Protein 2OZV (pdb70)

Radius of gyration: 24.75 Å; Cα contacts (8 Å, |Δi|>4): 929; c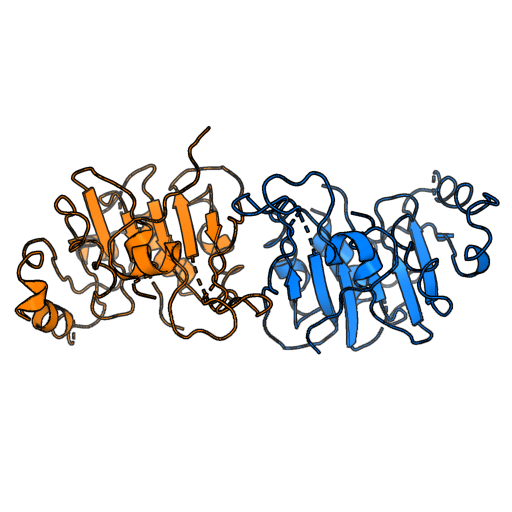hains: 2; bounding box: 51×50×77 Å

B-factor: mean 49.02, std 7.39, range [20.41, 82.84]

Organism: Agrobacterium fabrum (strain C58 / ATCC 33970) (NCBI:txid176299)

Foldseek 3Di:
DLLLLLAPADQDLFEEEEADDDLCSNLLNQVQHVNYQYEYEAADPVLVSSVVVLPPPVNVVRSVSYHYFHADQLDDDPNCVVSPQAAQGGLEYEEDPPPCLLSNLVSVQGRHAFHKYKYKYAPVCVVVNVVSCPPFWAQKEAAFEEAEPPGDGGMIIMTTTPDPYHYYYPYHHYPYPPDPDHDPVVVCSVVSNHHDYDPD/DLLQLLAPPDQALFEEEEADDDLCSVV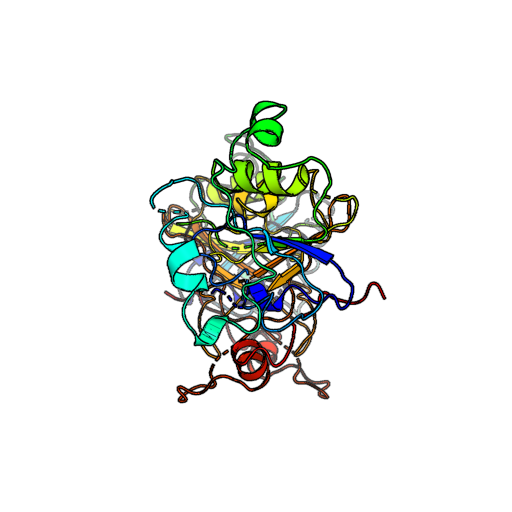LNQVLHVNYQYEYEDQDPVLVSSVVVCPPPVNVVRSVRYHYFHADQLDDDPNRVVSPQDFQAGLEYEEDPPVVLLSNLVSRLRRHAFHKYKYKYFPVCVVVNVVSCPQQWAQKEAAFEEAEPPGDGGMMIMTTGRDPYHYHYDYHAYPYPPDPDGDPVVVCSVVSNHHDYDDDPD

Structure (mmCIF, N/CA/C/O backbone):
data_2OZV
#
_entry.id   2OZV
#
_cell.length_a   48.544
_cell.length_b   78.054
_cell.length_c   62.261
_cell.angle_alpha   90.00
_cell.angle_beta   94.55
_cell.angle_gamma   90.00
#
_symmetry.space_group_name_H-M   'P 1 21 1'
#
loop_
_entity.id
_entity.type
_entity.pdbx_description
1 polymer 'Hypothetical protein Atu0636'
2 water water
#
loop_
_atom_site.group_PDB
_atom_site.id
_atom_site.type_symbol
_atom_site.label_atom_id
_atom_site.label_alt_id
_atom_site.label_comp_id
_atom_site.label_asym_id
_atom_site.label_entity_id
_atom_site.label_seq_id
_atom_site.pdbx_PDB_ins_code
_atom_site.Cartn_x
_atom_site.Cartn_y
_atom_site.Cartn_z
_atom_site.occupancy
_atom_site.B_iso_or_equiv
_atom_site.auth_seq_id
_atom_site.auth_comp_id
_atom_site.auth_asym_id
_atom_site.auth_atom_id
_atom_site.pdbx_PDB_model_num
ATOM 9 N N . ASP A 1 24 ? 16.561 4.901 27.035 1.00 50.68 32 ASP A N 1
ATOM 10 C CA . ASP A 1 24 ? 16.024 6.116 26.336 1.00 49.58 32 ASP A CA 1
ATOM 11 C C . ASP A 1 24 ? 16.683 7.376 26.915 1.00 48.23 32 ASP A C 1
ATOM 12 O O . ASP A 1 24 ? 17.100 8.287 26.188 1.00 46.44 32 ASP A O 1
ATOM 17 N N . ALA A 1 25 ? 16.725 7.449 28.233 1.00 47.93 33 ALA A N 1
ATOM 18 C CA . ALA A 1 25 ? 17.177 8.712 28.881 1.00 46.91 33 ALA A CA 1
ATOM 19 C C . ALA A 1 25 ? 18.647 8.963 28.581 1.00 46.80 33 ALA A C 1
ATOM 20 O O . ALA A 1 25 ? 19.044 10.098 28.309 1.00 45.99 33 ALA A O 1
ATOM 30 N N . LEU A 1 27 ? 20.379 7.845 25.889 1.00 44.82 35 LEU A N 1
ATOM 31 C CA . LEU A 1 27 ? 20.539 8.150 24.480 1.00 44.67 35 LEU A CA 1
ATOM 32 C C . LEU A 1 27 ? 20.080 9.570 24.185 1.00 44.25 35 LEU A C 1
ATOM 33 O O . LEU A 1 27 ? 20.763 10.321 23.517 1.00 45.21 35 LEU A O 1
ATOM 38 N N . LEU A 1 28 ? 18.937 9.946 24.751 1.00 44.24 36 LEU A N 1
ATOM 39 C CA . LEU A 1 28 ? 18.469 11.332 24.633 1.00 43.94 36 LEU A CA 1
ATOM 40 C C . LEU A 1 28 ? 19.523 12.332 25.153 1.00 43.19 36 LEU A C 1
ATOM 41 O O . LEU A 1 28 ? 19.847 13.306 24.465 1.00 43.25 36 LEU A O 1
ATOM 46 N N . ALA A 1 29 ? 20.053 12.073 26.349 1.00 43.49 37 ALA A N 1
ATOM 47 C CA . ALA A 1 29 ? 21.020 12.983 26.957 1.00 44.36 37 ALA A CA 1
ATOM 48 C C . ALA A 1 29 ? 22.267 13.123 26.082 1.00 43.86 37 ALA A C 1
ATOM 49 O O . ALA A 1 29 ? 22.903 14.172 26.046 1.00 44.68 37 ALA A O 1
ATOM 51 N N . SER A 1 30 ? 22.619 12.046 25.382 1.00 44.36 38 SER A N 1
ATOM 52 C CA . SER A 1 30 ? 23.860 12.048 24.602 1.00 43.91 38 SER A CA 1
ATOM 53 C C . SER A 1 30 ? 23.784 13.000 23.393 1.00 44.38 38 SER A C 1
ATOM 54 O O . SER A 1 30 ? 24.833 13.349 22.817 1.00 44.77 38 SER A O 1
ATOM 57 N N . LEU A 1 31 ? 22.567 13.405 23.015 1.00 44.14 39 LEU A N 1
ATOM 58 C CA . LEU A 1 31 ? 22.356 14.369 21.932 1.00 44.13 39 LEU A CA 1
ATOM 59 C C . LEU A 1 31 ? 22.807 15.787 22.243 1.00 44.64 39 LEU A C 1
ATOM 60 O O . LEU A 1 31 ? 22.933 16.594 21.318 1.00 44.46 39 LEU A O 1
ATOM 65 N N . VAL A 1 32 ? 23.022 16.092 23.529 1.00 44.53 40 VAL A N 1
ATOM 66 C CA . VAL A 1 32 ? 23.533 17.419 23.909 1.00 45.52 40 VAL A CA 1
ATOM 67 C C . VAL A 1 32 ? 25.072 17.402 23.816 1.00 47.05 40 VAL A C 1
ATOM 68 O O . VAL A 1 32 ? 25.771 16.997 24.760 1.00 47.88 40 VAL A O 1
ATOM 72 N N . ALA A 1 33 ? 25.573 17.772 22.640 1.00 48.01 41 ALA A N 1
ATOM 73 C CA . ALA A 1 33 ? 27.000 17.683 22.321 1.00 50.02 41 ALA A CA 1
ATOM 74 C C . ALA A 1 33 ? 27.522 19.098 22.374 1.00 51.22 41 ALA A C 1
ATOM 75 O O . ALA A 1 33 ? 27.726 19.744 21.350 1.00 52.57 41 ALA A O 1
ATOM 77 N N . ASP A 1 34 ? 27.682 19.613 23.583 1.00 51.79 42 ASP A N 1
ATOM 78 C CA . ASP A 1 34 ? 27.920 21.036 23.762 1.00 53.22 42 ASP A CA 1
ATOM 79 C C . ASP A 1 34 ? 28.790 21.190 24.985 1.00 53.33 42 ASP A C 1
ATOM 80 O O . ASP A 1 34 ? 28.392 20.813 26.090 1.00 53.91 42 ASP A O 1
ATOM 85 N N A ASP A 1 35 ? 30.017 21.656 24.794 0.50 53.65 43 ASP A N 1
ATOM 86 N N B ASP A 1 35 ? 29.927 21.830 24.755 0.50 53.68 43 ASP A N 1
ATOM 87 C CA A ASP A 1 35 ? 30.948 21.831 25.920 0.50 54.07 43 ASP A CA 1
ATOM 88 C CA B ASP A 1 35 ? 30.953 22.165 25.742 0.50 54.17 43 ASP A CA 1
ATOM 89 C C A ASP A 1 35 ? 31.059 23.306 26.330 0.50 54.24 43 ASP A C 1
ATOM 90 C C B ASP A 1 35 ? 30.691 23.498 26.440 0.50 54.31 43 ASP A C 1
ATOM 91 O O A ASP A 1 35 ? 32.075 23.741 26.877 0.50 54.04 43 ASP A O 1
ATOM 92 O O B ASP A 1 35 ? 31.169 23.723 27.553 0.50 54.35 43 ASP A O 1
ATOM 101 N N A ARG A 1 36 ? 30.006 24.073 26.060 0.50 54.20 44 ARG A N 1
ATOM 102 N N B ARG A 1 36 ? 29.970 24.392 25.768 0.50 54.24 44 ARG A N 1
ATOM 103 C CA A ARG A 1 36 ? 29.931 25.463 26.510 0.50 54.11 44 ARG A CA 1
ATOM 104 C CA B ARG A 1 36 ? 29.666 25.711 26.316 0.50 53.95 44 ARG A CA 1
ATOM 105 C C A ARG A 1 36 ? 29.003 25.536 27.718 0.50 53.85 44 ARG A C 1
ATOM 106 C C B ARG A 1 36 ? 28.964 25.585 27.661 0.50 53.81 44 ARG A C 1
ATOM 107 O O A ARG A 1 36 ? 28.213 24.615 27.951 0.50 53.73 44 ARG A O 1
ATOM 108 O O B ARG A 1 36 ? 28.318 24.571 27.942 0.50 53.70 44 ARG A O 1
ATOM 123 N N . ALA A 1 37 ? 29.089 26.620 28.486 1.00 53.21 45 ALA A N 1
ATOM 124 C CA . ALA A 1 37 ? 28.128 26.850 29.562 1.00 53.16 45 ALA A CA 1
ATOM 125 C C . ALA A 1 37 ? 26.804 27.038 28.814 1.00 53.06 45 ALA A C 1
ATOM 126 O O . ALA A 1 37 ? 26.734 27.848 27.880 1.00 53.47 45 ALA A O 1
ATOM 128 N N . CYS A 1 38 ? 25.786 26.245 29.146 1.00 51.57 46 CYS A N 1
ATOM 129 C CA . CYS A 1 38 ? 24.527 26.368 28.438 1.00 51.06 46 CYS A CA 1
ATOM 130 C C . CYS A 1 38 ? 23.372 26.085 29.385 1.00 49.21 46 CYS A C 1
ATOM 131 O O . CYS A 1 38 ? 23.571 25.517 30.474 1.00 49.87 46 CYS A O 1
ATOM 134 N N . ARG A 1 39 ? 22.182 26.509 28.974 1.00 47.27 47 ARG A N 1
ATOM 135 C CA . ARG A 1 39 ? 20.978 26.285 29.732 1.00 44.95 47 ARG A CA 1
ATOM 136 C C . ARG A 1 39 ? 20.157 25.258 28.972 1.00 44.56 47 ARG A C 1
ATOM 137 O O . ARG A 1 39 ? 19.918 25.408 27.770 1.00 43.56 47 ARG A O 1
ATOM 145 N N . ILE A 1 40 ? 19.747 24.217 29.685 1.00 44.16 48 ILE A N 1
ATOM 146 C CA . ILE A 1 40 ? 19.057 23.087 29.073 1.00 43.91 48 ILE A CA 1
ATOM 147 C C . ILE A 1 40 ? 17.740 22.917 29.794 1.00 44.04 48 ILE A C 1
ATOM 148 O O . ILE A 1 40 ? 17.703 22.916 31.034 1.00 45.06 48 ILE A O 1
ATOM 153 N N . ALA A 1 41 ? 16.665 22.740 29.023 1.00 42.49 49 ALA A N 1
ATOM 154 C CA . ALA A 1 41 ? 15.373 22.390 29.589 1.00 43.22 49 ALA A CA 1
ATOM 155 C C . ALA A 1 41 ? 15.057 20.948 29.236 1.00 43.62 49 ALA A C 1
ATOM 156 O O . ALA A 1 41 ? 15.190 20.553 28.083 1.00 44.14 49 ALA A O 1
ATOM 158 N N . ASP A 1 42 ? 14.593 20.210 30.229 1.00 43.02 50 ASP A N 1
ATOM 159 C CA . ASP A 1 42 ? 14.090 18.852 29.995 1.00 44.57 50 ASP A CA 1
ATOM 160 C C . ASP A 1 42 ? 12.596 18.908 30.186 1.00 45.30 50 ASP A C 1
ATOM 161 O O . ASP A 1 42 ? 12.107 19.147 31.328 1.00 44.66 50 ASP A O 1
ATOM 166 N N . LEU A 1 43 ? 11.846 18.741 29.094 1.00 46.18 51 LEU A N 1
ATOM 167 C CA . LEU A 1 43 ? 10.398 18.902 29.179 1.00 48.59 51 LEU A CA 1
ATOM 168 C C . LEU A 1 43 ? 9.659 17.656 29.714 1.00 50.29 51 LEU A C 1
ATOM 169 O O . LEU A 1 43 ? 8.461 17.721 29.897 1.00 52.04 51 LEU A O 1
ATOM 174 N N . GLY A 1 44 ? 10.365 16.555 29.981 1.00 51.71 52 GLY A N 1
ATOM 175 C CA . GLY A 1 44 ? 9.739 15.271 30.472 1.00 51.95 52 GLY A CA 1
ATOM 176 C C . GLY A 1 44 ? 9.766 14.294 29.288 1.00 52.46 52 GLY A C 1
ATOM 177 O O . GLY A 1 44 ? 10.463 14.556 28.286 1.00 49.78 52 GLY A O 1
ATOM 178 N N . ALA A 1 45 ? 9.078 13.152 29.396 1.00 52.96 53 ALA A N 1
ATOM 179 C CA . ALA A 1 45 ? 8.468 12.676 30.648 1.00 55.76 53 ALA A CA 1
ATOM 180 C C . ALA A 1 45 ? 9.547 11.870 31.382 1.00 56.79 53 ALA A C 1
ATOM 181 O O . ALA A 1 45 ? 10.538 11.479 30.767 1.00 59.31 53 ALA A O 1
ATOM 183 N N A GLY A 1 46 ? 9.300 11.693 32.675 0.50 57.30 54 GLY A N 1
ATOM 184 N N B GLY A 1 46 ? 9.427 11.578 32.673 0.50 57.46 54 GLY A N 1
ATOM 185 C CA A GLY A 1 46 ? 10.231 11.070 33.604 0.50 56.38 54 GLY A CA 1
ATOM 186 C CA B GLY A 1 46 ? 10.388 10.587 33.253 0.50 56.23 54 GLY A CA 1
ATOM 187 C C A GLY A 1 46 ? 10.323 11.916 34.851 0.50 55.54 54 GLY A C 1
ATOM 188 C C B GLY A 1 46 ? 11.326 10.937 34.410 0.50 55.50 54 GLY A C 1
ATOM 189 O O A GLY A 1 46 ? 9.598 12.899 35.017 0.50 55.11 54 GLY A O 1
ATOM 190 O O B GLY A 1 46 ? 12.444 10.368 34.530 0.50 53.59 54 GLY A O 1
ATOM 191 N N A ALA A 1 47 ? 11.213 11.519 35.744 0.50 55.39 55 ALA A N 1
ATOM 192 N N B ALA A 1 47 ? 10.862 11.844 35.272 0.50 55.20 55 ALA A N 1
ATOM 193 C CA A ALA A 1 47 ? 11.509 12.312 36.897 0.50 55.51 55 ALA A CA 1
ATOM 194 C CA B ALA A 1 47 ? 11.482 12.091 36.579 0.50 55.16 55 ALA A CA 1
ATOM 195 C C A ALA A 1 47 ? 12.845 13.027 36.681 0.50 55.53 55 ALA A C 1
ATOM 196 C C B ALA A 1 47 ? 12.914 12.626 36.507 0.50 55.37 55 ALA A C 1
ATOM 197 O O A ALA A 1 47 ? 13.582 13.252 37.648 0.50 55.93 55 ALA A O 1
ATOM 198 O O B ALA A 1 47 ? 13.736 12.395 37.412 0.50 55.15 55 ALA A O 1
ATOM 201 N N . GLY A 1 48 ? 13.172 13.347 35.429 1.00 55.40 56 GLY A N 1
ATOM 202 C CA . GLY A 1 48 ? 14.437 14.028 35.153 1.00 55.08 56 GLY A CA 1
ATOM 203 C C . GLY A 1 48 ? 15.649 13.183 34.814 1.00 54.61 56 GLY A C 1
ATOM 204 O O . GLY A 1 48 ? 16.756 13.704 34.812 1.00 55.05 56 GLY A O 1
ATOM 205 N N . ALA A 1 49 ? 15.467 11.900 34.490 1.00 52.57 57 ALA A N 1
ATOM 206 C CA . ALA A 1 49 ? 16.640 11.050 34.249 1.00 50.72 57 ALA A CA 1
ATOM 207 C C . ALA A 1 49 ? 17.508 11.584 33.093 1.00 48.38 57 ALA A C 1
ATOM 208 O O . ALA A 1 49 ? 18.725 11.529 33.196 1.00 48.12 57 ALA A O 1
ATOM 210 N N . ALA A 1 50 ? 16.902 12.099 32.031 1.00 47.21 58 ALA A N 1
ATOM 211 C CA . ALA A 1 50 ? 17.694 12.576 30.876 1.00 46.29 58 ALA A CA 1
ATOM 212 C C . ALA A 1 50 ? 18.469 13.851 31.237 1.00 46.95 58 ALA A C 1
ATOM 213 O O . ALA A 1 50 ? 19.665 13.927 31.032 1.00 45.61 58 ALA A O 1
ATOM 215 N N . GLY A 1 51 ? 17.765 14.850 31.776 1.00 47.73 59 GLY A N 1
ATOM 216 C CA . GLY A 1 51 ? 18.420 16.091 32.214 1.00 48.04 59 GLY A CA 1
ATOM 217 C C . GLY A 1 51 ? 19.517 15.796 33.247 1.00 49.11 59 GLY A C 1
ATOM 218 O O . GLY A 1 51 ? 20.582 16.419 33.239 1.00 48.54 59 GLY A O 1
ATOM 227 N N . ALA A 1 53 ? 21.285 12.993 33.447 1.00 49.63 61 ALA A N 1
ATOM 228 C CA . ALA A 1 53 ? 22.399 12.401 32.700 1.00 48.25 61 ALA A CA 1
ATOM 229 C C . ALA A 1 53 ? 23.203 13.497 31.984 1.00 46.80 61 ALA A C 1
ATOM 230 O O . ALA A 1 53 ? 24.439 13.426 31.912 1.00 46.22 61 ALA A O 1
ATOM 232 N N . VAL A 1 54 ? 22.510 14.506 31.452 1.00 45.76 62 VAL A N 1
ATOM 233 C CA . VAL A 1 54 ? 23.201 15.618 30.799 1.00 44.24 62 VAL A CA 1
ATOM 234 C C . VAL A 1 54 ? 24.095 16.356 31.809 1.00 45.15 62 VAL A C 1
ATOM 235 O O . VAL A 1 54 ? 25.284 16.575 31.544 1.00 46.15 62 VAL A O 1
ATOM 239 N N . ALA A 1 55 ? 23.520 16.739 32.950 1.00 45.11 63 ALA A N 1
ATOM 240 C CA . ALA A 1 55 ? 24.285 17.444 33.997 1.00 45.78 63 ALA A CA 1
ATOM 241 C C . ALA A 1 55 ? 25.466 16.624 34.521 1.00 45.66 63 ALA A C 1
ATOM 242 O O . ALA A 1 55 ? 26.534 17.176 34.804 1.00 46.83 63 ALA A O 1
ATOM 244 N N . ALA A 1 56 ? 25.278 15.311 34.658 1.00 46.09 64 ALA A N 1
ATOM 245 C CA . ALA A 1 56 ? 26.337 14.437 35.164 1.00 46.28 64 ALA A CA 1
ATOM 246 C C . ALA A 1 56 ? 27.533 14.487 34.215 1.00 45.96 64 ALA A C 1
ATOM 247 O O . ALA A 1 56 ? 28.681 14.453 34.651 1.00 47.24 64 ALA A O 1
ATOM 249 N N . ARG A 1 57 ? 27.258 14.570 32.919 1.00 45.22 65 ARG A N 1
ATOM 250 C CA . ARG A 1 57 ? 28.300 14.568 31.894 1.00 44.52 65 ARG A CA 1
ATOM 251 C C . ARG A 1 57 ? 28.920 15.934 31.610 1.00 44.86 65 ARG A C 1
ATOM 252 O O . ARG A 1 57 ? 30.146 16.025 31.401 1.00 44.67 65 ARG A O 1
ATOM 260 N N . LEU A 1 58 ? 28.091 16.975 31.576 1.00 45.21 66 LEU A N 1
ATOM 261 C CA . LEU A 1 58 ? 28.514 18.312 31.163 1.00 45.52 66 LEU A CA 1
ATOM 262 C C . LEU A 1 58 ? 28.550 19.212 32.386 1.00 46.06 66 LEU A C 1
ATOM 263 O O . LEU A 1 58 ? 27.517 19.730 32.806 1.00 46.33 66 LEU A O 1
ATOM 268 N N A GLU A 1 59 ? 29.741 19.384 32.961 0.50 45.87 67 GLU A N 1
ATOM 269 N N B GLU A 1 59 ? 29.753 19.400 32.929 0.50 46.25 67 GLU A N 1
ATOM 270 C CA A GLU A 1 59 ? 29.915 20.128 34.221 0.50 46.13 67 GLU A CA 1
ATOM 271 C CA B GLU A 1 59 ? 29.983 20.138 34.178 0.50 46.84 67 GLU A CA 1
ATOM 272 C C A GLU A 1 59 ? 29.503 21.610 34.164 0.50 46.20 67 GLU A C 1
ATOM 273 C C B GLU A 1 59 ? 29.499 21.594 34.154 0.50 46.63 67 GLU A C 1
ATOM 274 O O A GLU A 1 59 ? 29.265 22.226 35.203 0.50 45.78 67 GLU A O 1
ATOM 275 O O B GLU A 1 59 ? 29.219 22.176 35.202 0.50 46.19 67 GLU A O 1
ATOM 286 N N . LYS A 1 60 ? 29.405 22.170 32.958 1.00 46.27 68 LYS A N 1
ATOM 287 C CA . LYS A 1 60 ? 28.987 23.566 32.786 1.00 47.55 68 LYS A CA 1
ATOM 288 C C . LYS A 1 60 ? 27.507 23.732 32.389 1.00 47.70 68 LYS A C 1
ATOM 289 O O . LYS A 1 60 ? 27.035 24.858 32.163 1.00 48.92 68 LYS A O 1
ATOM 295 N N . ALA A 1 61 ? 26.778 22.624 32.308 1.00 46.90 69 ALA A N 1
ATOM 296 C CA . ALA A 1 61 ? 25.360 22.680 31.968 1.00 47.04 69 ALA A CA 1
ATOM 297 C C . ALA A 1 61 ? 24.545 23.165 33.160 1.00 46.96 69 ALA A C 1
ATOM 298 O O . ALA A 1 61 ? 24.805 22.780 34.312 1.00 47.27 69 ALA A O 1
ATOM 300 N N . GLU A 1 62 ? 23.591 24.043 32.875 1.00 46.43 70 GLU A N 1
ATOM 301 C CA . GLU A 1 62 ? 22.579 24.433 33.839 1.00 47.08 70 GLU A CA 1
ATOM 302 C C . GLU A 1 62 ? 21.283 23.768 33.363 1.00 45.74 70 GLU A C 1
ATOM 303 O O . GLU A 1 62 ? 20.821 24.052 32.264 1.00 47.49 70 GLU A O 1
ATOM 309 N N . VAL A 1 63 ? 20.704 22.886 34.168 1.00 45.27 71 VAL A N 1
ATOM 310 C CA . VAL A 1 63 ? 19.548 22.093 33.736 1.00 43.66 71 VAL A CA 1
ATOM 311 C C . VAL A 1 63 ? 18.270 22.433 34.503 1.00 44.44 71 VAL A C 1
ATOM 312 O O . VAL A 1 63 ? 18.300 22.514 35.749 1.00 42.89 71 VAL A O 1
ATOM 316 N N . THR A 1 64 ? 17.163 22.594 33.762 1.00 41.95 72 THR A N 1
ATOM 317 C CA . THR A 1 64 ? 15.859 22.814 34.359 1.00 43.27 72 THR A CA 1
ATOM 318 C C . THR A 1 64 ? 14.981 21.626 33.991 1.00 43.65 72 THR A C 1
ATOM 319 O O . THR A 1 64 ? 14.771 21.359 32.797 1.00 46.30 72 THR A O 1
ATOM 323 N N . LEU A 1 65 ? 14.465 20.926 34.999 1.00 43.55 73 LEU A N 1
ATOM 324 C CA . LEU A 1 65 ? 13.537 19.790 34.796 1.00 43.19 73 LEU A CA 1
ATOM 325 C C . LEU A 1 65 ? 12.113 20.295 34.971 1.00 43.45 73 LEU A C 1
ATOM 326 O O . LEU A 1 65 ? 11.759 20.773 36.070 1.00 44.37 73 LEU A O 1
ATOM 331 N N . TYR A 1 66 ? 11.294 20.213 33.918 1.00 42.74 74 TYR A N 1
ATOM 332 C CA . TYR A 1 66 ? 9.901 20.629 34.057 1.00 43.32 74 TYR A CA 1
ATOM 333 C C . TYR A 1 66 ? 8.981 19.419 34.299 1.00 44.90 74 TYR A C 1
ATOM 334 O O . TYR A 1 66 ? 9.051 18.445 33.540 1.00 46.52 74 TYR A O 1
ATOM 343 N N . GLU A 1 67 ? 8.099 19.516 35.291 1.00 44.73 75 GLU A N 1
ATOM 344 C CA . GLU A 1 67 ? 7.106 18.463 35.597 1.00 47.05 75 GLU A CA 1
ATOM 345 C C . GLU A 1 67 ? 5.714 19.093 35.674 1.00 48.10 75 GLU A C 1
ATOM 346 O O . GLU A 1 67 ? 5.579 20.160 36.237 1.00 47.45 75 GLU A O 1
ATOM 352 N N . ARG A 1 68 ? 4.658 18.450 35.158 1.00 49.71 76 ARG A N 1
ATOM 353 C CA . ARG A 1 68 ? 3.349 19.132 35.253 1.00 52.72 76 ARG A CA 1
ATOM 354 C C . ARG A 1 68 ? 2.784 19.150 36.662 1.00 53.34 76 ARG A C 1
ATOM 355 O O . ARG A 1 68 ? 2.272 20.199 37.158 1.00 54.35 76 ARG A O 1
ATOM 363 N N . SER A 1 69 ? 2.898 17.998 37.317 1.00 52.15 77 SER A N 1
ATOM 364 C CA . SER A 1 69 ? 2.203 17.817 38.575 1.00 51.34 77 SER A CA 1
ATOM 365 C C . SER A 1 69 ? 3.115 18.024 39.771 1.00 51.05 77 SER A C 1
ATOM 366 O O . SER A 1 69 ? 4.329 17.776 39.690 1.00 49.97 77 SER A O 1
ATOM 369 N N . GLN A 1 70 ? 2.518 18.451 40.882 1.00 50.42 78 GLN A N 1
ATOM 370 C CA . GLN A 1 70 ? 3.270 18.624 42.118 1.00 50.73 78 GLN A CA 1
ATOM 371 C C . GLN A 1 70 ? 3.895 17.291 42.544 1.00 49.54 78 GLN A C 1
ATOM 372 O O . GLN A 1 70 ? 5.047 17.245 42.988 1.00 49.28 78 GLN A O 1
ATOM 378 N N A GLU A 1 71 ? 3.117 16.221 42.389 0.50 49.08 79 GLU A N 1
ATOM 379 N N B GLU A 1 71 ? 3.142 16.199 42.405 0.50 49.10 79 GLU A N 1
ATOM 380 C CA A GLU A 1 71 ? 3.508 14.876 42.784 0.50 48.69 79 GLU A CA 1
ATOM 381 C CA B GLU A 1 71 ? 3.618 14.889 42.861 0.50 48.88 79 GLU A CA 1
ATOM 382 C C A GLU A 1 71 ? 4.816 14.464 42.097 0.50 48.56 79 GLU A C 1
ATOM 383 C C B GLU A 1 71 ? 4.872 14.463 42.099 0.50 48.59 79 GLU A C 1
ATOM 384 O O A GLU A 1 71 ? 5.752 13.993 42.751 0.50 47.95 79 GLU A O 1
ATOM 385 O O B GLU A 1 71 ? 5.829 13.970 42.703 0.50 48.05 79 GLU A O 1
ATOM 404 N N . ALA A 1 73 ? 6.902 16.516 40.481 1.00 47.21 81 ALA A N 1
ATOM 405 C CA . ALA A 1 73 ? 7.949 17.484 40.828 1.00 47.41 81 ALA A CA 1
ATOM 406 C C . ALA A 1 73 ? 8.604 17.101 42.151 1.00 48.13 81 ALA A C 1
ATOM 407 O O . ALA A 1 73 ? 9.824 17.089 42.267 1.00 47.99 81 ALA A O 1
ATOM 409 N N . GLU A 1 74 ? 7.783 16.760 43.146 1.00 47.91 82 GLU A N 1
ATOM 410 C CA . GLU A 1 74 ? 8.313 16.383 44.458 1.00 48.63 82 GLU A CA 1
ATOM 411 C C . GLU A 1 74 ? 9.127 15.092 44.365 1.00 48.41 82 GLU A C 1
ATOM 412 O O . GLU A 1 74 ? 10.208 14.989 44.944 1.00 48.78 82 GLU A O 1
ATOM 418 N N . PHE A 1 75 ? 8.644 14.135 43.582 1.00 47.75 83 PHE A N 1
ATOM 419 C CA . PHE A 1 75 ? 9.386 12.902 43.340 1.00 48.91 83 PHE A CA 1
ATOM 420 C C . PHE A 1 75 ? 10.767 13.148 42.707 1.00 48.77 83 PHE A C 1
ATOM 421 O O . PHE A 1 75 ? 11.757 12.557 43.148 1.00 49.14 83 PHE A O 1
ATOM 429 N N . ALA A 1 76 ? 10.812 13.991 41.674 1.00 49.24 84 ALA A N 1
ATOM 430 C CA . ALA A 1 76 ? 12.080 14.367 41.029 1.00 49.98 84 ALA A CA 1
ATOM 431 C C . ALA A 1 76 ? 12.993 15.071 42.036 1.00 50.71 84 ALA A C 1
ATOM 432 O O . ALA A 1 76 ? 14.183 14.772 42.122 1.00 51.67 84 ALA A O 1
ATOM 434 N N . ARG A 1 77 ? 12.426 15.977 42.819 1.00 50.98 85 ARG A N 1
ATOM 435 C CA . ARG A 1 77 ? 13.205 16.657 43.865 1.00 52.54 85 ARG A CA 1
ATOM 436 C C . ARG A 1 77 ? 13.831 15.687 44.882 1.00 53.53 85 ARG A C 1
ATOM 437 O O . ARG A 1 77 ? 15.015 15.814 45.197 1.00 53.72 85 ARG A O 1
ATOM 445 N N A ARG A 1 78 ? 13.053 14.731 45.394 0.50 54.31 86 ARG A N 1
ATOM 446 N N B ARG A 1 78 ? 13.036 14.731 45.371 0.50 54.02 86 ARG A N 1
ATOM 447 C CA A ARG A 1 78 ? 13.600 13.753 46.353 0.50 55.54 86 ARG A CA 1
ATOM 448 C CA B ARG A 1 78 ? 13.512 13.721 46.330 0.50 54.99 86 ARG A CA 1
ATOM 449 C C A ARG A 1 78 ? 14.670 12.869 45.722 0.50 56.34 86 ARG A C 1
ATOM 450 C C B ARG A 1 78 ? 14.644 12.892 45.722 0.50 56.03 86 ARG A C 1
ATOM 451 O O A ARG A 1 78 ? 15.642 12.494 46.384 0.50 56.55 86 ARG A O 1
ATOM 452 O O B ARG A 1 78 ? 15.632 12.585 46.395 0.50 56.26 86 ARG A O 1
ATOM 467 N N . SER A 1 79 ? 14.483 12.554 44.445 1.00 57.08 87 SER A N 1
ATOM 468 C CA . SER A 1 79 ? 15.478 11.833 43.659 1.00 59.27 87 SER A CA 1
ATOM 469 C C . SER A 1 79 ? 16.808 12.608 43.637 1.00 60.43 87 SER A C 1
ATOM 470 O O . SER A 1 79 ? 17.880 12.034 43.848 1.00 61.05 87 SER A O 1
ATOM 473 N N A LEU A 1 80 ? 16.727 13.928 43.499 0.50 60.83 88 LEU A N 1
ATOM 474 N N B LEU A 1 80 ? 16.705 13.902 43.347 0.50 60.90 88 LEU A N 1
ATOM 475 C CA A LEU A 1 80 ? 17.916 14.792 43.468 0.50 61.28 88 LEU A CA 1
ATOM 476 C CA B LEU A 1 80 ? 17.856 14.770 43.141 0.50 61.49 88 LEU A CA 1
ATOM 477 C C A LEU A 1 80 ? 18.545 15.082 44.842 0.50 61.76 88 LEU A C 1
ATOM 478 C C B LEU A 1 80 ? 18.730 14.846 44.387 0.50 61.95 88 LEU A C 1
ATOM 479 O O A LEU A 1 80 ? 19.615 15.694 44.933 0.50 61.76 88 LEU A O 1
ATOM 480 O O B LEU A 1 80 ? 19.951 14.937 44.281 0.50 62.27 88 LEU A O 1
ATOM 489 N N A GLU A 1 81 ? 17.894 14.646 45.916 0.50 62.03 89 GLU A N 1
ATOM 490 N N B GLU A 1 81 ? 18.095 14.767 45.558 0.50 62.60 89 GLU A N 1
ATOM 491 C CA A GLU A 1 81 ? 18.454 14.844 47.246 0.50 62.57 89 GLU A CA 1
ATOM 492 C CA B GLU A 1 81 ? 18.744 14.983 46.854 0.50 62.97 89 GLU A CA 1
ATOM 493 C C A GLU A 1 81 ? 19.262 13.622 47.689 0.50 62.86 89 GLU A C 1
ATOM 494 C C B GLU A 1 81 ? 19.566 13.803 47.382 0.50 63.19 89 GLU A C 1
ATOM 495 O O A GLU A 1 81 ? 19.803 13.591 48.804 0.50 63.21 89 GLU A O 1
ATOM 496 O O B GLU A 1 81 ? 20.366 13.968 48.305 0.50 63.65 89 GLU A O 1
ATOM 507 N N . LEU A 1 82 ? 19.343 12.622 46.812 1.00 63.37 90 LEU A N 1
ATOM 508 C CA . LEU A 1 82 ? 20.125 11.412 47.108 1.00 64.10 90 LEU A CA 1
ATOM 509 C C . LEU A 1 82 ? 21.629 11.723 47.029 1.00 64.28 90 LEU A C 1
ATOM 510 O O . LEU A 1 82 ? 22.065 12.365 46.064 1.00 64.35 90 LEU A O 1
ATOM 515 N N . PRO A 1 83 ? 22.420 11.301 48.052 1.00 64.55 91 PRO A N 1
ATOM 516 C CA . PRO A 1 83 ? 23.884 11.485 48.002 1.00 64.15 91 PRO A CA 1
ATOM 517 C C . PRO A 1 83 ? 24.471 11.001 46.667 1.00 63.65 91 PRO A C 1
ATOM 518 O O . PRO A 1 83 ? 25.426 11.588 46.152 1.00 63.41 91 PRO A O 1
ATOM 522 N N . ASP A 1 84 ? 23.862 9.951 46.124 1.00 62.58 92 ASP A N 1
ATOM 523 C CA . ASP A 1 84 ? 24.179 9.391 44.826 1.00 62.54 92 ASP A CA 1
ATOM 524 C C . ASP A 1 84 ? 24.257 10.432 43.692 1.00 61.88 92 ASP A C 1
ATOM 525 O O . ASP A 1 84 ? 25.002 10.247 42.723 1.00 61.64 92 ASP A O 1
ATOM 530 N N . ASN A 1 85 ? 23.476 11.510 43.810 1.00 60.45 93 ASN A N 1
ATOM 531 C CA . ASN A 1 85 ? 23.410 12.559 42.787 1.00 59.17 93 ASN A CA 1
ATOM 532 C C . ASN A 1 85 ? 24.100 13.870 43.175 1.00 57.61 93 ASN A C 1
ATOM 533 O O . ASN A 1 85 ? 23.978 14.873 42.466 1.00 56.50 93 ASN A O 1
ATOM 538 N N . ALA A 1 86 ? 24.854 13.847 44.274 1.00 56.05 94 ALA A N 1
ATOM 539 C CA . ALA A 1 86 ? 25.431 15.063 44.853 1.00 54.83 94 ALA A CA 1
ATOM 540 C C . ALA A 1 86 ? 26.440 15.800 43.961 1.00 53.74 94 ALA A C 1
ATOM 541 O O . ALA A 1 86 ? 26.592 17.014 44.082 1.00 53.57 94 ALA A O 1
ATOM 543 N N . ALA A 1 87 ? 27.109 15.074 43.072 1.00 52.77 95 ALA A N 1
ATOM 544 C CA . ALA A 1 87 ? 28.139 15.656 42.198 1.00 52.64 95 ALA A CA 1
ATOM 545 C C . ALA A 1 87 ? 27.599 16.763 41.285 1.00 52.81 95 ALA A C 1
ATOM 546 O O . ALA A 1 87 ? 28.288 17.759 41.022 1.00 52.76 95 ALA A O 1
ATOM 548 N N . PHE A 1 88 ? 26.358 16.590 40.836 1.00 51.70 96 PHE A N 1
ATOM 549 C CA . PHE A 1 88 ? 25.778 17.483 39.831 1.00 51.38 96 PHE A CA 1
ATOM 550 C C . PHE A 1 88 ? 24.453 18.147 40.264 1.00 50.74 96 PHE A C 1
ATOM 551 O O . PHE A 1 88 ? 23.955 19.027 39.574 1.00 50.71 96 PHE A O 1
ATOM 559 N N . SER A 1 89 ? 23.884 17.731 41.395 1.00 50.49 97 SER A N 1
ATOM 560 C CA . SER A 1 89 ? 22.530 18.166 41.749 1.00 50.78 97 SER A CA 1
ATOM 561 C C . SER A 1 89 ? 22.353 19.675 41.882 1.00 50.48 97 SER A C 1
ATOM 562 O O . SER A 1 89 ? 21.273 20.187 41.581 1.00 50.79 97 SER A O 1
ATOM 565 N N . ALA A 1 90 ? 23.397 20.398 42.298 1.00 49.72 98 ALA A N 1
ATOM 566 C CA . ALA A 1 90 ? 23.301 21.853 42.437 1.00 49.29 98 ALA A CA 1
ATOM 567 C C . ALA A 1 90 ? 23.024 22.561 41.116 1.00 48.70 98 ALA A C 1
ATOM 568 O O . ALA A 1 90 ? 22.534 23.700 41.093 1.00 48.46 98 ALA A O 1
ATOM 570 N N . ARG A 1 91 ? 23.340 21.890 40.015 1.00 47.72 99 ARG A N 1
ATOM 571 C CA . ARG A 1 91 ? 23.154 22.489 38.694 1.00 48.24 99 ARG A CA 1
ATOM 572 C C . ARG A 1 91 ? 21.799 22.151 38.092 1.00 47.52 99 ARG A C 1
ATOM 573 O O . ARG A 1 91 ? 21.501 22.498 36.947 1.00 48.01 99 ARG A O 1
ATOM 581 N N . ILE A 1 92 ? 20.957 21.494 38.888 1.00 47.09 100 ILE A N 1
ATOM 582 C CA . ILE A 1 92 ? 19.637 21.120 38.415 1.00 46.85 100 ILE A CA 1
ATOM 583 C C . ILE A 1 92 ? 18.529 21.754 39.248 1.00 46.64 100 ILE A C 1
ATOM 584 O O . ILE A 1 92 ? 18.612 21.779 40.477 1.00 46.74 100 ILE A O 1
ATOM 589 N N A GLU A 1 93 ? 17.513 22.304 38.584 0.50 45.42 101 GLU A N 1
ATOM 590 N N B GLU A 1 93 ? 17.517 22.287 38.569 0.50 45.45 101 GLU A N 1
ATOM 591 C CA A GLU A 1 93 ? 16.338 22.797 39.297 0.50 45.26 101 GLU A CA 1
ATOM 592 C CA B GLU A 1 93 ? 16.345 22.822 39.241 0.50 45.40 101 GLU A CA 1
ATOM 593 C C A GLU A 1 93 ? 15.080 22.171 38.726 0.50 45.03 101 GLU A C 1
ATOM 594 C C B GLU A 1 93 ? 15.131 22.043 38.738 0.50 45.07 101 GLU A C 1
ATOM 595 O O A GLU A 1 93 ? 14.950 22.031 37.515 0.50 44.14 101 GLU A O 1
ATOM 596 O O B GLU A 1 93 ? 15.106 21.620 37.585 0.50 44.31 101 GLU A O 1
ATOM 607 N N . VAL A 1 94 ? 14.153 21.828 39.616 1.00 44.76 102 VAL A N 1
ATOM 608 C CA . VAL A 1 94 ? 12.886 21.224 39.214 1.00 45.12 102 VAL A CA 1
ATOM 609 C C . VAL A 1 94 ? 11.814 22.300 39.317 1.00 45.36 102 VAL A C 1
ATOM 610 O O . VAL A 1 94 ? 11.662 22.924 40.377 1.00 45.29 102 VAL A O 1
ATOM 614 N N . LEU A 1 95 ? 11.096 22.533 38.216 1.00 44.90 103 LEU A N 1
ATOM 615 C CA . LEU A 1 95 ? 9.973 23.475 38.176 1.00 46.25 103 LEU A CA 1
ATOM 616 C C . LEU A 1 95 ? 8.682 22.766 37.821 1.00 46.50 103 LEU A C 1
ATOM 617 O O . LEU A 1 95 ? 8.672 21.924 36.930 1.00 47.02 103 LEU A O 1
ATOM 622 N N A GLU A 1 96 ? 7.599 23.147 38.494 0.50 47.19 104 GLU A N 1
ATOM 623 N N B GLU A 1 96 ? 7.596 23.100 38.512 0.50 47.37 104 GLU A N 1
ATOM 624 C CA A GLU A 1 96 ? 6.261 22.656 38.179 0.50 47.33 104 GLU A CA 1
ATOM 625 C CA B GLU A 1 96 ? 6.287 22.579 38.134 0.50 47.65 104 GLU A CA 1
ATOM 626 C C A GLU A 1 96 ? 5.671 23.572 37.099 0.50 47.35 104 GLU A C 1
ATOM 627 C C B GLU A 1 96 ? 5.674 23.539 37.109 0.50 47.51 104 GLU A C 1
ATOM 628 O O A GLU A 1 96 ? 5.511 24.777 37.322 0.50 47.59 104 GLU A O 1
ATOM 629 O O B GLU A 1 96 ? 5.493 24.731 37.385 0.50 47.78 104 GLU A O 1
ATOM 640 N N . ALA A 1 97 ? 5.387 23.015 35.923 1.00 47.31 105 ALA A N 1
ATOM 641 C CA . ALA A 1 97 ? 4.842 23.802 34.792 1.00 47.36 105 ALA A CA 1
ATOM 642 C C . ALA A 1 97 ? 4.192 22.870 33.820 1.00 46.77 105 ALA A C 1
ATOM 643 O O . ALA A 1 97 ? 4.719 21.778 33.517 1.00 47.08 105 ALA A O 1
ATOM 645 N N . ASP A 1 98 ? 3.047 23.297 33.312 1.00 46.02 106 ASP A N 1
ATOM 646 C CA . ASP A 1 98 ? 2.416 22.576 32.236 1.00 45.61 106 ASP A CA 1
ATOM 647 C C . ASP A 1 98 ? 3.072 23.022 30.910 1.00 45.77 106 ASP A C 1
ATOM 648 O O . ASP A 1 98 ? 2.834 24.149 30.446 1.00 45.52 106 ASP A O 1
ATOM 653 N N . VAL A 1 99 ? 3.837 22.124 30.292 1.00 44.66 107 VAL A N 1
ATOM 654 C CA . VAL A 1 99 ? 4.636 22.473 29.097 1.00 46.45 107 VAL A CA 1
ATOM 655 C C . VAL A 1 99 ? 3.794 22.631 27.830 1.00 46.55 107 VAL A C 1
ATOM 656 O O . VAL A 1 99 ? 4.340 22.912 26.750 1.00 48.12 107 VAL A O 1
ATOM 660 N N . THR A 1 100 ? 2.480 22.435 27.947 1.00 46.69 108 THR A N 1
ATOM 661 C CA . THR A 1 100 ? 1.572 22.664 26.815 1.00 46.93 108 THR A CA 1
ATOM 662 C C . THR A 1 100 ? 0.955 24.074 26.843 1.00 46.89 108 THR A C 1
ATOM 663 O O . THR A 1 100 ? 0.214 24.427 25.920 1.00 47.48 108 THR A O 1
ATOM 667 N N . LEU A 1 101 ? 1.224 24.849 27.900 1.00 45.94 109 LEU A N 1
ATOM 668 C CA . LEU A 1 101 ? 0.695 26.214 28.000 1.00 46.89 109 LEU A CA 1
ATOM 669 C C . LEU A 1 101 ? 1.201 27.122 26.877 1.00 48.08 109 LEU A C 1
ATOM 670 O O . LEU A 1 101 ? 2.251 26.874 26.285 1.00 48.04 109 LEU A O 1
ATOM 675 N N . ARG A 1 102 ? 0.462 28.207 26.643 1.00 49.77 110 ARG A N 1
ATOM 676 C CA . ARG A 1 102 ? 0.815 29.164 25.596 1.00 50.96 110 ARG A CA 1
ATOM 677 C C . ARG A 1 102 ? 1.166 30.536 26.124 1.00 51.04 110 ARG A C 1
ATOM 678 O O . ARG A 1 102 ? 0.699 30.930 27.182 1.00 51.36 110 ARG A O 1
ATOM 686 N N . ALA A 1 103 ? 1.936 31.310 25.351 1.00 52.29 111 ALA A N 1
ATOM 687 C CA . ALA A 1 103 ? 2.054 32.772 25.585 1.00 51.36 111 ALA A CA 1
ATOM 688 C C . ALA A 1 103 ? 2.288 33.264 27.022 1.00 52.30 111 ALA A C 1
ATOM 689 O O . ALA A 1 103 ? 3.217 32.824 27.716 1.00 52.24 111 ALA A O 1
ATOM 691 N N . LYS A 1 104 ? 1.435 34.189 27.485 1.00 52.17 112 LYS A N 1
ATOM 692 C CA . LYS A 1 104 ? 1.576 34.755 28.833 1.00 52.45 112 LYS A CA 1
ATOM 693 C C . LYS A 1 104 ? 1.499 33.695 29.922 1.00 51.74 112 LYS A C 1
ATOM 694 O O . LYS A 1 104 ? 2.232 33.782 30.913 1.00 50.98 112 LYS A O 1
ATOM 700 N N . ALA A 1 105 ? 0.608 32.714 29.724 1.00 50.48 113 ALA A N 1
ATOM 701 C CA . ALA A 1 105 ? 0.389 31.642 30.679 1.00 49.63 113 ALA A CA 1
ATOM 702 C C . ALA A 1 105 ? 1.706 30.877 30.802 1.00 47.93 113 ALA A C 1
ATOM 703 O O . ALA A 1 105 ? 2.113 30.529 31.912 1.00 48.11 113 ALA A O 1
ATOM 705 N N A ARG A 1 106 ? 2.368 30.657 29.662 0.50 47.97 114 ARG A N 1
ATOM 706 N N B ARG A 1 106 ? 2.366 30.641 29.666 0.50 47.66 114 ARG A N 1
ATOM 707 C CA A ARG A 1 106 ? 3.643 29.927 29.594 0.50 46.96 114 ARG A CA 1
ATOM 708 C CA B ARG A 1 106 ? 3.640 29.916 29.644 0.50 46.17 114 ARG A CA 1
ATOM 709 C C A ARG A 1 106 ? 4.743 30.647 30.387 0.50 47.34 114 ARG A C 1
ATOM 710 C C B ARG A 1 106 ? 4.723 30.661 30.434 0.50 46.95 114 ARG A C 1
ATOM 711 O O A ARG A 1 106 ? 5.412 30.037 31.232 0.50 46.79 114 ARG A O 1
ATOM 712 O O B ARG A 1 106 ? 5.368 30.082 31.318 0.50 46.34 114 ARG A O 1
ATOM 727 N N . VAL A 1 107 ? 4.915 31.939 30.123 1.00 46.46 115 VAL A N 1
ATOM 728 C CA . VAL A 1 107 ? 5.935 32.742 30.815 1.00 47.56 115 VAL A CA 1
ATOM 729 C C . VAL A 1 107 ? 5.655 32.782 32.345 1.00 47.75 115 VAL A C 1
ATOM 730 O O . VAL A 1 107 ? 6.562 32.569 33.163 1.00 48.35 115 VAL A O 1
ATOM 734 N N A GLU A 1 108 ? 4.392 33.021 32.693 0.50 48.17 116 GLU A N 1
ATOM 735 N N B GLU A 1 108 ? 4.398 33.021 32.699 0.50 48.15 116 GLU A N 1
ATOM 736 C CA A GLU A 1 108 ? 3.928 33.075 34.089 0.50 48.78 116 GLU A CA 1
ATOM 737 C CA B GLU A 1 108 ? 3.976 33.060 34.098 0.50 48.56 116 GLU A CA 1
ATOM 738 C C A GLU A 1 108 ? 4.169 31.735 34.819 0.50 48.43 116 GLU A C 1
ATOM 739 C C B GLU A 1 108 ? 4.302 31.733 34.797 0.50 48.39 116 GLU A C 1
ATOM 740 O O A GLU A 1 108 ? 4.418 31.717 36.033 0.50 47.87 116 GLU A O 1
ATOM 741 O O B GLU A 1 108 ? 4.728 31.719 35.962 0.50 47.82 116 GLU A O 1
ATOM 752 N N . ALA A 1 109 ? 4.119 30.630 34.065 1.00 47.79 117 ALA A N 1
ATOM 753 C CA . ALA A 1 109 ? 4.362 29.280 34.598 1.00 47.94 117 ALA A CA 1
ATOM 754 C C . ALA A 1 109 ? 5.846 28.952 34.746 1.00 48.32 117 ALA A C 1
ATOM 755 O O . ALA A 1 109 ? 6.193 27.867 35.250 1.00 49.88 117 ALA A O 1
ATOM 757 N N . GLY A 1 110 ? 6.728 29.840 34.273 1.00 46.86 118 GLY A N 1
ATOM 758 C CA . GLY A 1 110 ? 8.170 29.655 34.446 1.00 46.32 118 GLY A CA 1
ATOM 759 C C . GLY A 1 110 ? 8.882 29.051 33.247 1.00 45.82 118 GLY A C 1
ATOM 760 O O . GLY A 1 110 ? 9.968 28.479 33.380 1.00 45.45 118 GLY A O 1
ATOM 761 N N . LEU A 1 111 ? 8.245 29.190 32.086 1.00 44.21 119 LEU A N 1
ATOM 762 C CA . LEU A 1 111 ? 8.786 28.750 30.812 1.00 44.26 119 LEU A CA 1
ATOM 763 C C . LEU A 1 111 ? 9.106 30.017 30.003 1.00 44.86 119 LEU A C 1
ATOM 764 O O . LEU A 1 111 ? 8.257 30.512 29.243 1.00 43.86 119 LEU A O 1
ATOM 769 N N . PRO A 1 112 ? 10.311 30.571 30.200 1.00 45.23 120 PRO A N 1
ATOM 770 C CA . PRO A 1 112 ? 10.585 31.892 29.604 1.00 45.31 120 PRO A CA 1
ATOM 771 C C . PRO A 1 112 ? 10.853 31.885 28.098 1.00 44.94 120 PRO A C 1
ATOM 772 O O . PRO A 1 112 ? 11.319 30.880 27.548 1.00 44.72 120 PRO A O 1
ATOM 776 N N . ASP A 1 113 ? 10.555 33.011 27.436 1.00 44.91 121 ASP A N 1
ATOM 777 C CA . ASP A 1 113 ? 10.846 33.139 26.002 1.00 45.46 121 ASP A CA 1
ATOM 778 C C . ASP A 1 113 ? 12.338 33.144 25.728 1.00 45.78 121 ASP A C 1
ATOM 779 O O . ASP A 1 113 ? 13.105 33.794 26.464 1.00 45.12 121 ASP A O 1
ATOM 784 N N . GLU A 1 114 ? 12.735 32.461 24.640 1.00 45.59 122 GLU A N 1
ATOM 785 C CA . GLU A 1 114 ? 14.065 32.625 24.030 1.00 46.17 122 GLU A CA 1
ATOM 786 C C . GLU A 1 114 ? 15.204 32.587 25.061 1.00 45.11 122 GLU A C 1
ATOM 787 O O . GLU A 1 114 ? 16.015 33.534 25.164 1.00 44.81 122 GLU A O 1
ATOM 793 N N . HIS A 1 115 ? 15.239 31.499 25.812 1.00 44.03 123 HIS A N 1
ATOM 794 C CA . HIS A 1 115 ? 16.041 31.377 27.015 1.00 43.56 123 HIS A CA 1
ATOM 795 C C . HIS A 1 115 ? 16.999 30.193 26.989 1.00 43.55 123 HIS A C 1
ATOM 796 O O . HIS A 1 115 ? 18.138 30.301 27.464 1.00 44.00 123 HIS A O 1
ATOM 803 N N . PHE A 1 116 ? 16.537 29.073 26.442 1.00 42.79 124 PHE A N 1
ATOM 804 C CA . PHE A 1 116 ? 17.321 27.848 26.500 1.00 43.25 124 PHE A CA 1
ATOM 805 C C . PHE A 1 116 ? 18.153 27.588 25.261 1.00 43.34 124 PHE A C 1
ATOM 806 O O . PHE A 1 116 ? 17.721 27.843 24.133 1.00 43.74 124 PHE A O 1
ATOM 814 N N . HIS A 1 117 ? 19.353 27.060 25.472 1.00 42.77 125 HIS A N 1
ATOM 815 C CA . HIS A 1 117 ? 20.204 26.694 24.352 1.00 43.48 125 HIS A CA 1
ATOM 816 C C . HIS A 1 117 ? 19.860 25.302 23.813 1.00 43.78 125 HIS A C 1
ATOM 817 O O . HIS A 1 117 ? 20.211 24.970 22.674 1.00 44.23 125 HIS A O 1
ATOM 824 N N . HIS A 1 118 ? 19.283 24.475 24.685 1.00 42.30 126 HIS A N 1
ATOM 825 C CA . HIS A 1 118 ? 18.857 23.114 24.349 1.00 42.96 126 HIS A CA 1
ATOM 826 C C . HIS A 1 118 ? 17.531 22.833 25.002 1.00 42.75 126 HIS A C 1
ATOM 827 O O . HIS A 1 118 ? 17.324 23.198 26.165 1.00 42.44 126 HIS A O 1
ATOM 834 N N . VAL A 1 119 ? 16.636 22.149 24.278 1.00 42.86 127 VAL A N 1
ATOM 835 C CA . VAL A 1 119 ? 15.441 21.585 24.909 1.00 41.35 127 VAL A CA 1
ATOM 836 C C . VAL A 1 119 ? 15.404 20.109 24.530 1.00 42.96 127 VAL A C 1
ATOM 837 O O . VAL A 1 119 ? 15.496 19.773 23.340 1.00 42.35 127 VAL A O 1
ATOM 841 N N . ILE A 1 120 ? 15.310 19.258 25.537 1.00 41.65 128 ILE A N 1
ATOM 842 C CA . ILE A 1 120 ? 15.278 17.814 25.307 1.00 42.53 128 ILE A CA 1
ATOM 843 C C . ILE A 1 120 ? 13.930 17.247 25.760 1.00 42.96 128 ILE A C 1
ATOM 844 O O . ILE A 1 120 ? 13.321 17.760 26.712 1.00 44.20 128 ILE A O 1
ATOM 857 N N . ASN A 1 122 ? 11.231 13.472 25.808 1.00 44.51 130 ASN A N 1
ATOM 858 C CA . ASN A 1 122 ? 10.814 12.098 25.475 1.00 45.65 130 ASN A CA 1
ATOM 859 C C . ASN A 1 122 ? 9.338 11.951 25.861 1.00 46.79 130 ASN A C 1
ATOM 860 O O . ASN A 1 122 ? 9.037 11.458 26.951 1.00 47.11 130 ASN A O 1
ATOM 865 N N . PRO A 1 123 ? 8.419 12.463 25.030 1.00 48.44 131 PRO A N 1
ATOM 866 C CA . PRO A 1 123 ? 7.056 12.444 25.543 1.00 50.12 131 PRO A CA 1
ATOM 867 C C . PRO A 1 123 ? 6.476 11.051 25.646 1.00 51.75 131 PRO A C 1
ATOM 868 O O . PRO A 1 123 ? 6.953 10.145 24.956 1.00 51.73 131 PRO A O 1
ATOM 872 N N . PRO A 1 124 ? 5.448 10.881 26.497 1.00 53.14 132 PRO A N 1
ATOM 873 C CA . PRO A 1 124 ? 4.832 9.554 26.641 1.00 55.50 132 PRO A CA 1
ATOM 874 C C . PRO A 1 124 ? 4.048 9.178 25.413 1.00 57.94 132 PRO A C 1
ATOM 875 O O . PRO A 1 124 ? 3.601 10.066 24.667 1.00 57.11 132 PRO A O 1
ATOM 879 N N . TYR A 1 125 ? 3.865 7.867 25.219 1.00 61.44 133 TYR A N 1
ATOM 880 C CA . TYR A 1 125 ? 3.164 7.338 24.032 1.00 65.08 133 TYR A CA 1
ATOM 881 C C . TYR A 1 125 ? 1.644 7.328 24.178 1.00 65.67 133 TYR A C 1
ATOM 882 O O . TYR A 1 125 ? 1.107 7.151 25.280 1.00 66.91 133 TYR A O 1
ATOM 891 N N . GLY A 1 147 ? -1.497 13.169 19.845 1.00 59.81 155 GLY A N 1
ATOM 892 C CA . GLY A 1 147 ? -0.179 13.152 20.481 1.00 57.42 155 GLY A CA 1
ATOM 893 C C . GLY A 1 147 ? 0.287 14.496 21.041 1.00 56.03 155 GLY A C 1
ATOM 894 O O . GLY A 1 147 ? -0.335 15.545 20.834 1.00 56.34 155 GLY A O 1
ATOM 895 N N . LEU A 1 148 ? 1.399 14.462 21.763 1.00 53.66 156 LEU A N 1
ATOM 896 C CA . LEU A 1 148 ? 1.850 15.659 22.450 1.00 50.43 156 LEU A CA 1
ATOM 897 C C . LEU A 1 148 ? 2.877 16.463 21.651 1.00 48.16 156 LEU A C 1
ATOM 898 O O . LEU A 1 148 ? 3.298 17.542 22.093 1.00 45.75 156 LEU A O 1
ATOM 903 N N . PHE A 1 149 ? 3.343 15.926 20.523 1.00 46.64 157 PHE A N 1
ATOM 904 C CA . PHE A 1 149 ? 4.483 16.590 19.846 1.00 45.14 157 PHE A CA 1
ATOM 905 C C . PHE A 1 149 ? 4.192 18.014 19.409 1.00 44.47 157 PHE A C 1
ATOM 906 O O . PHE A 1 149 ? 5.055 18.896 19.531 1.00 44.33 157 PHE A O 1
ATOM 914 N N . GLU A 1 150 ? 3.005 18.235 18.852 1.00 43.99 158 GLU A N 1
ATOM 915 C CA . GLU A 1 150 ? 2.638 19.602 18.462 1.00 44.10 158 GLU A CA 1
ATOM 916 C C . GLU A 1 150 ? 2.774 20.564 19.658 1.00 42.88 158 GLU A C 1
ATOM 917 O O . GLU A 1 150 ? 3.448 21.603 19.549 1.00 43.25 158 GLU A O 1
ATOM 923 N N . ASP A 1 151 ? 2.139 20.236 20.783 1.00 40.99 159 ASP A N 1
ATOM 924 C CA . ASP A 1 151 ? 2.172 21.122 21.966 1.00 42.04 159 ASP A CA 1
ATOM 925 C C . ASP A 1 151 ? 3.585 21.305 22.485 1.00 41.95 159 ASP A C 1
ATOM 926 O O . ASP A 1 151 ? 4.025 22.421 22.765 1.00 41.87 159 ASP A O 1
ATOM 931 N N . TRP A 1 152 ? 4.323 20.191 22.602 1.00 41.75 160 TRP A N 1
ATOM 932 C CA . TRP A 1 152 ? 5.619 20.247 23.276 1.00 42.00 160 TRP A CA 1
ATOM 933 C C . TRP A 1 152 ? 6.663 20.936 22.376 1.00 42.09 160 TRP A C 1
ATOM 934 O O . TRP A 1 152 ? 7.502 21.702 22.859 1.00 42.24 160 TRP A O 1
ATOM 945 N N . ILE A 1 153 ? 6.600 20.682 21.069 1.00 41.49 161 ILE A N 1
ATOM 946 C CA . ILE A 1 153 ? 7.598 21.313 20.159 1.00 41.71 161 ILE A CA 1
ATOM 947 C C . ILE A 1 153 ? 7.269 22.800 19.983 1.00 42.16 161 ILE A C 1
ATOM 948 O O . ILE A 1 153 ? 8.182 23.634 19.831 1.00 42.09 161 ILE A O 1
ATOM 953 N N . ARG A 1 154 ? 5.971 23.136 20.012 1.00 41.75 162 ARG A N 1
ATOM 954 C CA . ARG A 1 154 ? 5.581 24.553 20.004 1.00 42.61 162 ARG A CA 1
ATOM 955 C C . ARG A 1 154 ? 6.204 25.290 21.199 1.00 42.22 1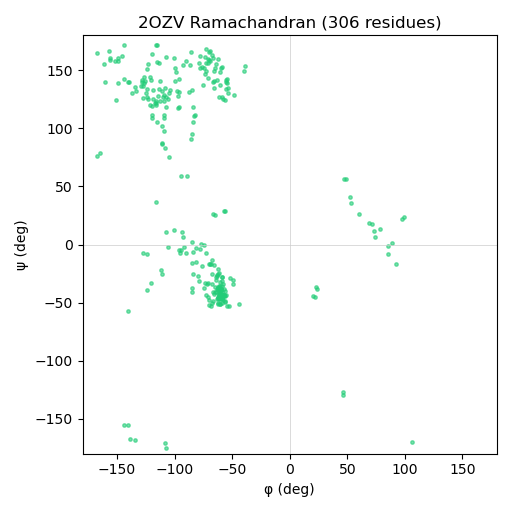62 ARG A C 1
ATOM 956 O O . ARG A 1 154 ? 6.816 26.358 21.048 1.00 42.31 162 ARG A O 1
ATOM 964 N N . THR A 1 155 ? 6.069 24.693 22.379 1.00 42.60 163 THR A N 1
ATOM 965 C CA . THR A 1 155 ? 6.727 25.233 23.585 1.00 42.44 163 THR A CA 1
ATOM 966 C C . THR A 1 155 ? 8.241 25.261 23.454 1.00 42.75 163 THR A C 1
ATOM 967 O O . THR A 1 155 ? 8.866 26.279 23.776 1.00 43.03 163 THR A O 1
ATOM 971 N N . ALA A 1 156 ? 8.833 24.166 22.959 1.00 42.29 164 ALA A N 1
ATOM 972 C CA . ALA A 1 156 ? 10.289 24.109 22.822 1.00 42.63 164 ALA A CA 1
ATOM 973 C C . ALA A 1 156 ? 10.792 25.259 21.956 1.00 42.91 164 ALA A C 1
ATOM 974 O O . ALA A 1 156 ? 11.807 25.883 22.289 1.00 43.52 164 ALA A O 1
ATOM 976 N N . SER A 1 157 ? 10.102 25.537 20.842 1.00 42.33 165 SER A N 1
ATOM 977 C CA . SER A 1 157 ? 10.474 26.655 19.962 1.00 43.17 165 SER A CA 1
ATOM 978 C C . SER A 1 157 ? 10.395 27.981 20.716 1.00 43.61 165 SER A C 1
ATOM 979 O O . SER A 1 157 ? 11.308 28.794 20.641 1.00 44.53 165 SER A O 1
ATOM 982 N N . ALA A 1 158 ? 9.304 28.203 21.448 1.00 42.13 166 ALA A N 1
ATOM 983 C CA . ALA A 1 158 ? 9.098 29.465 22.122 1.00 43.68 166 ALA A CA 1
ATOM 984 C C . ALA A 1 158 ? 10.157 29.752 23.190 1.00 43.14 166 ALA A C 1
ATOM 985 O O . ALA A 1 158 ? 10.582 30.915 23.331 1.00 44.09 166 ALA A O 1
ATOM 987 N N . ILE A 1 159 ? 10.585 28.707 23.919 1.00 42.91 167 ILE A N 1
ATOM 988 C CA . ILE A 1 159 ? 11.514 28.905 25.041 1.00 42.81 167 ILE A CA 1
ATOM 989 C C . ILE A 1 159 ? 12.989 28.834 24.618 1.00 43.66 167 ILE A C 1
ATOM 990 O O . ILE A 1 159 ? 13.883 28.998 25.448 1.00 44.26 167 ILE A O 1
ATOM 1008 N N . VAL A 1 161 ? 16.466 29.884 22.529 1.00 44.15 169 VAL A N 1
ATOM 1009 C CA . VAL A 1 161 ? 17.217 30.960 21.874 1.00 45.14 169 VAL A CA 1
ATOM 1010 C C . VAL A 1 161 ? 17.285 30.679 20.363 1.00 44.71 169 VAL A C 1
ATOM 1011 O O . VAL A 1 161 ? 17.143 29.516 19.900 1.00 44.79 169 VAL A O 1
ATOM 1015 N N . SER A 1 162 ? 17.470 31.759 19.601 1.00 45.15 170 SER A N 1
ATOM 1016 C CA A SER A 1 162 ? 17.669 31.645 18.163 0.50 44.92 170 SER A CA 1
ATOM 1017 C CA B SER A 1 162 ? 17.672 31.650 18.163 0.50 44.79 170 SER A CA 1
ATOM 1018 C C . SER A 1 162 ? 18.785 30.652 17.886 1.00 44.62 170 SER A C 1
ATOM 1019 O O . SER A 1 162 ? 19.855 30.731 18.485 1.00 43.92 170 SER A O 1
ATOM 1024 N N . GLY A 1 163 ? 18.514 29.694 16.994 1.00 43.87 171 GLY A N 1
ATOM 1025 C CA . GLY A 1 163 ? 19.500 28.665 16.619 1.00 44.02 171 GLY A CA 1
ATOM 1026 C C . GLY A 1 163 ? 19.756 27.576 17.642 1.00 43.18 171 GLY A C 1
ATOM 1027 O O . GLY A 1 163 ? 20.641 26.745 17.433 1.00 45.53 171 GLY A O 1
ATOM 1028 N N . GLY A 1 164 ? 18.974 27.553 18.731 1.00 42.30 172 GLY A N 1
ATOM 1029 C CA . GLY A 1 164 ? 19.133 26.522 19.770 1.00 42.09 172 GLY A CA 1
ATOM 1030 C C . GLY A 1 164 ? 18.704 25.155 19.258 1.00 43.35 172 GLY A C 1
ATOM 1031 O O . GLY A 1 164 ? 18.050 25.036 18.209 1.00 43.29 172 GLY A O 1
ATOM 1032 N N . GLN A 1 165 ? 19.063 24.108 19.996 1.00 42.53 173 GLN A N 1
ATOM 1033 C CA . GLN A 1 165 ? 18.848 22.756 19.504 1.00 42.74 173 GLN A CA 1
ATOM 1034 C C . GLN A 1 165 ? 17.723 22.030 20.218 1.00 41.96 173 GLN A C 1
ATOM 1035 O O . GLN A 1 165 ? 17.702 21.944 21.458 1.00 43.28 173 GLN A O 1
ATOM 1041 N N . LEU A 1 166 ? 16.770 21.505 19.431 1.00 42.02 174 LEU A N 1
ATOM 1042 C CA . LEU A 1 166 ? 15.776 20.551 19.917 1.00 42.56 174 LEU A CA 1
ATOM 1043 C C . LEU A 1 166 ? 16.390 19.125 19.847 1.00 42.89 174 LEU A C 1
ATOM 1044 O O . LEU A 1 166 ? 16.984 18.751 18.819 1.00 42.84 174 LEU A O 1
ATOM 1049 N N . SER A 1 167 ? 16.246 18.366 20.924 1.00 41.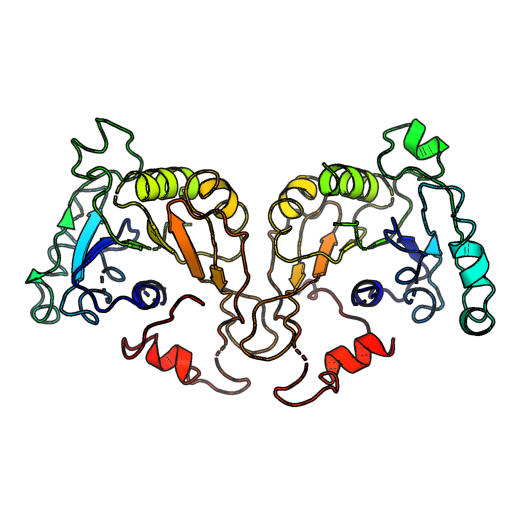93 175 SER A N 1
ATOM 1050 C CA . SER A 1 167 ? 16.633 16.934 20.939 1.00 42.70 175 SER A CA 1
ATOM 1051 C C . SER A 1 167 ? 15.479 16.084 21.475 1.00 44.04 175 SER A C 1
ATOM 1052 O O . SER A 1 167 ? 14.827 16.433 22.459 1.00 42.89 175 SER A O 1
ATOM 1055 N N . LEU A 1 168 ? 15.209 14.964 20.830 1.00 43.00 176 LEU A N 1
ATOM 1056 C CA . LEU A 1 168 ? 14.139 14.112 21.311 1.00 44.03 176 LEU A CA 1
ATOM 1057 C C . LEU A 1 168 ? 14.416 12.661 20.933 1.00 44.10 176 LEU A C 1
ATOM 1058 O O . LEU A 1 168 ? 15.215 12.374 20.016 1.00 43.88 176 LEU A O 1
ATOM 1063 N N . ILE A 1 169 ? 13.789 11.774 21.693 1.00 42.28 177 ILE A N 1
ATOM 1064 C CA . ILE A 1 169 ? 13.771 10.344 21.342 1.00 42.98 177 ILE A CA 1
ATOM 1065 C C . ILE A 1 169 ? 12.315 9.899 21.308 1.00 43.57 177 ILE A C 1
ATOM 1066 O O . ILE A 1 169 ? 11.504 10.370 22.117 1.00 43.96 177 ILE A O 1
ATOM 1071 N N A SER A 1 170 ? 11.969 9.006 20.378 0.50 43.38 178 SER A N 1
ATOM 1072 N N B SER A 1 170 ? 11.970 9.006 20.381 0.50 43.32 178 SER A N 1
ATOM 1073 C CA A SER A 1 170 ? 10.590 8.533 20.244 0.50 44.45 178 SER A CA 1
ATOM 1074 C CA B SER A 1 170 ? 10.605 8.500 20.300 0.50 44.23 178 SER A CA 1
ATOM 1075 C C A SER A 1 170 ? 10.588 7.134 19.638 0.50 44.59 178 SER A C 1
ATOM 1076 C C B SER A 1 170 ? 10.578 7.207 19.510 0.50 44.49 178 SER A C 1
ATOM 1077 O O A SER A 1 170 ? 11.652 6.537 19.405 0.50 44.29 178 SER A O 1
ATOM 1078 O O B SER A 1 170 ? 11.623 6.752 19.012 0.50 44.18 178 SER A O 1
ATOM 1083 N N . ARG A 1 171 ? 9.390 6.613 19.408 1.00 44.25 179 ARG A N 1
ATOM 1084 C CA . ARG A 1 171 ? 9.213 5.454 18.541 1.00 44.75 179 ARG A CA 1
ATOM 1085 C C . ARG A 1 171 ? 9.282 5.933 17.087 1.00 43.88 179 ARG A C 1
ATOM 1086 O O . ARG A 1 171 ? 8.939 7.089 16.800 1.00 44.86 179 ARG A O 1
ATOM 1094 N N . PRO A 1 172 ? 9.745 5.058 16.162 1.00 43.85 180 PRO A N 1
ATOM 1095 C CA . PRO A 1 172 ? 9.819 5.449 14.738 1.00 43.65 180 PRO A CA 1
ATOM 1096 C C . PRO A 1 172 ? 8.467 5.845 14.157 1.00 43.85 180 PRO A C 1
ATOM 1097 O O . PRO A 1 172 ? 8.420 6.684 13.269 1.00 44.03 180 PRO A O 1
ATOM 1101 N N A GLN A 1 173 ? 7.371 5.261 14.650 0.50 42.86 181 GLN A N 1
ATOM 1102 N N B GLN A 1 173 ? 7.386 5.240 14.651 0.50 43.21 181 GLN A N 1
ATOM 1103 C CA A GLN A 1 173 ? 6.046 5.575 14.099 0.50 44.36 181 GLN A CA 1
ATOM 1104 C CA B GLN A 1 173 ? 6.069 5.550 14.116 0.50 45.14 181 GLN A CA 1
ATOM 1105 C C A GLN A 1 173 ? 5.579 7.004 14.377 0.50 44.58 181 GLN A C 1
ATOM 1106 C C B GLN A 1 173 ? 5.659 7.020 14.285 0.50 44.87 181 GLN A C 1
ATOM 1107 O O A GLN A 1 173 ? 4.518 7.402 13.883 0.50 46.14 181 GLN A O 1
ATOM 1108 O O B GLN A 1 173 ? 4.743 7.468 13.587 0.50 46.29 181 GLN A O 1
ATOM 1119 N N . SER A 1 174 ? 6.334 7.759 15.173 1.00 44.97 182 SER A N 1
ATOM 1120 C CA . SER A 1 174 ? 5.981 9.163 15.460 1.00 45.87 182 SER A CA 1
ATOM 1121 C C . SER A 1 174 ? 6.548 10.113 14.415 1.00 44.84 182 SER A C 1
ATOM 1122 O O . SER A 1 174 ? 6.402 11.322 14.556 1.00 45.47 182 SER A O 1
ATOM 1125 N N . VAL A 1 175 ? 7.229 9.582 13.395 1.00 44.34 183 VAL A N 1
ATOM 1126 C CA . VAL A 1 175 ? 8.050 10.476 12.542 1.00 43.70 183 VAL A CA 1
ATOM 1127 C C . VAL A 1 175 ? 7.204 11.561 11.855 1.00 44.18 183 VAL A C 1
ATOM 1128 O O . VAL A 1 175 ? 7.613 12.728 11.800 1.00 44.33 183 VAL A O 1
ATOM 1132 N N . ALA A 1 176 ? 6.018 11.200 11.364 1.00 43.60 184 ALA A N 1
ATOM 1133 C CA . ALA A 1 176 ? 5.170 12.215 10.684 1.00 44.33 184 ALA A CA 1
ATOM 1134 C C . ALA A 1 176 ? 4.720 13.314 11.647 1.00 43.95 184 ALA A C 1
ATOM 1135 O O . ALA A 1 176 ? 4.710 14.500 11.284 1.00 43.88 184 ALA A O 1
ATOM 1137 N N A GLU A 1 177 ? 4.327 12.906 12.849 0.50 43.86 185 GLU A N 1
ATOM 1138 N N B GLU A 1 177 ? 4.319 12.935 12.859 0.50 44.29 185 GLU A N 1
ATOM 1139 C CA A GLU A 1 177 ? 3.860 13.831 13.872 0.50 44.29 185 GLU A CA 1
ATOM 1140 C CA B GLU A 1 177 ? 3.830 13.923 13.831 0.50 45.19 185 GLU A CA 1
ATOM 1141 C C A GLU A 1 177 ? 4.981 14.809 14.202 0.50 43.57 185 GLU A C 1
ATOM 1142 C C B GLU A 1 177 ? 4.982 14.831 14.258 0.50 44.07 185 GLU A C 1
ATOM 1143 O O A GLU A 1 177 ? 4.764 16.021 14.313 0.50 44.47 185 GLU A O 1
ATOM 1144 O O B GLU A 1 177 ? 4.781 16.024 14.510 0.50 44.88 185 GLU A O 1
ATOM 1155 N N . ILE A 1 178 ? 6.186 14.271 14.342 1.00 43.72 186 ILE A N 1
ATOM 1156 C CA . ILE A 1 178 ? 7.369 15.080 14.693 1.00 43.13 186 ILE A CA 1
ATOM 1157 C C . ILE A 1 178 ? 7.719 16.095 13.606 1.00 43.26 186 ILE A C 1
ATOM 1158 O O . ILE A 1 178 ? 7.934 17.282 13.875 1.00 42.94 186 ILE A O 1
ATOM 1163 N N . ILE A 1 179 ? 7.774 15.632 12.354 1.00 42.28 187 ILE A N 1
ATOM 1164 C CA . ILE A 1 179 ? 8.077 16.541 11.257 1.00 42.38 187 ILE A CA 1
ATOM 1165 C C . ILE A 1 179 ? 7.009 17.645 11.183 1.00 41.83 187 ILE A C 1
ATOM 1166 O O . ILE A 1 179 ? 7.349 18.828 11.047 1.00 43.02 187 ILE A O 1
ATOM 1171 N N . ALA A 1 180 ? 5.713 17.283 11.300 1.00 41.96 188 ALA A N 1
ATOM 1172 C CA . ALA A 1 180 ? 4.652 18.322 11.252 1.00 43.02 188 ALA A CA 1
ATOM 1173 C C . ALA A 1 180 ? 4.799 19.342 12.382 1.00 42.89 188 ALA A C 1
ATOM 1174 O O . ALA A 1 180 ? 4.607 20.577 12.156 1.00 42.70 188 ALA A O 1
ATOM 1176 N N . ALA A 1 181 ? 5.109 18.835 13.583 1.00 42.60 189 ALA A N 1
ATOM 1177 C CA . ALA A 1 181 ? 5.296 19.698 14.763 1.00 42.50 189 ALA A CA 1
ATOM 1178 C C . ALA A 1 181 ? 6.492 20.663 14.608 1.00 43.14 189 ALA A C 1
ATOM 1179 O O . ALA A 1 181 ? 6.475 21.765 15.177 1.00 43.12 189 ALA A O 1
ATOM 1181 N N . CYS A 1 182 ? 7.522 20.258 13.869 1.00 42.83 190 CYS A N 1
ATOM 1182 C CA . CYS A 1 182 ? 8.673 21.145 13.620 1.00 43.72 190 CYS A CA 1
ATOM 1183 C C . CYS A 1 182 ? 8.421 22.252 12.592 1.00 43.87 190 CYS A C 1
ATOM 1184 O O . CYS A 1 182 ? 9.184 23.236 12.536 1.00 44.25 190 CYS A O 1
ATOM 1187 N N . GLY A 1 183 ? 7.378 22.102 11.756 1.00 44.64 191 GLY A N 1
ATOM 1188 C CA . GLY A 1 183 ? 7.072 23.078 10.687 1.00 44.55 191 GLY A CA 1
ATOM 1189 C C . GLY A 1 183 ? 7.072 24.524 11.166 1.00 45.13 191 GLY A C 1
ATOM 1190 O O . GLY A 1 183 ? 6.389 24.874 12.156 1.00 45.50 191 GLY A O 1
ATOM 1191 N N . SER A 1 184 ? 7.816 25.371 10.450 1.00 44.25 192 SER A N 1
ATOM 1192 C CA . SER A 1 184 ? 7.895 26.805 10.777 1.00 45.29 192 SER A CA 1
ATOM 1193 C C . SER A 1 184 ? 8.439 27.089 12.175 1.00 44.60 192 SER A C 1
ATOM 1194 O O . SER A 1 184 ? 8.152 28.163 12.758 1.00 45.71 192 SER A O 1
ATOM 1197 N N . ARG A 1 185 ? 9.253 26.150 12.682 1.00 43.34 193 ARG A N 1
ATOM 1198 C CA . ARG A 1 185 ? 9.824 26.295 14.005 1.00 43.31 193 ARG A CA 1
ATOM 1199 C C . ARG A 1 185 ? 11.289 25.808 14.045 1.00 43.41 193 ARG A C 1
ATOM 1200 O O . ARG A 1 185 ? 12.193 26.595 14.422 1.00 43.32 193 ARG A O 1
ATOM 1208 N N . PHE A 1 186 ? 11.487 24.546 13.659 1.00 43.18 194 PHE A N 1
ATOM 1209 C CA . PHE A 1 186 ? 12.790 23.887 13.642 1.00 43.21 194 PHE A CA 1
ATOM 1210 C C . PHE A 1 186 ? 13.061 23.318 12.272 1.00 44.00 194 PHE A C 1
ATOM 1211 O O . PHE A 1 186 ? 12.151 22.764 11.637 1.00 45.93 194 PHE A O 1
ATOM 1219 N N . GLY A 1 187 ? 14.311 23.438 11.829 1.00 42.83 195 GLY A N 1
ATOM 1220 C CA . GLY A 1 187 ? 14.748 22.820 10.555 1.00 42.76 195 GLY A CA 1
ATOM 1221 C C . GLY A 1 187 ? 16.083 22.111 10.754 1.00 41.44 195 GLY A C 1
ATOM 1222 O O . GLY A 1 187 ? 16.542 21.931 11.900 1.00 41.65 195 GLY A O 1
ATOM 1223 N N . GLY A 1 188 ? 16.705 21.719 9.642 1.00 42.23 196 GLY A N 1
ATOM 1224 C CA . GLY A 1 188 ? 17.885 20.890 9.683 1.00 42.19 196 GLY A CA 1
ATOM 1225 C C . GLY A 1 188 ? 17.663 19.645 10.536 1.00 41.87 196 GLY A C 1
ATOM 1226 O O . GLY A 1 188 ? 18.554 19.245 11.274 1.00 43.01 196 GLY A O 1
ATOM 1227 N N . LEU A 1 189 ? 16.494 19.013 10.444 1.00 41.06 197 LEU A N 1
ATOM 1228 C CA . LEU A 1 189 ? 16.236 17.824 11.259 1.00 41.96 197 LEU A CA 1
ATOM 1229 C C . LEU A 1 189 ? 17.267 16.762 10.898 1.00 41.94 197 LEU A C 1
ATOM 1230 O O . LEU A 1 189 ? 17.578 16.564 9.706 1.00 42.13 197 LEU A O 1
ATOM 1235 N N . GLU A 1 190 ? 17.798 16.103 11.923 1.00 41.60 198 GLU A N 1
ATOM 1236 C CA . GLU A 1 190 ? 18.646 14.914 11.729 1.00 42.52 198 GLU A CA 1
ATOM 1237 C C . GLU A 1 190 ? 17.939 13.774 12.437 1.00 42.79 198 GLU A C 1
ATOM 1238 O O . GLU A 1 190 ? 17.680 13.847 13.652 1.00 43.24 198 GLU A O 1
ATOM 1244 N N . ILE A 1 191 ? 17.584 12.745 11.682 1.00 41.73 199 ILE A N 1
ATOM 1245 C CA . ILE A 1 191 ? 16.880 11.625 12.215 1.00 43.75 199 ILE A CA 1
ATOM 1246 C C . ILE A 1 191 ? 17.824 10.439 12.243 1.00 42.59 199 ILE A C 1
ATOM 1247 O O . ILE A 1 191 ? 18.348 10.050 11.202 1.00 43.03 199 ILE A O 1
ATOM 1252 N N . THR A 1 192 ? 18.002 9.851 13.420 1.00 42.00 200 THR A N 1
ATOM 1253 C CA . THR A 1 192 ? 18.851 8.661 13.555 1.00 42.00 200 THR A CA 1
ATOM 1254 C C . THR A 1 192 ? 18.004 7.490 14.082 1.00 42.46 200 THR A C 1
ATOM 1255 O O . THR A 1 192 ? 17.562 7.485 15.259 1.00 43.76 200 THR A O 1
ATOM 1259 N N . LEU A 1 193 ? 17.737 6.515 13.217 1.00 43.24 201 LEU A N 1
ATOM 1260 C CA . LEU A 1 193 ? 16.992 5.328 13.641 1.00 42.39 201 LEU A CA 1
ATOM 1261 C C . LEU A 1 193 ? 17.900 4.451 14.508 1.00 42.95 201 LEU A C 1
ATOM 1262 O O . LEU A 1 193 ? 19.095 4.317 14.235 1.00 43.61 201 LEU A O 1
ATOM 1267 N N . ILE A 1 194 ? 17.289 3.794 15.478 1.00 42.28 202 ILE A N 1
ATOM 1268 C CA . ILE A 1 194 ? 18.011 2.872 16.359 1.00 42.53 202 ILE A CA 1
ATOM 1269 C C . ILE A 1 194 ? 17.472 1.466 16.147 1.00 42.18 202 ILE A C 1
ATOM 1270 O O . ILE A 1 194 ? 16.255 1.236 16.301 1.00 42.22 202 ILE A O 1
ATOM 1275 N N . HIS A 1 195 ? 18.357 0.560 15.723 1.00 40.86 203 HIS A N 1
ATOM 1276 C CA . HIS A 1 195 ? 17.996 -0.830 15.475 1.00 41.24 203 HIS A CA 1
ATOM 1277 C C . HIS A 1 195 ? 18.680 -1.751 16.492 1.00 42.14 203 HIS A C 1
ATOM 1278 O O . HIS A 1 195 ? 19.838 -1.546 16.814 1.00 41.25 203 HIS A O 1
ATOM 1285 N N . PRO A 1 196 ? 17.983 -2.794 16.988 1.00 42.35 204 PRO A N 1
ATOM 1286 C CA . PRO A 1 196 ? 18.618 -3.659 18.009 1.00 42.99 204 PRO A CA 1
ATOM 1287 C C . PRO A 1 196 ? 19.874 -4.380 17.524 1.00 42.48 204 PRO A C 1
ATOM 1288 O O . PRO A 1 196 ? 20.834 -4.579 18.292 1.00 42.75 204 PRO A O 1
ATOM 1292 N N . ARG A 1 197 ? 19.854 -4.812 16.264 1.00 42.62 205 ARG A N 1
ATOM 1293 C CA . ARG A 1 197 ? 20.937 -5.608 15.686 1.00 43.78 205 ARG A CA 1
ATOM 1294 C C . ARG A 1 197 ? 20.721 -5.635 14.173 1.00 43.91 205 ARG A C 1
ATOM 1295 O O . ARG A 1 197 ? 19.659 -5.224 13.691 1.00 43.89 205 ARG A O 1
ATOM 1303 N N . PRO A 1 198 ? 21.749 -6.043 13.420 1.00 44.77 206 PRO A N 1
ATOM 1304 C CA . PRO A 1 198 ? 21.675 -6.023 11.957 1.00 44.46 206 PRO A CA 1
ATOM 1305 C C . PRO A 1 198 ? 20.457 -6.778 11.433 1.00 44.10 206 PRO A C 1
ATOM 1306 O O . PRO A 1 198 ? 20.130 -7.856 11.929 1.00 44.41 206 PRO A O 1
ATOM 1310 N N . GLY A 1 199 ? 19.761 -6.168 10.471 1.00 44.56 207 GLY A N 1
ATOM 1311 C CA . GLY A 1 199 ? 18.651 -6.837 9.803 1.00 44.41 207 GLY A CA 1
ATOM 1312 C C . GLY A 1 199 ? 17.292 -6.579 10.434 1.00 44.89 207 GLY A C 1
ATOM 1313 O O . GLY A 1 199 ? 16.265 -6.835 9.799 1.00 45.41 207 GLY A O 1
ATOM 1314 N N . GLU A 1 200 ? 17.279 -6.089 11.679 1.00 43.17 208 GLU A N 1
ATOM 1315 C CA . GLU A 1 200 ? 16.041 -5.968 12.437 1.00 43.56 208 GLU A CA 1
ATOM 1316 C C . GLU A 1 200 ? 15.420 -4.584 12.256 1.00 41.96 208 GLU A C 1
ATOM 1317 O O . GLU A 1 200 ? 16.127 -3.603 11.987 1.00 41.21 208 GLU A O 1
ATOM 1323 N N . ASP A 1 201 ? 14.104 -4.498 12.422 1.00 40.72 209 ASP A N 1
ATOM 1324 C CA . ASP A 1 201 ? 13.418 -3.187 12.296 1.00 41.69 209 ASP A CA 1
ATOM 1325 C C . ASP A 1 201 ? 13.859 -2.194 13.381 1.00 40.86 209 ASP A C 1
ATOM 1326 O O . ASP A 1 201 ? 14.231 -2.615 14.513 1.00 40.33 209 ASP A O 1
ATOM 1331 N N . ALA A 1 202 ? 13.721 -0.895 13.093 1.00 40.84 210 ALA A N 1
ATOM 1332 C CA . ALA A 1 202 ? 14.065 0.177 14.084 1.00 40.69 210 ALA A CA 1
ATOM 1333 C C . ALA A 1 202 ? 13.075 0.075 15.274 1.00 42.37 210 ALA A C 1
ATOM 1334 O O . ALA A 1 202 ? 11.869 -0.209 15.077 1.00 42.19 210 ALA A O 1
ATOM 1336 N N . VAL A 1 203 ? 13.602 0.286 16.481 1.00 41.73 211 VAL A N 1
ATOM 1337 C CA . VAL A 1 203 ? 12.770 0.289 17.702 1.00 42.36 211 VAL A CA 1
ATOM 1338 C C . VAL A 1 203 ? 12.665 1.686 18.331 1.00 44.04 211 VAL A C 1
ATOM 1339 O O . VAL A 1 203 ? 11.726 1.963 19.081 1.00 44.21 211 VAL A O 1
ATOM 1343 N N . ARG A 1 204 ? 13.615 2.570 18.029 1.00 42.94 212 ARG A N 1
ATOM 1344 C CA . ARG A 1 204 ? 13.593 3.934 18.552 1.00 44.15 212 ARG A CA 1
ATOM 1345 C C . ARG A 1 204 ? 14.132 4.856 17.477 1.00 44.40 212 ARG A C 1
ATOM 1346 O O . ARG A 1 204 ? 14.691 4.402 16.458 1.00 43.77 212 ARG A O 1
ATOM 1362 N N . LEU A 1 206 ? 16.092 8.846 17.203 1.00 42.62 214 LEU A N 1
ATOM 1363 C CA . LEU A 1 206 ? 16.590 10.105 17.776 1.00 42.27 214 LEU A CA 1
ATOM 1364 C C . LEU A 1 206 ? 16.334 11.203 16.730 1.00 43.42 214 LEU A C 1
ATOM 1365 O O . LEU A 1 206 ? 16.540 10.949 15.516 1.00 42.63 214 LEU A O 1
ATOM 1370 N N . VAL A 1 207 ? 15.960 12.406 17.185 1.00 42.89 215 VAL A N 1
ATOM 1371 C CA . VAL A 1 207 ? 15.785 13.527 16.264 1.00 42.14 215 VAL A CA 1
ATOM 1372 C C . VAL A 1 207 ? 16.401 14.748 16.915 1.00 42.63 215 VAL A C 1
ATOM 1373 O O . VAL A 1 207 ? 16.154 15.012 18.110 1.00 42.49 215 VAL A O 1
ATOM 1377 N N . THR A 1 208 ? 17.242 15.452 16.161 1.00 42.14 216 THR A N 1
ATOM 1378 C CA . THR A 1 208 ? 17.682 16.790 16.608 1.00 42.34 216 THR A CA 1
ATOM 1379 C C . THR A 1 208 ? 17.326 17.818 15.525 1.00 41.61 216 THR A C 1
ATOM 1380 O O . THR A 1 208 ? 17.214 17.458 14.327 1.00 43.53 216 THR A O 1
ATOM 1384 N N . ALA A 1 209 ? 17.173 19.085 15.918 1.00 41.42 217 ALA A N 1
ATOM 1385 C CA . ALA A 1 209 ? 16.827 20.114 14.927 1.00 41.39 217 ALA A CA 1
ATOM 1386 C C . ALA A 1 209 ? 17.278 21.437 15.483 1.00 41.91 217 ALA A C 1
ATOM 1387 O O . ALA A 1 209 ? 17.544 21.535 16.691 1.00 42.78 217 ALA A O 1
ATOM 1389 N N . ILE A 1 210 ? 17.314 22.458 14.624 1.00 41.01 218 ILE A N 1
ATOM 1390 C CA . ILE A 1 210 ? 17.888 23.754 14.988 1.00 41.49 218 ILE A CA 1
ATOM 1391 C C . ILE A 1 210 ? 16.797 24.796 14.778 1.00 41.96 218 ILE A C 1
ATOM 1392 O O . ILE A 1 210 ? 16.232 24.879 13.667 1.00 42.21 218 ILE A O 1
ATOM 1397 N N . LYS A 1 211 ? 16.498 25.571 15.824 1.00 41.98 219 LYS A N 1
ATOM 1398 C CA . LYS A 1 211 ? 15.490 26.606 15.691 1.00 43.15 219 LYS A CA 1
ATOM 1399 C C . LYS A 1 211 ? 15.874 27.599 14.576 1.00 43.90 219 LYS A C 1
ATOM 1400 O O . LYS A 1 211 ? 17.006 28.143 14.540 1.00 43.57 219 LYS A O 1
ATOM 1406 N N . GLY A 1 212 ? 14.945 27.802 13.639 1.00 44.68 220 GLY A N 1
ATOM 1407 C CA . GLY A 1 212 ? 15.100 28.795 12.559 1.00 44.67 220 GLY A CA 1
ATOM 1408 C C . GLY A 1 212 ? 15.857 28.311 11.329 1.00 44.99 220 GLY A C 1
ATOM 1409 O O . GLY A 1 212 ? 15.925 29.026 10.327 1.00 44.53 220 GLY A O 1
ATOM 1410 N N . SER A 1 213 ? 16.445 27.115 11.400 1.00 44.73 221 SER A N 1
ATOM 1411 C CA . SER A 1 213 ? 17.166 26.568 10.248 1.00 46.00 221 SER A CA 1
ATOM 1412 C C . SER A 1 213 ? 16.209 26.278 9.102 1.00 46.72 221 SER A C 1
ATOM 1413 O O . SER A 1 213 ? 15.070 25.856 9.325 1.00 45.75 221 SER A O 1
ATOM 1416 N N A ARG A 1 214 ? 16.690 26.515 7.882 0.50 46.49 222 ARG A N 1
ATOM 1417 N N B ARG A 1 214 ? 16.683 26.518 7.879 0.50 46.79 222 ARG A N 1
ATOM 1418 C CA A ARG A 1 214 ? 15.946 26.243 6.660 0.50 47.58 222 ARG A CA 1
ATOM 1419 C CA B ARG A 1 214 ? 15.932 26.209 6.669 0.50 48.02 222 ARG A CA 1
ATOM 1420 C C A ARG A 1 214 ? 16.295 24.883 6.043 0.50 47.82 222 ARG A C 1
ATOM 1421 C C B ARG A 1 214 ? 16.466 24.988 5.914 0.50 48.04 222 ARG A C 1
ATOM 1422 O O A ARG A 1 214 ? 15.631 24.445 5.093 0.50 48.55 222 ARG A O 1
ATOM 1423 O O B ARG A 1 214 ? 16.100 24.736 4.755 0.50 47.99 222 ARG A O 1
ATOM 1438 N N . ALA A 1 215 ? 17.331 24.224 6.569 1.00 48.07 223 ALA A N 1
ATOM 1439 C CA . ALA A 1 215 ? 17.889 23.010 5.955 1.00 48.22 223 ALA A CA 1
ATOM 1440 C C . ALA A 1 215 ? 16.850 21.895 5.924 1.00 47.77 223 ALA A C 1
ATOM 1441 O O . ALA A 1 215 ? 16.052 21.739 6.869 1.00 47.30 223 ALA A O 1
ATOM 1443 N N A ARG A 1 216 ? 16.837 21.143 4.828 0.50 47.52 224 ARG A N 1
ATOM 1444 N N B ARG A 1 216 ? 16.853 21.132 4.831 0.50 47.60 224 ARG A N 1
ATOM 1445 C CA A ARG A 1 216 ? 15.934 20.006 4.709 0.50 47.22 224 ARG A CA 1
ATOM 1446 C CA B ARG A 1 216 ? 15.942 19.996 4.682 0.50 47.39 224 ARG A CA 1
ATOM 1447 C C A ARG A 1 216 ? 16.361 18.915 5.682 0.50 46.28 224 ARG A C 1
ATOM 1448 C C B ARG A 1 216 ? 16.408 18.839 5.558 0.50 46.34 224 ARG A C 1
ATOM 1449 O O A ARG A 1 216 ? 17.477 18.935 6.220 0.50 46.45 224 ARG A O 1
ATOM 1450 O O B ARG A 1 216 ? 17.592 18.745 5.915 0.50 46.36 224 ARG A O 1
ATOM 1465 N N . LEU A 1 217 ? 15.480 17.951 5.892 1.00 45.50 225 LEU A N 1
ATOM 1466 C CA . LEU A 1 217 ? 15.803 16.859 6.788 1.00 44.43 225 LEU A CA 1
ATOM 1467 C C . LEU A 1 217 ? 16.845 15.886 6.223 1.00 43.38 225 LEU A C 1
ATOM 1468 O O . LEU A 1 217 ? 17.025 15.747 4.987 1.00 43.33 225 LEU A O 1
ATOM 1473 N N A THR A 1 218 ? 17.560 15.224 7.126 0.50 42.50 226 THR A N 1
ATOM 1474 N N B THR A 1 218 ? 17.528 15.221 7.153 0.50 42.41 226 THR A N 1
ATOM 1475 C CA A THR A 1 218 ? 18.472 14.168 6.730 0.50 42.66 226 THR A CA 1
ATOM 1476 C CA B THR A 1 218 ? 18.519 14.214 6.847 0.50 42.54 226 THR A CA 1
ATOM 1477 C C A THR A 1 218 ? 18.305 12.994 7.687 0.50 42.51 226 THR A C 1
ATOM 1478 C C B THR A 1 218 ? 18.249 12.981 7.717 0.50 42.40 226 THR A C 1
ATOM 1479 O O A THR A 1 218 ? 18.035 13.185 8.883 0.50 42.70 226 THR A O 1
ATOM 1480 O O B THR A 1 218 ? 17.855 13.121 8.890 0.50 42.56 226 THR A O 1
ATOM 1487 N N . PHE A 1 219 ? 18.450 11.790 7.144 1.00 42.19 227 PHE A N 1
ATOM 1488 C CA . PHE A 1 219 ? 18.523 10.558 7.953 1.00 42.14 227 PHE A CA 1
ATOM 1489 C C . PHE A 1 219 ? 20.017 10.229 8.105 1.00 42.14 227 PHE A C 1
ATOM 1490 O O . PHE A 1 219 ? 20.713 9.898 7.114 1.00 41.17 227 PHE A O 1
ATOM 1498 N N . ARG A 1 220 ? 20.528 10.314 9.331 1.00 41.83 228 ARG A N 1
ATOM 1499 C CA . ARG A 1 220 ? 21.909 9.876 9.631 1.00 42.53 228 ARG A CA 1
ATOM 1500 C C . ARG A 1 220 ? 22.031 8.355 9.480 1.00 42.29 228 ARG A C 1
ATOM 1501 O O . ARG A 1 220 ? 21.034 7.623 9.508 1.00 42.13 228 ARG A O 1
ATOM 1509 N N . ALA A 1 221 ? 23.268 7.871 9.369 1.00 42.02 229 ALA A N 1
ATOM 1510 C CA . ALA A 1 221 ? 23.513 6.428 9.435 1.00 42.14 229 ALA A CA 1
ATOM 1511 C C . ALA A 1 221 ? 22.885 5.920 10.766 1.00 43.09 229 ALA A C 1
ATOM 1512 O O . ALA A 1 221 ? 22.999 6.589 11.790 1.00 42.63 229 ALA A O 1
ATOM 1514 N N . PRO A 1 222 ? 22.221 4.755 10.735 1.00 44.26 230 PRO A N 1
ATOM 1515 C CA . PRO A 1 222 ? 21.500 4.287 11.941 1.00 44.96 230 PRO A CA 1
ATOM 1516 C C . PRO A 1 222 ? 22.456 3.848 13.042 1.00 44.72 230 PRO A C 1
ATOM 1517 O O . PRO A 1 222 ? 23.617 3.547 12.751 1.00 44.25 230 PRO A O 1
ATOM 1521 N N . LEU A 1 223 ? 21.950 3.806 14.280 1.00 44.41 231 LEU A N 1
ATOM 1522 C CA . LEU A 1 223 ? 22.698 3.262 15.404 1.00 44.53 231 LEU A CA 1
ATOM 1523 C C . LEU A 1 223 ? 22.225 1.822 15.588 1.00 44.64 231 LEU A C 1
ATOM 1524 O O . LEU A 1 223 ? 21.025 1.597 15.672 1.00 46.19 231 LEU A O 1
ATOM 1529 N N . ILE A 1 224 ? 23.158 0.876 15.629 1.00 43.84 232 ILE A N 1
ATOM 1530 C CA . ILE A 1 224 ? 22.814 -0.530 15.796 1.00 44.61 232 ILE A CA 1
ATOM 1531 C C . ILE A 1 224 ? 23.266 -0.875 17.222 1.00 45.43 232 ILE A C 1
ATOM 1532 O O . ILE A 1 224 ? 24.448 -0.712 17.542 1.00 45.05 232 ILE A O 1
ATOM 1553 N N . HIS A 1 226 ? 23.539 -3.788 18.972 1.00 42.80 234 HIS A N 1
ATOM 1554 C CA . HIS A 1 226 ? 24.376 -5.001 19.151 1.00 42.92 234 HIS A CA 1
ATOM 1555 C C . HIS A 1 226 ? 24.886 -5.517 17.828 1.00 43.08 234 HIS A C 1
ATOM 1556 O O . HIS A 1 226 ? 24.181 -5.424 16.821 1.00 43.24 234 HIS A O 1
ATOM 1563 N N . GLU A 1 227 ? 26.065 -6.142 17.823 1.00 43.68 235 GLU A N 1
ATOM 1564 C CA . GLU A 1 227 ? 26.470 -6.910 16.657 1.00 44.66 235 GLU A CA 1
ATOM 1565 C C . GLU A 1 227 ? 25.646 -8.185 16.625 1.00 44.59 235 GLU A C 1
ATOM 1566 O O . GLU A 1 227 ? 25.180 -8.658 17.660 1.00 44.62 235 GLU A O 1
ATOM 1572 N N . THR A 1 228 ? 25.503 -8.769 15.438 1.00 44.38 236 THR A N 1
ATOM 1573 C CA . THR A 1 228 ? 24.904 -10.088 15.305 1.00 44.44 236 THR A CA 1
ATOM 1574 C C . THR A 1 228 ? 25.607 -11.112 16.208 1.00 44.57 236 THR A C 1
ATOM 1575 O O . THR A 1 228 ? 26.836 -11.216 16.199 1.00 45.08 236 THR A O 1
ATOM 1579 N N . GLY A 1 229 ? 24.826 -11.870 16.976 1.00 43.82 237 GLY A N 1
ATOM 1580 C CA . GLY A 1 229 ? 25.363 -12.938 17.810 1.00 44.53 237 GLY A CA 1
ATOM 1581 C C . GLY A 1 229 ? 26.104 -12.437 19.041 1.00 44.28 237 GLY A C 1
ATOM 1582 O O . GLY A 1 229 ? 26.785 -13.212 19.700 1.00 45.29 237 GLY A O 1
ATOM 1583 N N . SER A 1 230 ? 25.981 -11.144 19.340 1.00 44.31 238 SER A N 1
ATOM 1584 C CA . SER A 1 230 ? 26.654 -10.591 20.508 1.00 44.37 238 SER A CA 1
ATOM 1585 C C . SER A 1 230 ? 25.678 -10.007 21.524 1.00 43.01 238 SER A C 1
ATOM 1586 O O . SER A 1 230 ? 24.758 -9.242 21.185 1.00 41.95 238 SER A O 1
ATOM 1589 N N . HIS A 1 231 ? 25.878 -10.350 22.791 1.00 42.00 239 HIS A N 1
ATOM 1590 C CA . HIS A 1 231 ? 25.029 -9.840 23.858 1.00 41.47 239 HIS A CA 1
ATOM 1591 C C . HIS A 1 231 ? 25.380 -8.440 24.264 1.00 41.32 239 HIS A C 1
ATOM 1592 O O . HIS A 1 231 ? 24.503 -7.691 24.713 1.00 41.63 239 HIS A O 1
ATOM 1599 N N . ALA A 1 232 ? 26.660 -8.067 24.155 1.00 41.24 240 ALA A N 1
ATOM 1600 C CA . ALA A 1 232 ? 27.128 -6.722 24.571 1.00 42.11 240 ALA A CA 1
ATOM 1601 C C . ALA A 1 232 ? 26.615 -5.633 23.629 1.00 42.83 240 ALA A C 1
ATOM 1602 O O . ALA A 1 232 ? 26.271 -5.908 22.489 1.00 41.05 240 ALA A O 1
ATOM 1604 N N . PHE A 1 233 ? 26.587 -4.391 24.101 1.00 43.19 241 PHE A N 1
ATOM 1605 C CA . PHE A 1 233 ? 26.327 -3.279 23.180 1.00 45.57 241 PHE A CA 1
ATOM 1606 C C . PHE A 1 233 ? 27.564 -3.032 22.337 1.00 45.97 241 PHE A C 1
ATOM 1607 O O . PHE A 1 233 ? 28.686 -3.339 22.761 1.00 44.56 241 PHE A O 1
ATOM 1615 N N . THR A 1 234 ? 27.346 -2.519 21.135 1.00 46.88 242 THR A N 1
ATOM 1616 C CA . THR A 1 234 ? 28.422 -2.077 20.263 1.00 49.54 242 THR A CA 1
ATOM 1617 C C . THR A 1 234 ? 29.191 -0.965 20.981 1.00 51.17 242 THR A C 1
ATOM 1618 O O . THR A 1 234 ? 28.616 -0.260 21.825 1.00 51.14 242 THR A O 1
ATOM 1622 N N . PRO A 1 235 ? 30.509 -0.871 20.725 1.00 52.33 243 PRO A N 1
ATOM 1623 C CA . PRO A 1 235 ? 31.371 0.132 21.367 1.00 52.96 243 PRO A CA 1
ATOM 1624 C C . PRO A 1 235 ? 30.806 1.558 21.449 1.00 52.53 243 PRO A C 1
ATOM 1625 O O . PRO A 1 235 ? 30.808 2.122 22.550 1.00 52.99 243 PRO A O 1
ATOM 1629 N N . PHE A 1 236 ? 30.327 2.125 20.334 1.00 53.32 244 PHE A N 1
ATOM 1630 C CA . PHE A 1 236 ? 29.840 3.510 20.318 1.00 53.63 244 PHE A CA 1
ATOM 1631 C C . PHE A 1 236 ? 28.578 3.660 21.170 1.00 53.25 244 PHE A C 1
ATOM 1632 O O . PHE A 1 236 ? 28.494 4.550 22.017 1.00 52.44 244 PHE A O 1
ATOM 1640 N N . VAL A 1 237 ? 27.618 2.760 20.954 1.00 52.57 245 VAL A N 1
ATOM 1641 C CA . VAL A 1 237 ? 26.394 2.729 21.759 1.00 52.05 245 VAL A CA 1
ATOM 1642 C C . VAL A 1 237 ? 26.707 2.525 23.247 1.00 51.12 245 VAL A C 1
ATOM 1643 O O . VAL A 1 237 ? 26.112 3.176 24.113 1.00 50.65 245 VAL A O 1
ATOM 1647 N N . ASP A 1 238 ? 27.657 1.653 23.555 1.00 51.32 246 ASP A N 1
ATOM 1648 C CA . ASP A 1 238 ? 28.083 1.454 24.934 1.00 52.07 246 ASP A CA 1
ATOM 1649 C C . ASP A 1 238 ? 28.619 2.763 25.610 1.00 52.47 246 ASP A C 1
ATOM 1650 O O . ASP A 1 238 ? 28.267 3.096 26.751 1.00 53.28 246 ASP A O 1
ATOM 1655 N N . ASP A 1 239 ? 29.472 3.493 24.896 1.00 52.28 247 ASP A N 1
ATOM 1656 C CA . ASP A 1 239 ? 29.962 4.795 25.377 1.00 51.04 247 ASP A CA 1
ATOM 1657 C C . ASP A 1 239 ? 28.821 5.781 25.615 1.00 50.93 247 ASP A C 1
ATOM 1658 O O . ASP A 1 239 ? 28.808 6.450 26.633 1.00 50.72 247 ASP A O 1
ATOM 1663 N N . LEU A 1 240 ? 27.861 5.835 24.698 1.00 49.80 248 LEU A N 1
ATOM 1664 C CA . LEU A 1 240 ? 26.683 6.700 24.854 1.00 50.68 248 LEU A CA 1
ATOM 1665 C C . LEU A 1 240 ? 25.884 6.300 26.090 1.00 52.07 248 LEU A C 1
ATOM 1666 O O . LEU A 1 240 ? 25.479 7.150 26.889 1.00 51.33 248 LEU A O 1
ATOM 1671 N N . ASN A 1 241 ? 25.649 4.995 26.228 1.00 53.06 249 ASN A N 1
ATOM 1672 C CA A ASN A 1 241 ? 24.862 4.486 27.346 0.80 54.65 249 ASN A CA 1
ATOM 1673 C CA B ASN A 1 241 ? 24.897 4.429 27.356 0.20 53.99 249 ASN A CA 1
ATOM 1674 C C . ASN A 1 241 ? 25.492 4.751 28.715 1.00 54.97 249 ASN A C 1
ATOM 1675 O O . ASN A 1 241 ? 24.771 4.879 29.704 1.00 56.03 249 ASN A O 1
ATOM 1684 N N . ASN A 1 242 ? 26.819 4.858 28.766 1.00 55.47 250 ASN A N 1
ATOM 1685 C CA . ASN A 1 242 ? 27.529 5.099 30.009 1.00 56.51 250 ASN A CA 1
ATOM 1686 C C . ASN A 1 242 ? 27.990 6.538 30.272 1.00 56.09 250 ASN A C 1
ATOM 1687 O O . ASN A 1 242 ? 28.797 6.769 31.175 1.00 56.14 250 ASN A O 1
ATOM 1692 N N . GLY A 1 243 ? 27.496 7.487 29.479 1.00 55.79 251 GLY A N 1
ATOM 1693 C CA . GLY A 1 243 ? 27.906 8.891 29.605 1.00 54.89 251 GLY A CA 1
ATOM 1694 C C . GLY A 1 243 ? 29.349 9.167 29.199 1.00 54.45 251 GLY A C 1
ATOM 1695 O O . GLY A 1 243 ? 29.910 10.192 29.567 1.00 54.40 251 GLY A O 1
ATOM 1696 N N . ARG A 1 244 ? 29.963 8.266 28.443 1.00 54.26 252 ARG A N 1
ATOM 1697 C CA . ARG A 1 244 ? 31.365 8.445 28.053 1.00 54.30 252 ARG A CA 1
ATOM 1698 C C . ARG A 1 244 ? 31.547 9.202 26.736 1.00 53.69 252 ARG A C 1
ATOM 1699 O O . ARG A 1 244 ? 32.674 9.542 26.365 1.00 53.78 252 ARG A O 1
ATOM 1707 N N . ALA A 1 245 ? 30.439 9.467 26.039 1.00 52.84 253 ALA A N 1
ATOM 1708 C CA . ALA A 1 245 ? 30.470 10.136 24.748 1.00 51.37 253 ALA A CA 1
ATOM 1709 C C . ALA A 1 245 ? 29.145 10.844 24.430 1.00 49.93 253 ALA A C 1
ATOM 1710 O O . ALA A 1 245 ? 28.079 10.544 25.004 1.00 50.05 253 ALA A O 1
ATOM 1712 N N . ALA A 1 246 ? 29.239 11.812 23.528 1.00 48.43 254 ALA A N 1
ATOM 1713 C CA . ALA A 1 246 ? 28.058 12.480 22.984 1.00 47.14 254 ALA A CA 1
ATOM 1714 C C . ALA A 1 246 ? 27.871 12.002 21.547 1.00 46.84 254 ALA A C 1
ATOM 1715 O O . ALA A 1 246 ? 28.800 11.468 20.912 1.00 46.57 254 ALA A O 1
ATOM 1717 N N . TYR A 1 247 ? 26.666 12.190 21.029 1.00 46.29 255 TYR A N 1
ATOM 1718 C CA . TYR A 1 247 ? 26.413 11.911 19.629 1.00 46.61 255 TYR A CA 1
ATOM 1719 C C . TYR A 1 247 ? 26.074 13.238 18.954 1.00 47.33 255 TYR A C 1
ATOM 1720 O O . TYR A 1 247 ? 24.981 13.775 19.148 1.00 47.48 255 TYR A O 1
ATOM 1729 N N . ALA A 1 248 ? 27.020 13.759 18.176 1.00 46.37 256 ALA A N 1
ATOM 1730 C CA . ALA A 1 248 ? 26.939 15.127 17.649 1.00 46.28 256 ALA A CA 1
ATOM 1731 C C . ALA A 1 248 ? 26.235 15.178 16.292 1.00 46.10 256 ALA A C 1
ATOM 1732 O O . ALA A 1 248 ? 26.216 14.174 15.568 1.00 45.67 256 ALA A O 1
ATOM 1734 N N . ARG A 1 249 ? 25.706 16.355 15.946 1.00 46.84 257 ARG A N 1
ATOM 1735 C CA . ARG A 1 249 ? 25.130 16.576 14.623 1.00 46.48 257 ARG A CA 1
ATOM 1736 C C . ARG A 1 249 ? 26.236 16.601 13.584 1.00 48.11 257 ARG A C 1
ATOM 1737 O O . ARG A 1 249 ? 27.416 16.724 13.942 1.00 47.84 257 ARG A O 1
ATOM 1745 N N . ASN A 1 250 ? 25.866 16.506 12.310 1.00 48.96 258 ASN A N 1
ATOM 1746 C CA . ASN A 1 250 ? 26.879 16.576 11.245 1.00 51.00 258 ASN A CA 1
ATOM 1747 C C . ASN A 1 250 ? 27.705 17.857 11.269 1.00 52.85 258 ASN A C 1
ATOM 1748 O O . ASN A 1 250 ? 28.910 17.801 10.977 1.00 52.90 258 ASN A O 1
ATOM 1753 N N . VAL A 1 251 ? 27.069 18.989 11.577 1.00 54.10 259 VAL A N 1
ATOM 1754 C CA . VAL A 1 251 ? 27.783 20.288 11.628 1.00 56.88 259 VAL A CA 1
ATOM 1755 C C . VAL A 1 251 ? 27.512 21.142 12.888 1.00 57.44 259 VAL A C 1
ATOM 1756 O O . VAL A 1 251 ? 26.609 20.865 13.675 1.00 58.79 259 VAL A O 1
ATOM 1768 N N . ASP B 1 24 ? 18.186 3.602 -9.246 1.00 52.53 32 ASP B N 1
ATOM 1769 C CA . ASP B 1 24 ? 16.838 3.791 -8.684 1.00 51.18 32 ASP B CA 1
ATOM 1770 C C . ASP B 1 24 ? 15.895 2.733 -9.267 1.00 49.77 32 ASP B C 1
ATOM 1771 O O . ASP B 1 24 ? 15.107 2.132 -8.546 1.00 49.43 32 ASP B O 1
ATOM 1776 N N . ALA B 1 25 ? 15.970 2.536 -10.586 1.00 48.01 33 ALA B N 1
ATOM 1777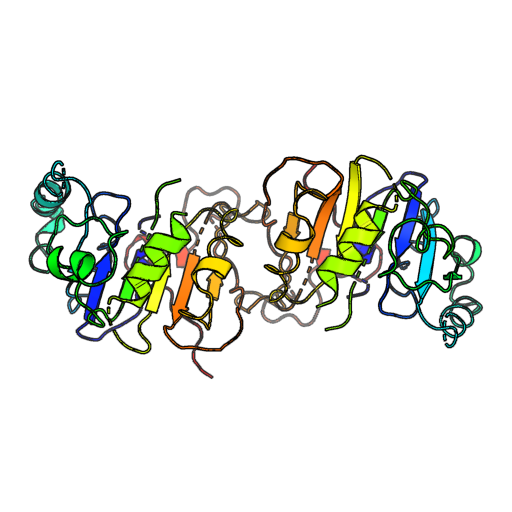 C CA . ALA B 1 25 ? 15.034 1.614 -11.240 1.00 47.69 33 ALA B CA 1
ATOM 1778 C C . ALA B 1 25 ? 15.248 0.188 -10.769 1.00 47.03 33 ALA B C 1
ATOM 1779 O O . ALA B 1 25 ? 14.273 -0.533 -10.539 1.00 46.70 33 ALA B O 1
ATOM 1797 N N . LEU B 1 27 ? 16.542 -0.846 -7.849 1.00 46.79 35 LEU B N 1
ATOM 1798 C CA . LEU B 1 27 ? 16.099 -0.953 -6.446 1.00 46.07 35 LEU B CA 1
ATOM 1799 C C . LEU B 1 27 ? 14.578 -0.981 -6.370 1.00 46.53 35 LEU B C 1
ATOM 1800 O O . LEU B 1 27 ? 13.985 -1.799 -5.668 1.00 46.90 35 LEU B O 1
ATOM 1805 N N . LEU B 1 28 ? 13.947 -0.081 -7.120 1.00 45.53 36 LEU B N 1
ATOM 1806 C CA . LEU B 1 28 ? 12.488 -0.050 -7.164 1.00 44.98 36 LEU B CA 1
ATOM 1807 C C . LEU B 1 28 ? 11.898 -1.378 -7.652 1.00 44.16 36 LEU B C 1
ATOM 1808 O O . LEU B 1 28 ? 10.987 -1.938 -7.008 1.00 43.43 36 LEU B O 1
ATOM 1813 N N . ALA B 1 29 ? 12.395 -1.876 -8.777 1.00 44.53 37 ALA B N 1
ATOM 1814 C CA . ALA B 1 29 ? 11.907 -3.135 -9.335 1.00 45.46 37 ALA B CA 1
ATOM 1815 C C . ALA B 1 29 ? 12.059 -4.300 -8.344 1.00 45.83 37 ALA B C 1
ATOM 1816 O O . ALA B 1 29 ? 11.222 -5.197 -8.305 1.00 45.47 37 ALA B O 1
ATOM 1818 N N . SER B 1 30 ? 13.123 -4.266 -7.530 1.00 45.27 38 SER B N 1
ATOM 1819 C CA . SER B 1 30 ? 13.398 -5.376 -6.621 1.00 45.44 38 SER B CA 1
ATOM 1820 C C . SER B 1 30 ? 12.316 -5.515 -5.547 1.00 45.02 38 SER B C 1
ATOM 1821 O O . SER B 1 30 ? 12.220 -6.557 -4.908 1.00 46.02 38 SER B O 1
ATOM 1824 N N . LEU B 1 31 ? 11.519 -4.466 -5.337 1.00 43.94 39 LEU B N 1
ATOM 1825 C CA . LEU B 1 31 ? 10.425 -4.516 -4.347 1.00 45.04 39 LEU B CA 1
ATOM 1826 C C . LEU B 1 31 ? 9.247 -5.418 -4.731 1.00 45.76 39 LEU B C 1
ATOM 1827 O O . LEU B 1 31 ? 8.425 -5.752 -3.884 1.00 46.55 39 LEU B O 1
ATOM 1832 N N . VAL B 1 32 ? 9.153 -5.776 -6.010 1.00 45.90 40 VAL B N 1
ATOM 1833 C CA . VAL B 1 32 ? 8.079 -6.673 -6.438 1.00 46.47 40 VAL B CA 1
ATOM 1834 C C . VAL B 1 32 ? 8.537 -8.112 -6.207 1.00 48.10 40 VAL B C 1
ATOM 1835 O O . VAL B 1 32 ? 9.235 -8.689 -7.030 1.00 47.18 40 VAL B O 1
ATOM 1839 N N . ALA B 1 33 ? 8.149 -8.656 -5.057 1.00 48.64 41 ALA B N 1
ATOM 1840 C CA . ALA B 1 33 ? 8.528 -10.016 -4.664 1.00 50.04 41 ALA B CA 1
ATOM 1841 C C . ALA B 1 33 ? 7.297 -10.904 -4.768 1.00 52.01 41 ALA B C 1
ATOM 1842 O O . ALA B 1 33 ? 6.640 -11.167 -3.777 1.00 53.47 41 ALA B O 1
ATOM 1844 N N . ASP B 1 34 ? 7.000 -11.384 -5.964 1.00 52.38 42 ASP B N 1
ATOM 1845 C CA . ASP B 1 34 ? 5.723 -12.009 -6.250 1.00 53.71 42 ASP B CA 1
ATOM 1846 C C . ASP B 1 34 ? 5.999 -13.017 -7.351 1.00 54.54 42 ASP B C 1
ATOM 1847 O O . ASP B 1 34 ? 6.533 -12.651 -8.407 1.00 55.11 42 ASP B O 1
ATOM 1852 N N . ASP B 1 35 ? 5.648 -14.279 -7.111 1.00 55.64 43 ASP B N 1
ATOM 1853 C CA A ASP B 1 35 ? 5.904 -15.300 -8.128 0.50 56.37 43 ASP B CA 1
ATOM 1854 C CA B ASP B 1 35 ? 5.887 -15.351 -8.079 0.50 56.66 43 ASP B CA 1
ATOM 1855 C C . ASP B 1 35 ? 4.652 -15.746 -8.897 1.00 56.82 43 ASP B C 1
ATOM 1856 O O . ASP B 1 35 ? 4.699 -16.715 -9.657 1.00 57.60 43 ASP B O 1
ATOM 1865 N N . ARG B 1 36 ? 3.545 -15.022 -8.728 1.00 56.90 44 ARG B N 1
ATOM 1866 C CA . ARG B 1 36 ? 2.315 -15.303 -9.495 1.00 56.92 44 ARG B CA 1
ATOM 1867 C C . ARG B 1 36 ? 2.324 -14.612 -10.834 1.00 56.20 44 ARG B C 1
ATOM 1868 O O . ARG B 1 36 ? 3.117 -13.687 -11.074 1.00 55.56 44 ARG B O 1
ATOM 1876 N N . ALA B 1 37 ? 1.414 -15.032 -11.709 1.00 54.57 45 ALA B N 1
ATOM 1877 C CA . ALA B 1 37 ? 1.023 -14.186 -12.799 1.00 53.86 45 ALA B CA 1
ATOM 1878 C C . ALA B 1 37 ? 0.441 -12.995 -12.063 1.00 53.80 45 ALA B C 1
ATOM 1879 O O . ALA B 1 37 ? -0.363 -13.149 -11.118 1.00 54.58 45 ALA B O 1
ATOM 1881 N N . CYS B 1 38 ? 0.931 -11.822 -12.406 1.00 50.58 46 CYS B N 1
ATOM 1882 C CA . CYS B 1 38 ? 0.478 -10.621 -11.718 1.00 49.71 46 CYS B CA 1
ATOM 1883 C C . CYS B 1 38 ? 0.560 -9.499 -12.700 1.00 48.20 46 CYS B C 1
ATOM 1884 O O . CYS B 1 38 ? 1.259 -9.600 -13.724 1.00 48.80 46 CYS B O 1
ATOM 1887 N N . ARG B 1 39 ? -0.179 -8.440 -12.398 1.00 45.69 47 ARG B N 1
ATOM 1888 C CA . ARG B 1 39 ? -0.274 -7.288 -13.256 1.00 45.32 47 ARG B CA 1
ATOM 1889 C C . ARG B 1 39 ? 0.351 -6.130 -12.510 1.00 45.35 47 ARG B C 1
ATOM 1890 O O . ARG B 1 39 ? -0.003 -5.871 -11.351 1.00 45.21 47 ARG B O 1
ATOM 1898 N N . ILE B 1 40 ? 1.286 -5.458 -13.171 1.00 45.07 48 ILE B N 1
ATOM 1899 C CA . ILE B 1 40 ? 2.059 -4.391 -12.526 1.00 45.27 48 ILE B CA 1
ATOM 1900 C C . ILE B 1 40 ? 1.934 -3.110 -13.327 1.00 45.05 48 ILE B C 1
ATOM 1901 O O . ILE B 1 40 ? 2.133 -3.126 -14.540 1.00 45.48 48 ILE B O 1
ATOM 1906 N N . ALA B 1 41 ? 1.609 -2.000 -12.661 1.00 44.18 49 ALA B N 1
ATOM 1907 C CA . ALA B 1 41 ? 1.613 -0.681 -13.302 1.00 44.85 49 ALA B CA 1
ATOM 1908 C C . ALA B 1 41 ? 2.849 0.092 -12.865 1.00 45.61 49 ALA B C 1
ATOM 1909 O O . ALA B 1 41 ? 3.149 0.139 -11.663 1.00 46.30 49 ALA B O 1
ATOM 1911 N N . ASP B 1 42 ? 3.547 0.686 -13.837 1.00 45.13 50 ASP B N 1
ATOM 1912 C CA . ASP B 1 42 ? 4.686 1.573 -13.576 1.00 46.52 50 ASP B CA 1
ATOM 1913 C C . ASP B 1 42 ? 4.196 2.966 -13.928 1.00 46.39 50 ASP B C 1
ATOM 1914 O O . ASP B 1 42 ? 3.952 3.265 -15.108 1.00 45.90 50 ASP B O 1
ATOM 1919 N N . LEU B 1 43 ? 3.995 3.807 -12.909 1.00 47.25 51 LEU B N 1
ATOM 1920 C CA . LEU B 1 43 ? 3.395 5.135 -13.106 1.00 50.63 51 LEU B CA 1
ATOM 1921 C C . LEU B 1 43 ? 4.431 6.114 -13.600 1.00 52.90 51 LEU B C 1
ATOM 1922 O O . LEU B 1 43 ? 4.134 7.244 -13.991 1.00 53.43 51 LEU B O 1
ATOM 1927 N N A GLY B 1 44 ? 5.668 5.630 -13.518 0.50 55.03 52 GLY B N 1
ATOM 1928 N N B GLY B 1 44 ? 5.689 5.723 -13.578 0.50 53.25 52 GLY B N 1
ATOM 1929 C CA A GLY B 1 44 ? 6.752 5.976 -14.411 0.50 57.03 52 GLY B CA 1
ATOM 1930 C CA B GLY B 1 44 ? 6.693 6.654 -14.019 0.50 53.01 52 GLY B CA 1
ATOM 1931 C C A GLY B 1 44 ? 7.230 7.388 -14.481 0.50 57.75 52 GLY B C 1
ATOM 1932 C C B GLY B 1 44 ? 7.605 7.125 -12.922 0.50 53.41 52 GLY B C 1
ATOM 1933 O O A GLY B 1 44 ? 6.707 8.199 -15.241 0.50 59.21 52 GLY B O 1
ATOM 1934 O O B GLY B 1 44 ? 7.668 6.475 -11.859 0.50 50.72 52 GLY B O 1
ATOM 1935 N N A ALA B 1 45 ? 8.222 7.704 -13.668 0.50 59.04 53 ALA B N 1
ATOM 1936 N N B ALA B 1 45 ? 7.943 8.407 -13.092 0.50 54.59 53 ALA B N 1
ATOM 1937 C CA A ALA B 1 45 ? 9.038 8.840 -13.992 0.50 59.14 53 ALA B CA 1
ATOM 1938 C CA B ALA B 1 45 ? 9.103 8.865 -13.905 0.50 56.37 53 ALA B CA 1
ATOM 1939 C C A ALA B 1 45 ? 10.284 8.171 -14.525 0.50 59.10 53 ALA B C 1
ATOM 1940 C C B ALA B 1 45 ? 10.027 7.856 -14.602 0.50 57.07 53 ALA B C 1
ATOM 1941 O O A ALA B 1 45 ? 11.089 7.598 -13.781 0.50 59.32 53 ALA B O 1
ATOM 1942 O O B ALA B 1 45 ? 10.384 6.817 -14.045 0.50 57.74 53 ALA B O 1
ATOM 1945 N N . GLY B 1 46 ? 10.380 8.190 -15.843 1.00 58.60 54 GLY B N 1
ATOM 1946 C CA . GLY B 1 46 ? 11.414 7.479 -16.578 1.00 58.73 54 GLY B CA 1
ATOM 1947 C C . GLY B 1 46 ? 10.838 6.952 -17.873 1.00 57.78 54 GLY B C 1
ATOM 1948 O O . GLY B 1 46 ? 9.740 7.338 -18.297 1.00 58.73 54 GLY B O 1
ATOM 1949 N N . ALA B 1 47 ? 11.588 6.066 -18.492 1.00 56.81 55 ALA B N 1
ATOM 1950 C CA . ALA B 1 47 ? 11.248 5.547 -19.790 1.00 55.54 55 ALA B CA 1
ATOM 1951 C C . ALA B 1 47 ? 10.992 4.053 -19.631 1.00 54.82 55 ALA B C 1
ATOM 1952 O O . ALA B 1 47 ? 11.344 3.265 -20.515 1.00 54.89 55 ALA B O 1
ATOM 1954 N N . GLY B 1 48 ? 10.397 3.699 -18.498 1.00 54.81 56 GLY B N 1
ATOM 1955 C CA . GLY B 1 48 ? 10.083 2.304 -18.154 1.00 52.54 56 GLY B CA 1
ATOM 1956 C C . GLY B 1 48 ? 11.185 1.377 -17.644 1.00 51.33 56 GLY B C 1
ATOM 1957 O O . GLY B 1 48 ? 10.970 0.170 -17.583 1.00 50.88 56 GLY B O 1
ATOM 1958 N N . ALA B 1 49 ? 12.339 1.927 -17.262 1.00 49.63 57 ALA B N 1
ATOM 1959 C CA . ALA B 1 49 ? 13.448 1.102 -16.788 1.00 47.94 57 ALA B CA 1
ATOM 1960 C C . ALA B 1 49 ? 13.046 0.205 -15.604 1.00 46.42 57 ALA B C 1
ATOM 1961 O O . ALA B 1 49 ? 13.486 -0.938 -15.524 1.00 46.08 57 ALA B O 1
ATOM 1963 N N . ALA B 1 50 ? 12.246 0.735 -14.684 1.00 45.68 58 ALA B N 1
ATOM 1964 C CA . ALA B 1 50 ? 11.854 -0.059 -13.479 1.00 45.70 58 ALA B CA 1
ATOM 1965 C C . ALA B 1 50 ? 10.935 -1.214 -13.918 1.00 46.52 58 ALA B C 1
ATOM 1966 O O . ALA B 1 50 ? 11.158 -2.395 -13.597 1.00 44.44 58 ALA B O 1
ATOM 1968 N N . GLY B 1 51 ? 9.877 -0.866 -14.658 1.00 46.65 59 GLY B N 1
ATOM 1969 C CA . GLY B 1 51 ? 8.959 -1.917 -15.169 1.00 48.04 59 GLY B CA 1
ATOM 1970 C C . GLY B 1 51 ? 9.681 -2.963 -16.000 1.00 48.54 59 GLY B C 1
ATOM 1971 O O . GLY B 1 51 ? 9.371 -4.169 -15.928 1.00 47.72 59 GLY B O 1
ATOM 1980 N N . ALA B 1 53 ? 12.849 -3.867 -15.651 1.00 47.89 61 ALA B N 1
ATOM 1981 C CA . ALA B 1 53 ? 13.640 -4.679 -14.726 1.00 47.11 61 ALA B CA 1
ATOM 1982 C C . ALA B 1 53 ? 12.756 -5.697 -13.987 1.00 46.39 61 ALA B C 1
ATOM 1983 O O . ALA B 1 53 ? 13.198 -6.831 -13.735 1.00 47.08 61 ALA B O 1
ATOM 1985 N N . VAL B 1 54 ? 11.529 -5.303 -13.648 1.00 44.95 62 VAL B N 1
ATOM 1986 C CA . VAL B 1 54 ? 10.572 -6.241 -13.048 1.00 45.20 62 VAL B CA 1
ATOM 1987 C C . VAL B 1 54 ? 10.277 -7.382 -14.059 1.00 45.48 62 VAL B C 1
ATOM 1988 O O . VAL B 1 54 ? 10.388 -8.564 -13.728 1.00 45.87 62 VAL B O 1
ATOM 1992 N N . ALA B 1 55 ? 9.945 -7.018 -15.298 1.00 45.13 63 ALA B N 1
ATOM 1993 C CA . ALA B 1 55 ? 9.591 -8.040 -16.316 1.00 45.74 63 ALA B CA 1
ATOM 1994 C C . ALA B 1 55 ? 10.750 -8.985 -16.620 1.00 46.05 63 ALA B C 1
ATOM 1995 O O . ALA B 1 55 ? 10.548 -10.189 -16.850 1.00 46.60 63 ALA B O 1
ATOM 1997 N N . ALA B 1 56 ? 11.972 -8.446 -16.622 1.00 45.90 64 ALA B N 1
ATOM 1998 C CA . ALA B 1 56 ? 13.162 -9.249 -16.908 1.00 46.79 64 ALA B CA 1
ATOM 1999 C C . ALA B 1 56 ? 13.340 -10.354 -15.861 1.00 46.71 64 ALA B C 1
ATOM 2000 O O . ALA B 1 56 ? 13.726 -11.473 -16.202 1.00 47.56 64 ALA B O 1
ATOM 2002 N N . ARG B 1 57 ? 13.050 -10.033 -14.600 1.00 46.04 65 ARG B N 1
ATOM 2003 C CA . ARG B 1 57 ? 13.230 -10.967 -13.484 1.00 46.36 65 ARG B CA 1
ATOM 2004 C C . ARG B 1 57 ? 12.025 -11.916 -13.296 1.00 46.50 65 ARG B C 1
ATOM 2005 O O . ARG B 1 57 ? 12.186 -13.103 -12.983 1.00 46.78 65 ARG B O 1
ATOM 2013 N N . LEU B 1 58 ? 10.827 -11.389 -13.513 1.00 46.09 66 LEU B N 1
ATOM 2014 C CA . LEU B 1 58 ? 9.594 -12.106 -13.236 1.00 46.59 66 LEU B CA 1
ATOM 2015 C C . LEU B 1 58 ? 8.883 -12.515 -14.524 1.00 46.61 66 LEU B C 1
ATOM 2016 O O . LEU B 1 58 ? 8.157 -11.713 -15.133 1.00 45.75 66 LEU B O 1
ATOM 2021 N N . GLU 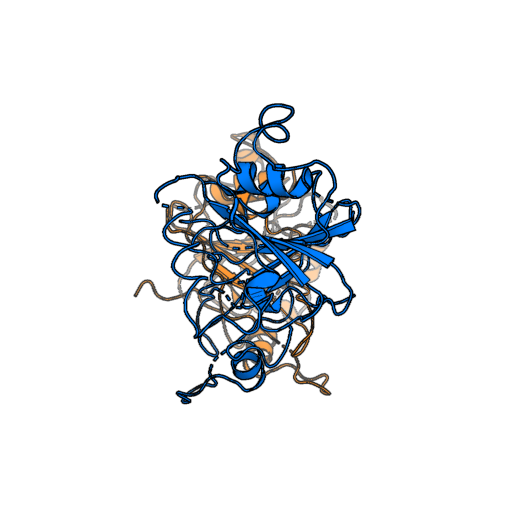B 1 59 ? 9.087 -13.768 -14.932 1.00 47.46 67 GLU B N 1
ATOM 2022 C CA . GLU B 1 59 ? 8.601 -14.222 -16.228 1.00 48.29 67 GLU B CA 1
ATOM 2023 C C . GLU B 1 59 ? 7.085 -14.169 -16.370 1.00 47.82 67 GLU B C 1
ATOM 2024 O O . GLU B 1 59 ? 6.581 -14.056 -17.476 1.00 47.78 67 GLU B O 1
ATOM 2030 N N . LYS B 1 60 ? 6.386 -14.248 -15.244 1.00 47.48 68 LYS B N 1
ATOM 2031 C CA . LYS B 1 60 ? 4.934 -14.276 -15.222 1.00 49.31 68 LYS B CA 1
ATOM 2032 C C . LYS B 1 60 ? 4.294 -12.882 -15.075 1.00 48.65 68 LYS B C 1
ATOM 2033 O O . LYS B 1 60 ? 3.068 -12.766 -15.065 1.00 50.28 68 LYS B O 1
ATOM 2039 N N . ALA B 1 61 ? 5.108 -11.840 -14.938 1.00 47.47 69 ALA B N 1
ATOM 2040 C CA . ALA B 1 61 ? 4.560 -10.510 -14.743 1.00 46.30 69 ALA B CA 1
ATOM 2041 C C . ALA B 1 61 ? 4.082 -9.901 -16.052 1.00 46.68 69 ALA B C 1
ATOM 2042 O O . ALA B 1 61 ? 4.708 -10.060 -17.092 1.00 46.31 69 ALA B O 1
ATOM 2044 N N A GLU B 1 62 ? 3.008 -9.136 -15.970 0.50 46.21 70 GLU B N 1
ATOM 2045 N N B GLU B 1 62 ? 2.945 -9.206 -15.967 0.50 46.38 70 GLU B N 1
ATOM 2046 C CA A GLU B 1 62 ? 2.464 -8.464 -17.122 0.50 47.32 70 GLU B CA 1
ATOM 2047 C CA B GLU B 1 62 ? 2.311 -8.484 -17.072 0.50 47.54 70 GLU B CA 1
ATOM 2048 C C A GLU B 1 62 ? 2.511 -7.004 -16.741 0.50 47.16 70 GLU B C 1
ATOM 2049 C C B GLU B 1 62 ? 2.526 -7.003 -16.700 0.50 47.29 70 GLU B C 1
ATOM 2050 O O A GLU B 1 62 ? 1.862 -6.587 -15.790 0.50 47.30 70 GLU B O 1
ATOM 2051 O O B GLU B 1 62 ? 1.997 -6.565 -15.685 0.50 47.49 70 GLU B O 1
ATOM 2062 N N . VAL B 1 63 ? 3.322 -6.241 -17.465 1.00 47.07 71 VAL B N 1
ATOM 2063 C CA . VAL B 1 63 ? 3.635 -4.858 -17.058 1.00 46.41 71 VAL B CA 1
ATOM 2064 C C . VAL B 1 63 ? 2.985 -3.813 -17.947 1.00 46.71 71 VAL B C 1
ATOM 2065 O O . VAL B 1 63 ? 3.023 -3.948 -19.174 1.00 46.32 71 VAL B O 1
ATOM 2069 N N . THR B 1 64 ? 2.413 -2.771 -17.328 1.00 45.22 72 THR B N 1
ATOM 2070 C CA . THR B 1 64 ? 1.885 -1.640 -18.068 1.00 45.46 72 THR B CA 1
ATOM 2071 C C . THR B 1 64 ? 2.684 -0.415 -17.665 1.00 45.35 72 THR B C 1
ATOM 2072 O O . THR B 1 64 ? 2.722 -0.073 -16.474 1.00 46.68 72 THR B O 1
ATOM 2076 N N . LEU B 1 65 ? 3.304 0.222 -18.651 1.00 44.95 73 LEU B N 1
ATOM 2077 C CA A LEU B 1 65 ? 4.074 1.445 -18.406 0.60 44.97 73 LEU B CA 1
ATOM 2078 C CA B LEU B 1 65 ? 4.071 1.436 -18.442 0.40 45.76 73 LEU B CA 1
ATOM 2079 C C . LEU B 1 65 ? 3.209 2.640 -18.784 1.00 46.01 73 LEU B C 1
ATOM 2080 O O . LEU B 1 65 ? 2.712 2.728 -19.916 1.00 47.10 73 LEU B O 1
ATOM 2089 N N . TYR B 1 66 ? 3.043 3.577 -17.843 1.00 44.84 74 TYR B N 1
ATOM 2090 C CA . TYR B 1 66 ? 2.287 4.800 -18.132 1.00 46.17 74 TYR B CA 1
ATOM 2091 C C . TYR B 1 66 ? 3.193 6.004 -18.313 1.00 46.62 74 TYR B C 1
ATOM 2092 O O . TYR B 1 66 ? 4.042 6.284 -17.462 1.00 47.26 74 TYR B O 1
ATOM 2101 N N . GLU B 1 67 ? 2.981 6.730 -19.403 1.00 47.65 75 GLU B N 1
ATOM 2102 C CA . GLU B 1 67 ? 3.718 7.955 -19.709 1.00 48.28 75 GLU B CA 1
ATOM 2103 C C . GLU B 1 67 ? 2.718 9.079 -19.963 1.00 49.13 75 GLU B C 1
ATOM 2104 O O . GLU B 1 67 ? 1.717 8.867 -20.662 1.00 49.23 75 GLU B O 1
ATOM 2110 N N . ARG B 1 68 ? 2.983 10.280 -19.461 1.00 50.11 76 ARG B N 1
ATOM 2111 C CA . ARG B 1 68 ? 2.059 11.386 -19.749 1.00 52.36 76 ARG B CA 1
ATOM 2112 C C . ARG B 1 68 ? 2.141 11.829 -21.216 1.00 51.97 76 ARG B C 1
ATOM 2113 O O . ARG B 1 68 ? 1.110 12.014 -21.896 1.00 52.74 76 ARG B O 1
ATOM 2121 N N . SER B 1 69 ? 3.350 11.973 -21.736 1.00 50.60 77 SER B N 1
ATOM 2122 C CA . SER B 1 69 ? 3.461 12.539 -23.074 1.00 48.89 77 SER B CA 1
ATOM 2123 C C . SER B 1 69 ? 3.634 11.504 -24.173 1.00 47.88 77 SER B C 1
ATOM 2124 O O . SER B 1 69 ? 4.224 10.436 -23.955 1.00 47.02 77 SER B O 1
ATOM 2127 N N . GLN B 1 70 ? 3.111 11.844 -25.345 1.00 46.90 78 GLN B N 1
ATOM 2128 C CA . GLN B 1 70 ? 3.344 11.069 -26.551 1.00 46.96 78 GLN B CA 1
ATOM 2129 C C . GLN B 1 70 ? 4.839 10.833 -26.813 1.00 46.08 78 GLN B C 1
ATOM 2130 O O . GLN B 1 70 ? 5.238 9.714 -27.140 1.00 46.30 78 GLN B O 1
ATOM 2136 N N A GLU B 1 71 ? 5.670 11.862 -26.652 0.50 45.59 79 GLU B N 1
ATOM 2137 N N B GLU B 1 71 ? 5.620 11.894 -26.633 0.50 45.51 79 GLU B N 1
ATOM 2138 C CA A GLU B 1 71 ? 7.115 11.713 -26.901 0.50 45.19 79 GLU B CA 1
ATOM 2139 C CA B GLU B 1 71 ? 7.064 11.893 -26.816 0.50 44.98 79 GLU B CA 1
ATOM 2140 C C A GLU B 1 71 ? 7.715 10.668 -25.983 0.50 45.34 79 GLU B C 1
ATOM 2141 C C B GLU B 1 71 ? 7.730 10.793 -25.981 0.50 45.25 79 GLU B C 1
ATOM 2142 O O A GLU B 1 71 ? 8.468 9.801 -26.440 0.50 45.14 79 GLU B O 1
ATOM 2143 O O B GLU B 1 71 ? 8.526 10.004 -26.501 0.50 45.01 79 GLU B O 1
ATOM 2162 N N . ALA B 1 73 ? 6.168 8.222 -24.437 1.00 44.59 81 ALA B N 1
ATOM 2163 C CA . ALA B 1 73 ? 5.607 6.899 -24.746 1.00 45.04 81 ALA B CA 1
ATOM 2164 C C . ALA B 1 73 ? 6.366 6.316 -25.950 1.00 45.19 81 ALA B C 1
ATOM 2165 O O . ALA B 1 73 ? 6.777 5.152 -25.930 1.00 45.18 81 ALA B O 1
ATOM 2167 N N A GLU B 1 74 ? 6.534 7.149 -26.978 0.50 44.71 82 GLU B N 1
ATOM 2168 N N B GLU B 1 74 ? 6.582 7.136 -26.971 0.50 45.05 82 GLU B N 1
ATOM 2169 C CA A GLU B 1 74 ? 7.290 6.800 -28.190 0.50 45.24 82 GLU B CA 1
ATOM 2170 C CA B GLU B 1 74 ? 7.286 6.679 -28.175 0.50 45.75 82 GLU B CA 1
ATOM 2171 C C A GLU B 1 74 ? 8.681 6.317 -27.781 0.50 45.02 82 GLU B C 1
ATOM 2172 C C B GLU B 1 74 ? 8.771 6.398 -27.927 0.50 45.57 82 GLU B C 1
ATOM 2173 O O A GLU B 1 74 ? 9.086 5.194 -28.107 0.50 44.09 82 GLU B O 1
ATOM 2174 O O B GLU B 1 74 ? 9.347 5.501 -28.540 0.50 45.06 82 GLU B O 1
ATOM 2185 N N . PHE B 1 75 ? 9.381 7.152 -27.014 1.00 44.71 83 PHE B N 1
ATOM 2186 C CA . PHE B 1 75 ? 10.738 6.845 -26.570 1.00 44.87 83 PHE B CA 1
ATOM 2187 C C . PHE B 1 75 ? 10.797 5.487 -25.845 1.00 44.66 83 PHE B C 1
ATOM 2188 O O . PHE B 1 75 ? 11.674 4.668 -26.123 1.00 44.90 83 PHE B O 1
ATOM 2196 N N . ALA B 1 76 ? 9.877 5.265 -24.905 1.00 44.52 84 ALA B N 1
ATOM 2197 C CA . ALA B 1 76 ? 9.813 3.994 -24.178 1.00 45.16 84 ALA B CA 1
ATOM 2198 C C . ALA B 1 76 ? 9.600 2.811 -25.140 1.00 46.64 84 ALA B C 1
ATOM 2199 O O . ALA B 1 76 ? 10.272 1.783 -25.025 1.00 47.12 84 ALA B O 1
ATOM 2201 N N . ARG B 1 77 ? 8.693 2.978 -26.105 1.00 46.55 85 ARG B N 1
ATOM 2202 C CA . ARG B 1 77 ? 8.427 1.924 -27.093 1.00 48.37 85 ARG B CA 1
ATOM 2203 C C . ARG B 1 77 ? 9.670 1.598 -27.914 1.00 48.88 85 ARG B C 1
ATOM 2204 O O . ARG B 1 77 ? 9.951 0.428 -28.170 1.00 49.31 85 ARG B O 1
ATOM 2212 N N . ARG B 1 78 ? 10.429 2.626 -28.310 1.00 49.92 86 ARG B N 1
ATOM 2213 C CA . ARG B 1 78 ? 11.689 2.415 -29.026 1.00 52.22 86 ARG B CA 1
ATOM 2214 C C . ARG B 1 78 ? 12.688 1.622 -28.175 1.00 52.63 86 ARG B C 1
ATOM 2215 O O . ARG B 1 78 ? 13.333 0.716 -28.698 1.00 52.27 86 ARG B O 1
ATOM 2223 N N . SER B 1 79 ? 12.784 1.949 -26.879 1.00 53.79 87 SER B N 1
ATOM 2224 C CA . SER B 1 79 ? 13.667 1.255 -25.929 1.00 55.55 87 SER B CA 1
ATOM 2225 C C . SER B 1 79 ? 13.318 -0.216 -25.838 1.00 56.84 87 SER B C 1
ATOM 2226 O O . SER B 1 79 ? 14.200 -1.077 -25.809 1.00 56.65 87 SER B O 1
ATOM 2229 N N . LEU B 1 80 ? 12.018 -0.493 -25.790 1.00 58.27 88 LEU B N 1
ATOM 2230 C CA . LEU B 1 80 ? 11.524 -1.864 -25.725 1.00 60.05 88 LEU B CA 1
ATOM 2231 C C . LEU B 1 80 ? 11.968 -2.720 -26.900 1.00 60.83 88 LEU B C 1
ATOM 2232 O O . LEU B 1 80 ? 12.086 -3.929 -26.751 1.00 62.15 88 LEU B O 1
ATOM 2237 N N . GLU B 1 81 ? 12.217 -2.096 -28.053 1.00 61.34 89 GLU B N 1
ATOM 2238 C CA . GLU B 1 81 ? 12.625 -2.793 -29.280 1.00 61.74 89 GLU B CA 1
ATOM 2239 C C . GLU B 1 81 ? 14.113 -3.136 -29.352 1.00 60.46 89 GLU B C 1
ATOM 2240 O O . GLU B 1 81 ? 14.531 -3.933 -30.193 1.00 60.23 89 GLU B O 1
ATOM 2246 N N . LEU B 1 82 ? 14.912 -2.527 -28.486 1.00 59.69 90 LEU B N 1
ATOM 2247 C CA . LEU B 1 82 ? 16.322 -2.863 -28.390 1.00 59.03 90 LEU B CA 1
ATOM 2248 C C . LEU B 1 82 ? 16.475 -4.365 -28.147 1.00 58.87 90 LEU B C 1
ATOM 2249 O O . LEU B 1 82 ? 15.705 -4.951 -27.372 1.00 58.15 90 LEU B O 1
ATOM 2254 N N . PRO B 1 83 ? 17.466 -4.999 -28.806 1.00 58.42 91 PRO B N 1
ATOM 2255 C CA . PRO B 1 83 ? 17.487 -6.463 -28.821 1.00 58.29 91 PRO B CA 1
ATOM 2256 C C . PRO B 1 83 ? 17.768 -7.060 -27.444 1.00 58.45 91 PRO B C 1
ATOM 2257 O O . PRO B 1 83 ? 17.348 -8.186 -27.169 1.00 58.72 91 PRO B O 1
ATOM 2261 N N . ASP B 1 84 ? 18.438 -6.295 -26.586 1.00 57.98 92 ASP B N 1
ATOM 2262 C CA . ASP B 1 84 ? 18.689 -6.713 -25.214 1.00 58.60 92 ASP B CA 1
ATOM 2263 C C . ASP B 1 84 ? 17.428 -6.793 -24.360 1.00 58.01 92 ASP B C 1
ATOM 2264 O O . ASP B 1 84 ? 17.474 -7.339 -23.250 1.00 59.39 92 ASP B O 1
ATOM 2269 N N . ASN B 1 85 ? 16.324 -6.231 -24.856 1.00 56.71 93 ASN B N 1
ATOM 2270 C CA . ASN B 1 85 ? 15.029 -6.263 -24.137 1.00 55.40 93 ASN B CA 1
ATOM 2271 C C . ASN B 1 85 ? 14.028 -7.242 -24.748 1.00 54.27 93 ASN B C 1
ATOM 2272 O O . ASN B 1 85 ? 12.926 -7.414 -24.230 1.00 52.78 93 ASN B O 1
ATOM 2277 N N . ALA B 1 86 ? 14.415 -7.887 -25.841 1.00 53.38 94 ALA B N 1
ATOM 2278 C CA . ALA B 1 86 ? 13.491 -8.718 -26.613 1.00 53.08 94 ALA B CA 1
ATOM 2279 C C . ALA B 1 86 ? 12.945 -9.930 -25.861 1.00 53.07 94 ALA B C 1
ATOM 2280 O O . ALA B 1 86 ? 11.859 -10.411 -26.177 1.00 52.92 94 ALA B O 1
ATOM 2282 N N . ALA B 1 87 ? 13.693 -10.432 -24.881 1.00 52.67 95 ALA B N 1
ATOM 2283 C CA . ALA B 1 87 ? 13.241 -11.606 -24.134 1.00 52.71 95 ALA B CA 1
ATOM 2284 C C . ALA B 1 87 ? 11.944 -11.359 -23.325 1.00 51.95 95 ALA B C 1
ATOM 2285 O O . ALA B 1 87 ? 11.165 -12.294 -23.101 1.00 52.85 95 ALA B O 1
ATOM 2287 N N . PHE B 1 88 ? 11.697 -10.113 -22.915 1.00 50.09 96 PHE B N 1
ATOM 2288 C CA . PHE B 1 88 ? 10.550 -9.818 -22.035 1.00 48.93 96 PHE B CA 1
ATOM 2289 C C . PHE B 1 88 ? 9.640 -8.703 -22.564 1.00 47.52 96 PHE B C 1
ATOM 2290 O O . PHE B 1 88 ? 8.607 -8.425 -21.977 1.00 47.54 96 PHE B O 1
ATOM 2298 N N . SER B 1 89 ? 10.050 -8.044 -23.640 1.00 47.48 97 SER B N 1
ATOM 2299 C CA . SER B 1 89 ? 9.335 -6.866 -24.142 1.00 47.61 97 SER B CA 1
ATOM 2300 C C . SER B 1 89 ? 7.871 -7.129 -24.514 1.00 46.96 97 SER B C 1
ATOM 2301 O O . SER B 1 89 ? 7.044 -6.234 -24.421 1.00 46.28 97 SER B O 1
ATOM 2304 N N . ALA B 1 90 ? 7.554 -8.366 -24.901 1.00 45.84 98 ALA B N 1
ATOM 2305 C CA . ALA B 1 90 ? 6.180 -8.725 -25.270 1.00 45.61 98 ALA B CA 1
ATOM 2306 C C . ALA B 1 90 ? 5.230 -8.543 -24.098 1.00 45.72 98 ALA B C 1
ATOM 2307 O O . ALA B 1 90 ? 4.028 -8.369 -24.295 1.00 45.58 98 ALA B O 1
ATOM 2309 N N . ARG B 1 91 ? 5.773 -8.598 -22.885 1.00 45.13 99 ARG B N 1
ATOM 2310 C CA . ARG B 1 91 ? 4.968 -8.500 -21.673 1.00 45.42 99 ARG B CA 1
ATOM 2311 C C . ARG B 1 91 ? 4.873 -7.075 -21.132 1.00 46.17 99 ARG B C 1
ATOM 2312 O O . ARG B 1 91 ? 4.385 -6.857 -20.014 1.00 46.59 99 ARG B O 1
ATOM 2320 N N . ILE B 1 92 ? 5.327 -6.102 -21.922 1.00 46.24 100 ILE B N 1
ATOM 2321 C CA . ILE B 1 92 ? 5.325 -4.710 -21.491 1.00 47.40 100 ILE B CA 1
ATOM 2322 C C . ILE B 1 92 ? 4.492 -3.885 -22.460 1.00 47.50 100 ILE B C 1
ATOM 2323 O O . ILE B 1 92 ? 4.779 -3.823 -23.660 1.00 47.65 100 ILE B O 1
ATOM 2328 N N . GLU B 1 93 ? 3.457 -3.262 -21.928 1.00 46.21 101 GLU B N 1
ATOM 2329 C CA . GLU B 1 93 ? 2.587 -2.436 -22.764 1.00 47.97 101 GLU B CA 1
ATOM 2330 C C . GLU B 1 93 ? 2.816 -0.999 -22.356 1.00 46.41 101 GLU B C 1
ATOM 2331 O O . GLU B 1 93 ? 2.803 -0.721 -21.174 1.00 46.99 101 GLU B O 1
ATOM 2337 N N . VAL B 1 94 ? 3.020 -0.093 -23.312 1.00 45.72 102 VAL B N 1
ATOM 2338 C CA . VAL B 1 94 ? 3.228 1.309 -22.968 1.00 46.30 102 VAL B CA 1
ATOM 2339 C C . VAL B 1 94 ? 1.953 2.060 -23.322 1.00 46.59 102 VAL B C 1
ATOM 2340 O O . VAL B 1 94 ? 1.501 1.994 -24.478 1.00 46.09 102 VAL B O 1
ATOM 2344 N N . LEU B 1 95 ? 1.395 2.772 -22.344 1.00 45.58 103 LEU B N 1
ATOM 2345 C CA . LEU B 1 95 ? 0.195 3.579 -22.555 1.00 46.45 103 LEU B CA 1
ATOM 2346 C C . LEU B 1 95 ? 0.456 5.029 -22.238 1.00 46.45 103 LEU B C 1
ATOM 2347 O O . LEU B 1 95 ? 1.171 5.346 -21.300 1.00 46.52 103 LEU B O 1
ATOM 2352 N N . GLU B 1 96 ? -0.136 5.898 -23.046 1.00 48.43 104 GLU B N 1
ATOM 2353 C CA . GLU B 1 96 ? -0.147 7.331 -22.776 1.00 50.01 104 GLU B CA 1
ATOM 2354 C C . GLU B 1 96 ? -1.287 7.648 -21.819 1.00 49.98 104 GLU B C 1
ATOM 2355 O O . GLU B 1 96 ? -2.449 7.433 -22.165 1.00 51.35 104 GLU B O 1
ATOM 2361 N N . ALA B 1 97 ? -0.979 8.173 -20.642 1.00 49.26 105 ALA B N 1
ATOM 2362 C CA . ALA B 1 97 ? -2.018 8.560 -19.688 1.00 49.67 105 ALA B CA 1
ATOM 2363 C C . ALA B 1 97 ? -1.477 9.524 -18.671 1.00 50.01 105 ALA B C 1
ATOM 2364 O O . ALA B 1 97 ? -0.363 9.363 -18.185 1.00 50.49 105 ALA B O 1
ATOM 2366 N N . ASP B 1 98 ? -2.283 10.518 -18.334 1.00 49.84 106 ASP B N 1
ATOM 2367 C CA . ASP B 1 98 ? -1.964 11.429 -17.256 1.00 50.36 106 ASP B CA 1
ATOM 2368 C C . ASP B 1 98 ? -2.377 10.733 -15.953 1.00 51.13 106 ASP B C 1
ATOM 2369 O O . ASP B 1 98 ? -3.569 10.548 -15.708 1.00 51.11 106 ASP B O 1
ATOM 2374 N N . VAL B 1 99 ? -1.390 10.358 -15.136 1.00 51.54 107 VAL B N 1
ATOM 2375 C CA . VAL B 1 99 ? -1.642 9.554 -13.923 1.00 52.75 107 VAL B CA 1
ATOM 2376 C C . VAL B 1 99 ? -2.226 10.350 -12.756 1.00 53.41 107 VAL B C 1
ATOM 2377 O O . VAL B 1 99 ? -2.472 9.797 -11.666 1.00 53.99 107 VAL B O 1
ATOM 2381 N N . THR B 1 100 ? -2.438 11.648 -12.980 1.00 53.77 108 THR B N 1
ATOM 2382 C CA . THR B 1 100 ? -3.089 12.503 -11.991 1.00 54.68 108 THR B CA 1
ATOM 2383 C C . THR B 1 100 ? -4.592 12.646 -12.270 1.00 55.26 108 THR B C 1
ATOM 2384 O O . THR B 1 100 ? -5.316 13.258 -11.476 1.00 55.78 108 THR B O 1
ATOM 2388 N N . LEU B 1 101 ? -5.055 12.085 -13.384 1.00 56.09 109 LEU B N 1
ATOM 2389 C CA . LEU B 1 101 ? -6.489 12.100 -13.728 1.00 57.17 109 LEU B CA 1
ATOM 2390 C C . LEU B 1 101 ? -7.302 11.418 -12.632 1.00 58.10 109 LEU B C 1
ATOM 2391 O O . LEU B 1 101 ? -6.782 10.565 -11.894 1.00 58.17 109 LEU B O 1
ATOM 2396 N N . ARG B 1 102 ? -8.560 11.829 -12.511 1.00 58.82 110 ARG B N 1
ATOM 2397 C CA . ARG B 1 102 ? -9.450 11.303 -11.482 1.00 59.43 110 ARG B CA 1
ATOM 2398 C C . ARG B 1 102 ? -10.657 10.630 -12.094 1.00 59.19 110 ARG B C 1
ATOM 2399 O O . ARG B 1 102 ? -10.953 10.821 -13.275 1.00 59.84 110 ARG B O 1
ATOM 2407 N N . ALA B 1 103 ? -11.344 9.837 -11.273 1.00 59.30 111 ALA B N 1
ATOM 2408 C CA . ALA B 1 103 ? -12.658 9.292 -11.600 1.00 58.82 111 ALA B CA 1
ATOM 2409 C C . ALA B 1 103 ? -12.749 8.707 -13.010 1.00 58.64 111 ALA B C 1
ATOM 2410 O O . ALA B 1 103 ? -11.898 7.914 -13.419 1.00 58.62 111 ALA B O 1
ATOM 2412 N N . LYS B 1 104 ? -13.771 9.117 -13.758 1.00 57.98 112 LYS B N 1
ATOM 2413 C CA . LYS B 1 104 ? -14.048 8.536 -15.066 1.00 57.57 112 LYS B CA 1
ATOM 2414 C C . LYS B 1 104 ? -13.023 8.918 -16.145 1.00 56.58 112 LYS B C 1
ATOM 2415 O O . LYS B 1 104 ? -12.745 8.130 -17.056 1.00 56.26 112 LYS B O 1
ATOM 2421 N N . ALA B 1 105 ? -12.495 10.138 -16.044 1.00 55.73 113 ALA B N 1
ATOM 2422 C CA . ALA B 1 105 ? -11.402 10.604 -16.898 1.00 55.04 113 ALA B CA 1
ATOM 2423 C C . ALA B 1 105 ? -10.219 9.636 -16.780 1.00 54.24 113 ALA B C 1
ATOM 2424 O O . ALA B 1 105 ? -9.614 9.254 -17.787 1.00 54.05 113 ALA B O 1
ATOM 2426 N N . ARG B 1 106 ? -9.926 9.235 -15.546 1.00 54.03 114 ARG B N 1
ATOM 2427 C CA . ARG B 1 106 ? -8.825 8.308 -15.263 1.00 53.46 114 ARG B CA 1
ATOM 2428 C C . ARG B 1 106 ? -9.035 6.973 -15.973 1.00 53.54 114 ARG B C 1
ATOM 2429 O O . ARG B 1 106 ? -8.144 6.493 -16.683 1.00 52.73 114 ARG B O 1
ATOM 2437 N N . VAL B 1 107 ? -10.222 6.392 -15.800 1.00 54.05 115 VAL B N 1
ATOM 2438 C CA . VAL B 1 107 ? -10.583 5.130 -16.452 1.00 54.56 115 VAL B CA 1
ATOM 2439 C C . VAL B 1 107 ? -10.510 5.230 -17.982 1.00 55.13 115 VAL B C 1
ATOM 2440 O O . VAL B 1 107 ? -9.950 4.340 -18.635 1.00 55.06 115 VAL B O 1
ATOM 2444 N N . GLU B 1 108 ? -11.063 6.315 -18.536 1.00 56.10 116 GLU B N 1
ATOM 2445 C CA . GLU B 1 108 ? -11.063 6.561 -19.983 1.00 56.86 116 GLU B CA 1
ATOM 2446 C C . GLU B 1 108 ? -9.627 6.619 -20.531 1.00 56.41 116 GLU B C 1
ATOM 2447 O O . GLU B 1 108 ? -9.358 6.151 -21.644 1.00 56.85 116 GLU B O 1
ATOM 2453 N N . ALA B 1 109 ? -8.714 7.167 -19.729 1.00 55.67 117 ALA B N 1
ATOM 2454 C CA . ALA B 1 109 ? -7.296 7.297 -20.091 1.00 55.04 117 ALA B CA 1
ATOM 2455 C C . ALA B 1 109 ? -6.534 5.967 -20.070 1.00 54.95 117 ALA B C 1
ATOM 2456 O O . ALA B 1 109 ? -5.371 5.895 -20.497 1.00 55.52 117 ALA B O 1
ATOM 2458 N N . GLY B 1 110 ? -7.186 4.910 -19.593 1.00 53.76 118 GLY B N 1
ATOM 2459 C CA . GLY B 1 110 ? -6.604 3.570 -19.626 1.00 52.40 118 GLY B CA 1
ATOM 2460 C C . GLY B 1 110 ? -5.993 3.177 -18.289 1.00 51.40 118 GLY B C 1
ATOM 2461 O O . GLY B 1 110 ? -5.106 2.315 -18.239 1.00 51.33 118 GLY B O 1
ATOM 2462 N N . LEU B 1 111 ? -6.471 3.807 -17.217 1.00 50.44 119 LEU B N 1
ATOM 2463 C CA . LEU B 1 111 ? -6.068 3.456 -15.845 1.00 49.70 119 LEU B CA 1
ATOM 2464 C C . LEU B 1 111 ? -7.270 2.822 -15.139 1.00 49.29 119 LEU B C 1
ATOM 2465 O O . LEU B 1 111 ? -8.052 3.521 -14.505 1.00 49.30 119 LEU B O 1
ATOM 2470 N N . PRO B 1 112 ? -7.439 1.499 -15.278 1.00 48.47 120 PRO B N 1
ATOM 2471 C CA . PRO B 1 112 ? -8.671 0.841 -14.810 1.00 48.34 120 PRO B CA 1
ATOM 2472 C C . PRO B 1 112 ? -8.772 0.733 -13.289 1.00 47.36 120 PRO B C 1
ATOM 2473 O O . PRO B 1 112 ? -7.751 0.642 -12.606 1.00 46.16 120 PRO B O 1
ATOM 2477 N N . ASP B 1 113 ? -10.000 0.757 -12.770 1.00 46.86 121 ASP B N 1
ATOM 2478 C CA . ASP B 1 113 ? -10.228 0.601 -11.340 1.00 46.76 121 ASP B CA 1
ATOM 2479 C C . ASP B 1 113 ? -9.836 -0.799 -10.870 1.00 45.87 121 ASP B C 1
ATOM 2480 O O . ASP B 1 113 ? -10.181 -1.799 -11.533 1.00 45.06 121 ASP B O 1
ATOM 2485 N N . GLU B 1 114 ? -9.113 -0.859 -9.745 1.00 44.45 122 GLU B N 1
ATOM 2486 C CA . GLU B 1 114 ? -8.923 -2.101 -8.989 1.00 44.59 122 GLU B CA 1
ATOM 2487 C C . GLU B 1 114 ? -8.495 -3.273 -9.875 1.00 44.59 122 GLU B C 1
ATOM 2488 O O . GLU B 1 114 ? -9.123 -4.340 -9.884 1.00 44.77 122 GLU B O 1
ATOM 2494 N N . HIS B 1 115 ? -7.393 -3.061 -10.582 1.00 44.15 123 HIS B N 1
ATOM 2495 C CA . HIS B 1 115 ? -6.940 -3.969 -11.619 1.00 44.12 123 HIS B CA 1
ATOM 2496 C C . HIS B 1 115 ? -5.542 -4.533 -11.353 1.00 44.49 123 HIS B C 1
ATOM 2497 O O . HIS B 1 115 ? -5.256 -5.668 -11.729 1.00 44.39 123 HIS B O 1
ATOM 2504 N N . PHE B 1 116 ? -4.670 -3.735 -10.720 1.00 42.64 124 PHE B N 1
ATOM 2505 C CA . PHE B 1 116 ? -3.253 -4.092 -10.615 1.00 43.82 124 PHE B CA 1
ATOM 2506 C C . PHE B 1 116 ? -2.896 -4.700 -9.274 1.00 44.16 124 PHE B C 1
ATOM 2507 O O . PHE B 1 116 ? -3.392 -4.255 -8.233 1.00 44.77 124 PHE B O 1
ATOM 2515 N N . HIS B 1 117 ? -2.031 -5.716 -9.301 1.00 43.99 125 HIS B N 1
ATOM 2516 C CA . HIS B 1 117 ? -1.514 -6.336 -8.075 1.00 44.22 125 HIS B CA 1
ATOM 2517 C C . HIS B 1 117 ? -0.394 -5.505 -7.446 1.00 44.03 125 HIS B C 1
ATOM 2518 O O . HIS B 1 117 ? -0.140 -5.612 -6.246 1.00 44.56 125 HIS B O 1
ATOM 2525 N N . HIS B 1 118 ? 0.302 -4.739 -8.292 1.00 44.65 126 HIS B N 1
ATOM 2526 C CA . HIS B 1 118 ? 1.414 -3.888 -7.862 1.00 45.25 126 HIS B CA 1
ATOM 2527 C C . HIS B 1 118 ? 1.339 -2.603 -8.623 1.00 44.90 126 HIS B C 1
ATOM 2528 O O . HIS B 1 118 ? 1.084 -2.588 -9.843 1.00 44.32 126 HIS B O 1
ATOM 2535 N N . VAL B 1 119 ? 1.607 -1.502 -7.930 1.00 44.82 127 VAL B N 1
ATOM 2536 C CA . VAL B 1 119 ? 1.887 -0.243 -8.602 1.00 44.43 127 VAL B CA 1
ATOM 2537 C C . VAL B 1 119 ? 3.242 0.251 -8.109 1.00 45.38 127 VAL B C 1
ATOM 2538 O O . VAL B 1 119 ? 3.472 0.298 -6.903 1.00 45.08 127 VAL B O 1
ATOM 2542 N N . ILE B 1 120 ? 4.115 0.547 -9.054 1.00 43.75 128 ILE B N 1
ATOM 2543 C CA . ILE B 1 120 ? 5.439 1.064 -8.744 1.00 44.66 128 ILE B CA 1
ATOM 2544 C C . ILE B 1 120 ? 5.654 2.475 -9.251 1.00 45.29 128 ILE B C 1
ATOM 2545 O O . ILE B 1 120 ? 5.138 2.875 -10.314 1.00 44.76 128 ILE B O 1
ATOM 2558 N N . ASN B 1 122 ? 8.490 6.145 -9.219 1.00 46.33 130 ASN B N 1
ATOM 2559 C CA . ASN B 1 122 ? 9.643 6.951 -8.853 1.00 47.89 130 ASN B CA 1
ATOM 2560 C C . ASN B 1 122 ? 9.366 8.374 -9.343 1.00 49.26 130 ASN B C 1
ATOM 2561 O O . ASN B 1 122 ? 9.874 8.758 -10.402 1.00 48.70 130 ASN B O 1
ATOM 2566 N N . PRO B 1 123 ? 8.497 9.120 -8.632 1.00 51.12 131 PRO B N 1
ATOM 2567 C CA . PRO B 1 123 ? 8.100 10.415 -9.198 1.00 53.02 131 PRO B CA 1
ATOM 2568 C C . PRO B 1 123 ? 9.260 11.392 -9.265 1.00 54.80 131 PRO B C 1
ATOM 2569 O O . PRO B 1 123 ? 10.162 11.343 -8.432 1.00 55.38 131 PRO B O 1
ATOM 2573 N N . PRO B 1 124 ? 9.228 12.282 -10.264 1.00 55.62 132 PRO B N 1
ATOM 2574 C CA . PRO B 1 124 ? 10.324 13.203 -10.537 1.00 56.87 132 PRO B CA 1
ATOM 2575 C C . PRO B 1 124 ? 10.467 14.247 -9.432 1.00 57.85 132 PRO B C 1
ATOM 2576 O O . PRO B 1 124 ? 9.488 14.543 -8.740 1.00 58.64 132 PRO B O 1
ATOM 2580 N N A TYR B 1 125 ? 11.673 14.769 -9.210 0.50 58.87 133 TYR B N 1
ATOM 2581 N N B TYR B 1 125 ? 11.669 14.807 -9.313 0.50 58.31 133 TYR B N 1
ATOM 2582 C CA A TYR B 1 125 ? 11.883 15.729 -8.104 0.50 59.90 133 TYR B CA 1
ATOM 2583 C CA B TYR B 1 125 ? 11.896 16.048 -8.567 0.50 58.99 133 TYR B CA 1
ATOM 2584 C C A TYR B 1 125 ? 11.405 17.150 -8.446 0.50 60.14 133 TYR B C 1
ATOM 2585 C C B TYR B 1 125 ? 12.357 17.150 -9.517 0.50 59.30 133 TYR B C 1
ATOM 2586 O O A TYR B 1 125 ? 11.152 17.484 -9.614 0.50 60.27 133 TYR B O 1
ATOM 2587 O O B TYR B 1 125 ? 13.287 17.900 -9.205 0.50 59.87 133 TYR B O 1
ATOM 2604 N N . GLY B 1 147 ? 1.930 18.370 -4.157 1.00 58.31 155 GLY B N 1
ATOM 2605 C CA . GLY B 1 147 ? 0.768 17.752 -4.782 1.00 56.77 155 GLY B CA 1
ATOM 2606 C C . GLY B 1 147 ? 1.057 16.425 -5.467 1.00 55.97 155 GLY B C 1
ATOM 2607 O O . GLY B 1 147 ? 0.129 15.625 -5.682 1.00 54.82 155 GLY B O 1
ATOM 2608 N N . LEU B 1 148 ? 2.321 16.184 -5.835 1.00 55.53 156 LEU B N 1
ATOM 2609 C CA . LEU B 1 148 ? 2.625 15.026 -6.715 1.00 55.24 156 LEU B CA 1
ATOM 2610 C C . LEU B 1 148 ? 2.402 13.680 -6.048 1.00 52.38 156 LEU B C 1
ATOM 2611 O O . LEU B 1 148 ? 1.732 12.794 -6.619 1.00 50.39 156 LEU B O 1
ATOM 2616 N N . PHE B 1 149 ? 2.968 13.498 -4.856 1.00 50.88 157 PHE B N 1
ATOM 2617 C CA . PHE B 1 149 ? 2.761 12.232 -4.163 1.00 49.67 157 PHE B CA 1
ATOM 2618 C C . PHE B 1 149 ? 1.278 11.985 -3.885 1.00 48.56 157 PHE B C 1
ATOM 2619 O O . PHE B 1 149 ? 0.779 10.877 -4.101 1.00 48.48 157 PHE B O 1
ATOM 2627 N N . GLU B 1 150 ? 0.576 13.017 -3.423 1.00 47.11 158 GLU B N 1
ATOM 2628 C CA . GLU B 1 150 ? -0.863 12.922 -3.243 1.00 46.91 158 GLU B CA 1
ATOM 2629 C C . GLU B 1 150 ? -1.586 12.440 -4.506 1.00 47.05 158 GLU B C 1
ATOM 2630 O O . GLU B 1 150 ? -2.351 11.473 -4.442 1.00 47.27 158 GLU B O 1
ATOM 2636 N N . ASP B 1 151 ? -1.342 13.096 -5.643 1.00 46.30 159 ASP B N 1
ATOM 2637 C CA . ASP B 1 151 ? -1.993 12.699 -6.912 1.00 46.79 159 ASP B CA 1
ATOM 2638 C C . ASP B 1 151 ? -1.644 11.273 -7.330 1.00 46.26 159 ASP B C 1
ATOM 2639 O O . ASP B 1 151 ? -2.535 10.467 -7.619 1.00 45.24 159 ASP B O 1
ATOM 2644 N N . TRP B 1 152 ? -0.349 10.961 -7.357 1.00 45.53 160 TRP B N 1
ATOM 2645 C CA . TRP B 1 152 ? 0.095 9.655 -7.830 1.00 46.34 160 TRP B CA 1
ATOM 2646 C C . TRP B 1 152 ? -0.351 8.511 -6.917 1.00 46.25 160 TRP B C 1
ATOM 2647 O O . TRP B 1 152 ? -0.769 7.469 -7.411 1.00 46.29 160 TRP B O 1
ATOM 2658 N N . ILE B 1 153 ? -0.275 8.715 -5.596 1.00 46.28 161 ILE B N 1
ATOM 2659 C CA . ILE B 1 153 ? -0.724 7.683 -4.656 1.00 46.37 161 ILE B CA 1
ATOM 2660 C C . ILE B 1 153 ? -2.263 7.554 -4.630 1.00 45.52 161 ILE B C 1
ATOM 2661 O O . ILE B 1 153 ? -2.780 6.443 -4.492 1.00 46.73 161 ILE B O 1
ATOM 2666 N N . ARG B 1 154 ? -2.995 8.653 -4.815 1.00 45.69 162 ARG B N 1
ATOM 2667 C CA . ARG B 1 154 ? -4.436 8.557 -5.037 1.00 45.78 162 ARG B CA 1
ATOM 2668 C C . ARG B 1 154 ? -4.735 7.643 -6.239 1.00 45.24 162 ARG B C 1
ATOM 2669 O O . ARG B 1 154 ? -5.553 6.740 -6.140 1.00 44.74 162 ARG B O 1
ATOM 2677 N N . THR B 1 155 ? -4.056 7.877 -7.362 1.00 44.34 163 THR B N 1
ATOM 2678 C CA . THR B 1 155 ? -4.225 7.011 -8.546 1.00 44.49 163 THR B CA 1
ATOM 2679 C C . THR B 1 155 ? -3.800 5.567 -8.241 1.00 44.85 163 THR B C 1
ATOM 2680 O O . THR B 1 155 ? -4.511 4.627 -8.598 1.00 44.66 163 THR B O 1
ATOM 2684 N N . ALA B 1 156 ? -2.657 5.387 -7.572 1.00 44.88 164 ALA B N 1
ATOM 2685 C CA . ALA B 1 156 ? -2.159 4.031 -7.264 1.00 45.12 164 ALA B CA 1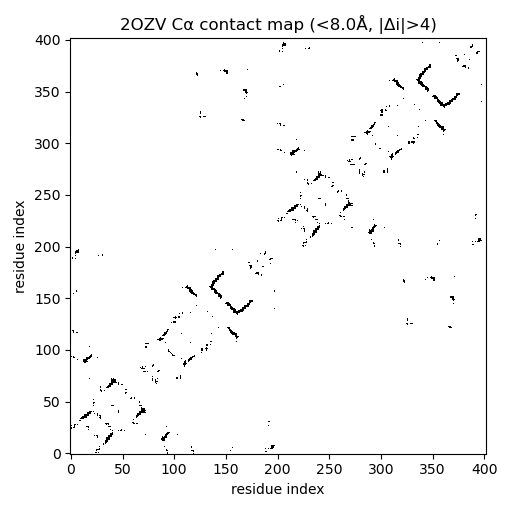
ATOM 2686 C C . ALA B 1 156 ? -3.221 3.248 -6.501 1.00 45.38 164 ALA B C 1
ATOM 2687 O O . ALA B 1 156 ? -3.463 2.075 -6.799 1.00 45.38 164 ALA B O 1
ATOM 2689 N N . SER B 1 157 ? -3.840 3.890 -5.518 1.00 44.94 165 SER B N 1
ATOM 2690 C CA . SER B 1 157 ? -4.907 3.262 -4.755 1.00 45.71 165 SER B CA 1
ATOM 2691 C C . SER B 1 157 ? -6.096 2.915 -5.655 1.00 45.94 165 SER B C 1
ATOM 2692 O O . SER B 1 157 ? -6.612 1.802 -5.581 1.00 47.42 165 SER B O 1
ATOM 2695 N N . ALA B 1 158 ? -6.521 3.840 -6.518 1.00 45.14 166 ALA B N 1
ATOM 2696 C CA . ALA B 1 158 ? -7.714 3.599 -7.351 1.00 44.44 166 ALA B CA 1
ATOM 2697 C C . ALA B 1 158 ? -7.560 2.399 -8.296 1.00 44.49 166 ALA B C 1
ATOM 2698 O O . ALA B 1 158 ? -8.527 1.670 -8.550 1.00 44.04 166 ALA B O 1
ATOM 2700 N N . ILE B 1 159 ? -6.345 2.210 -8.812 1.00 44.24 167 ILE B N 1
ATOM 2701 C CA . ILE B 1 159 ? -6.098 1.200 -9.851 1.00 44.37 167 ILE B CA 1
ATOM 2702 C C . ILE B 1 159 ? -5.630 -0.135 -9.291 1.00 45.78 167 ILE B C 1
ATOM 2703 O O . ILE B 1 159 ? -5.377 -1.096 -10.057 1.00 46.18 167 ILE B O 1
ATOM 2724 N N . VAL B 1 161 ? -5.935 -3.586 -6.953 1.00 46.11 169 VAL B N 1
ATOM 2725 C CA . VAL B 1 161 ? -6.831 -4.554 -6.337 1.00 46.45 169 VAL B CA 1
ATOM 2726 C C . VAL B 1 161 ? -6.711 -4.431 -4.806 1.00 46.76 169 VAL B C 1
ATOM 2727 O O . VAL B 1 161 ? -5.693 -3.957 -4.279 1.00 45.44 169 VAL B O 1
ATOM 2731 N N A SER B 1 162 ? -7.752 -4.851 -4.109 0.50 46.21 170 SER B N 1
ATOM 2732 N N B SER B 1 162 ? -7.753 -4.846 -4.097 0.50 46.56 170 SER B N 1
ATOM 2733 C CA A SER B 1 162 ? -7.739 -4.883 -2.652 0.50 46.02 170 SER B CA 1
ATOM 2734 C CA B SER B 1 162 ? -7.719 -4.823 -2.633 0.50 46.77 170 SER B CA 1
ATOM 2735 C C A SER B 1 162 ? -6.501 -5.648 -2.159 0.50 45.81 170 SER B C 1
ATOM 2736 C C B SER B 1 162 ? -6.525 -5.643 -2.136 0.50 46.20 170 SER B C 1
ATOM 2737 O O A SER B 1 162 ? -6.184 -6.718 -2.686 0.50 45.41 170 SER B O 1
ATOM 2738 O O B SER B 1 162 ? -6.260 -6.738 -2.635 0.50 45.81 170 SER B O 1
ATOM 2743 N N . GLY B 1 163 ? -5.790 -5.080 -1.188 1.00 45.62 171 GLY B N 1
ATOM 2744 C CA . GLY B 1 163 ? -4.596 -5.722 -0.632 1.00 45.89 171 GLY B CA 1
ATOM 2745 C C . GLY B 1 163 ? -3.348 -5.663 -1.518 1.00 45.48 171 GLY B C 1
ATOM 2746 O O . GLY B 1 163 ? -2.337 -6.270 -1.182 1.00 46.15 171 GLY B O 1
ATOM 2747 N N . GLY B 1 164 ? -3.407 -4.964 -2.658 1.00 43.94 172 GLY B N 1
ATOM 2748 C CA . GLY B 1 164 ? -2.266 -4.915 -3.595 1.00 43.85 172 GLY B CA 1
ATOM 2749 C C . GLY B 1 164 ? -1.158 -4.035 -3.006 1.00 44.76 172 GLY B C 1
ATOM 2750 O O . GLY B 1 164 ? -1.397 -3.317 -2.017 1.00 46.11 172 GLY B O 1
ATOM 2751 N N . GLN B 1 165 ? 0.021 -4.081 -3.609 1.00 45.13 173 GLN B N 1
ATOM 2752 C CA . GLN B 1 165 ? 1.191 -3.455 -3.024 1.00 45.65 173 GLN B CA 1
ATOM 2753 C C . GLN B 1 165 ? 1.636 -2.228 -3.796 1.00 45.56 173 GLN B C 1
ATOM 2754 O O . GLN B 1 165 ? 1.860 -2.287 -5.028 1.00 45.61 173 GLN B O 1
ATOM 2760 N N . LEU B 1 166 ? 1.782 -1.117 -3.071 1.00 44.75 174 LEU B N 1
ATOM 2761 C CA . LEU B 1 166 ? 2.433 0.079 -3.573 1.00 45.22 174 LEU B CA 1
ATOM 2762 C C . LEU B 1 166 ? 3.950 -0.045 -3.307 1.00 45.59 174 LEU B C 1
ATOM 2763 O O . LEU B 1 166 ? 4.363 -0.411 -2.185 1.00 45.13 174 LEU B O 1
ATOM 2768 N N . SER B 1 167 ? 4.766 0.217 -4.326 1.00 44.56 175 SER B N 1
ATOM 2769 C CA . SER B 1 167 ? 6.221 0.296 -4.152 1.00 45.65 175 SER B CA 1
ATOM 2770 C C . SER B 1 167 ? 6.737 1.607 -4.711 1.00 46.12 175 SER B C 1
ATOM 2771 O O . SER B 1 167 ? 6.338 2.036 -5.807 1.00 46.22 175 SER B O 1
ATOM 2774 N N . LEU B 1 168 ? 7.644 2.250 -3.972 1.00 46.03 176 LEU B N 1
ATOM 2775 C CA . LEU B 1 168 ? 8.208 3.482 -4.471 1.00 46.25 176 LEU B CA 1
ATOM 2776 C C . LEU B 1 168 ? 9.633 3.719 -4.011 1.00 45.88 176 LEU B C 1
ATOM 2777 O O . LEU B 1 168 ? 10.102 3.144 -3.014 1.00 45.35 176 LEU B O 1
ATOM 2782 N N . ILE B 1 169 ? 10.328 4.557 -4.771 1.00 45.51 177 ILE B N 1
ATOM 2783 C CA . ILE B 1 169 ? 11.641 5.049 -4.351 1.00 44.62 177 ILE B CA 1
ATOM 2784 C C . ILE B 1 169 ? 11.600 6.568 -4.419 1.00 45.42 177 ILE B C 1
ATOM 2785 O O . ILE B 1 169 ? 10.986 7.164 -5.332 1.00 45.20 177 ILE B O 1
ATOM 2790 N N . SER B 1 170 ? 12.282 7.225 -3.469 1.00 44.69 178 SER B N 1
ATOM 2791 C CA A SER B 1 170 ? 12.288 8.680 -3.407 0.50 45.23 178 SER B CA 1
ATOM 2792 C CA B SER B 1 170 ? 12.316 8.679 -3.449 0.50 45.42 178 SER B CA 1
ATOM 2793 C C . SER B 1 170 ? 13.525 9.143 -2.646 1.00 45.03 178 SER B C 1
ATOM 2794 O O . SER B 1 170 ? 14.310 8.303 -2.167 1.00 45.23 178 SER B O 1
ATOM 2799 N N A ARG B 1 171 ? 13.693 10.466 -2.551 0.50 45.05 179 ARG B N 1
ATOM 2800 N N B ARG B 1 171 ? 13.721 10.455 -2.537 0.50 44.84 179 ARG B N 1
ATOM 2801 C CA A ARG B 1 171 ? 14.640 11.087 -1.629 0.50 45.62 179 ARG B CA 1
ATOM 2802 C CA B ARG B 1 171 ? 14.741 10.988 -1.647 0.50 45.00 179 ARG B CA 1
ATOM 2803 C C A ARG B 1 171 ? 14.107 10.862 -0.211 0.50 45.03 179 ARG B C 1
ATOM 2804 C C B ARG B 1 171 ? 14.157 10.992 -0.235 0.50 44.78 179 ARG B C 1
ATOM 2805 O O A ARG B 1 171 ? 12.892 10.771 -0.019 0.50 45.37 179 ARG B O 1
ATOM 2806 O O B ARG B 1 171 ? 12.956 11.217 -0.070 0.50 44.97 179 ARG B O 1
ATOM 2821 N N . PRO B 1 172 ? 15.001 10.769 0.792 1.00 44.34 180 PRO B N 1
ATOM 2822 C CA . PRO B 1 172 ? 14.501 10.658 2.190 1.00 44.17 180 PRO B CA 1
ATOM 2823 C C . PRO B 1 172 ? 13.680 11.886 2.623 1.00 44.91 180 PRO B C 1
ATOM 2824 O O . PRO B 1 172 ? 12.746 11.756 3.436 1.00 44.60 180 PRO B O 1
ATOM 2828 N N . GLN B 1 173 ? 13.978 13.062 2.059 1.00 44.33 181 GLN B N 1
ATOM 2829 C CA A GLN B 1 173 ? 13.287 14.284 2.479 0.50 45.21 181 GLN B CA 1
ATOM 2830 C CA B GLN B 1 173 ? 13.278 14.297 2.467 0.50 45.21 181 GLN B CA 1
ATOM 2831 C C . GLN B 1 173 ? 11.792 14.264 2.169 1.00 45.33 181 GLN B C 1
ATOM 2832 O O . GLN B 1 173 ? 11.033 15.119 2.694 1.00 47.44 181 GLN B O 1
ATOM 2843 N N . SER B 1 174 ? 11.371 13.309 1.341 1.00 45.18 182 SER B N 1
ATOM 2844 C CA . SER B 1 174 ? 9.970 13.196 0.960 1.00 46.93 182 SER B CA 1
ATOM 2845 C C . SER B 1 174 ? 9.116 12.419 1.950 1.00 46.12 182 SER B C 1
ATOM 2846 O O . SER B 1 174 ? 7.918 12.217 1.691 1.00 46.59 182 SER B O 1
ATOM 2849 N N . VAL B 1 175 ? 9.722 11.968 3.060 1.00 45.16 183 VAL B N 1
ATOM 2850 C CA . VAL B 1 175 ? 9.050 10.985 3.927 1.00 44.93 183 VAL B CA 1
ATOM 2851 C C . VAL B 1 175 ? 7.686 11.498 4.416 1.00 44.97 183 VAL B C 1
ATOM 2852 O O . VAL B 1 175 ? 6.702 10.741 4.394 1.00 45.30 183 VAL B O 1
ATOM 2856 N N . ALA B 1 176 ? 7.602 12.766 4.828 1.00 45.94 184 ALA B N 1
ATOM 2857 C CA . ALA B 1 176 ? 6.331 13.287 5.363 1.00 46.28 184 ALA B CA 1
ATOM 2858 C C . ALA B 1 176 ? 5.237 13.327 4.282 1.00 46.58 184 ALA B C 1
ATOM 2859 O O . ALA B 1 176 ? 4.089 12.943 4.554 1.00 44.42 184 ALA B O 1
ATOM 2861 N N . GLU B 1 177 ? 5.608 13.764 3.071 1.00 46.39 185 GLU B N 1
ATOM 2862 C CA A GLU B 1 177 ? 4.663 13.848 1.959 0.50 47.25 185 GLU B CA 1
ATOM 2863 C CA B GLU B 1 177 ? 4.657 13.830 1.966 0.50 46.82 185 GLU B CA 1
ATOM 2864 C C . GLU B 1 177 ? 4.144 12.446 1.600 1.00 46.86 185 GLU B C 1
ATOM 2865 O O . GLU B 1 177 ? 2.972 12.276 1.265 1.00 46.23 185 GLU B O 1
ATOM 2876 N N . ILE B 1 178 ? 5.024 11.447 1.668 1.00 45.69 186 ILE B N 1
ATOM 2877 C CA . ILE B 1 178 ? 4.650 10.090 1.311 1.00 46.40 186 ILE B CA 1
ATOM 2878 C C . ILE B 1 178 ? 3.691 9.487 2.331 1.00 46.37 186 ILE B C 1
ATOM 2879 O O . ILE B 1 178 ? 2.644 8.910 1.973 1.00 46.18 186 ILE B O 1
ATOM 2884 N N . ILE B 1 179 ? 4.027 9.633 3.614 1.00 44.93 187 ILE B N 1
ATOM 2885 C CA . ILE B 1 179 ? 3.141 9.137 4.661 1.00 44.94 187 ILE B CA 1
ATOM 2886 C C . ILE B 1 179 ? 1.773 9.800 4.573 1.00 44.60 187 ILE B C 1
ATOM 2887 O O . ILE B 1 179 ? 0.744 9.109 4.692 1.00 45.21 187 ILE B O 1
ATOM 2892 N N . ALA B 1 180 ? 1.735 11.112 4.349 1.00 44.56 188 ALA B N 1
ATOM 2893 C CA . ALA B 1 180 ? 0.447 11.827 4.255 1.00 45.18 188 ALA B CA 1
ATOM 2894 C C . ALA B 1 180 ? -0.383 11.341 3.054 1.00 45.46 188 ALA B C 1
ATOM 2895 O O . ALA B 1 180 ? -1.598 11.171 3.160 1.00 45.46 188 ALA B O 1
ATOM 2897 N N . ALA B 1 181 ? 0.290 11.111 1.928 1.00 44.89 189 ALA B N 1
ATOM 2898 C CA . ALA B 1 181 ? -0.388 10.682 0.701 1.00 45.37 189 ALA B CA 1
ATOM 2899 C C . ALA B 1 181 ? -0.949 9.263 0.865 1.00 46.43 189 ALA B C 1
ATOM 2900 O O . ALA B 1 181 ? -2.010 8.936 0.315 1.00 46.90 189 ALA B O 1
ATOM 2902 N N . CYS B 1 182 ? -0.247 8.424 1.621 1.00 45.40 190 CYS B N 1
ATOM 2903 C CA . CYS B 1 182 ? -0.738 7.069 1.908 1.00 46.72 190 CYS B CA 1
ATOM 2904 C C . CYS B 1 182 ? -1.994 7.081 2.767 1.00 47.98 190 CYS B C 1
ATOM 2905 O O . CYS B 1 182 ? -2.833 6.161 2.661 1.00 48.31 190 CYS B O 1
ATOM 2908 N N A GLY B 1 183 ? -2.134 8.081 3.642 0.50 48.51 191 GLY B N 1
ATOM 2909 N N B GLY B 1 183 ? -2.100 8.125 3.599 0.50 48.04 191 GLY B N 1
ATOM 2910 C CA A GLY B 1 183 ? -3.283 8.177 4.568 0.50 49.60 191 GLY B CA 1
ATOM 2911 C CA B GLY B 1 183 ? -3.286 8.405 4.406 0.50 48.61 191 GLY B CA 1
ATOM 2912 C C A GLY B 1 183 ? -4.630 7.633 4.091 0.50 50.12 191 GLY B C 1
ATOM 2913 C C B GLY B 1 183 ? -3.869 7.126 4.945 0.50 48.83 191 GLY B C 1
ATOM 2914 O O A GLY B 1 183 ? -5.128 8.016 3.033 0.50 50.92 191 GLY B O 1
ATOM 2915 O O B GLY B 1 183 ? -3.163 6.348 5.573 0.50 48.79 191 GLY B O 1
ATOM 2916 N N A SER B 1 184 ? -5.208 6.726 4.879 0.50 50.11 192 SER B N 1
ATOM 2917 N N B SER B 1 184 ? -5.153 6.901 4.673 0.50 48.77 192 SER B N 1
ATOM 2918 C CA A SER B 1 184 ? -6.507 6.094 4.589 0.50 50.37 192 SER B CA 1
ATOM 2919 C CA B SER B 1 184 ? -5.784 5.630 4.996 0.50 49.21 192 SER B CA 1
ATOM 2920 C C A SER B 1 184 ? -6.580 5.357 3.246 0.50 50.10 192 SER B C 1
ATOM 2921 C C B SER B 1 184 ? -5.946 4.705 3.774 0.50 49.04 192 SER B C 1
ATOM 2922 O O A SER B 1 184 ? -7.668 4.989 2.783 0.50 50.42 192 SER B O 1
ATOM 2923 O O B SER B 1 184 ? -6.510 3.613 3.905 0.50 48.94 192 SER B O 1
ATOM 2928 N N . ARG B 1 185 ? -5.439 5.140 2.612 1.00 49.22 193 ARG B N 1
ATOM 2929 C CA . ARG B 1 185 ? -5.436 4.353 1.361 1.00 48.92 193 ARG B CA 1
ATOM 2930 C C . ARG B 1 185 ? -4.561 3.114 1.475 1.00 48.87 193 ARG B C 1
ATOM 2931 O O . ARG B 1 185 ? -4.972 2.008 1.101 1.00 48.20 193 ARG B O 1
ATOM 2939 N N . PHE B 1 186 ? -3.343 3.338 1.982 1.00 48.22 194 PHE B N 1
ATOM 2940 C CA . PHE B 1 186 ? -2.321 2.328 2.132 1.00 47.55 194 PHE B CA 1
ATOM 2941 C C . PHE B 1 186 ? -1.812 2.344 3.555 1.00 48.10 194 PHE B C 1
ATOM 2942 O O . PHE B 1 186 ? -1.670 3.425 4.157 1.00 48.65 194 PHE B O 1
ATOM 2950 N N . GLY B 1 187 ? -1.545 1.153 4.085 1.00 46.98 195 GLY B N 1
ATOM 2951 C CA . GLY B 1 187 ? -0.959 1.024 5.431 1.00 46.95 195 GLY B CA 1
ATOM 2952 C C . GLY B 1 187 ? 0.103 -0.053 5.444 1.00 45.85 195 GLY B C 1
ATOM 2953 O O . GLY B 1 187 ? 0.569 -0.490 4.386 1.00 46.69 195 GLY B O 1
ATOM 2954 N N . GLY B 1 188 ? 0.527 -0.461 6.639 1.00 45.41 196 GLY B N 1
ATOM 2955 C CA . GLY B 1 188 ? 1.680 -1.348 6.742 1.00 44.64 196 GLY B CA 1
ATOM 2956 C C . GLY B 1 188 ? 2.921 -0.836 6.014 1.00 44.61 196 GLY B C 1
ATOM 2957 O O . GLY B 1 188 ? 3.683 -1.629 5.450 1.00 45.31 196 GLY B O 1
ATOM 2958 N N . LEU B 1 189 ? 3.141 0.483 6.016 1.00 43.99 197 LEU B N 1
ATOM 2959 C CA . LEU B 1 189 ? 4.338 1.037 5.345 1.00 44.86 197 LEU B CA 1
ATOM 2960 C C . LEU B 1 189 ? 5.584 0.397 5.893 1.00 44.94 197 LEU B C 1
ATOM 2961 O O . LEU B 1 189 ? 5.742 0.254 7.128 1.00 45.86 197 LEU B O 1
ATOM 2966 N N . GLU B 1 190 ? 6.457 -0.001 4.976 1.00 44.28 198 GLU B N 1
ATOM 2967 C CA . GLU B 1 190 ? 7.818 -0.382 5.323 1.00 44.75 198 GLU B CA 1
ATOM 2968 C C . GLU B 1 190 ? 8.743 0.597 4.645 1.00 44.43 198 GLU B C 1
ATOM 2969 O O . GLU B 1 190 ? 8.705 0.739 3.400 1.00 45.29 198 GLU B O 1
ATOM 2975 N N . ILE B 1 191 ? 9.580 1.263 5.433 1.00 43.87 199 ILE B N 1
ATOM 2976 C CA . ILE B 1 191 ? 10.488 2.285 4.901 1.00 44.50 199 ILE B CA 1
ATOM 2977 C C . ILE B 1 191 ? 11.909 1.776 5.039 1.00 43.79 199 ILE B C 1
ATOM 2978 O O . ILE B 1 191 ? 12.340 1.446 6.152 1.00 44.12 199 ILE B O 1
ATOM 2983 N N . THR B 1 192 ? 12.635 1.719 3.925 1.00 43.12 200 THR B N 1
ATOM 2984 C CA . THR B 1 192 ? 14.004 1.259 3.955 1.00 43.61 200 THR B CA 1
ATOM 2985 C C . THR B 1 192 ? 14.914 2.391 3.443 1.00 43.53 200 THR B C 1
ATOM 2986 O O . THR B 1 192 ? 14.867 2.757 2.259 1.00 43.75 200 THR B O 1
ATOM 2990 N N . LEU B 1 193 ? 15.716 2.961 4.340 1.00 42.88 201 LEU B N 1
ATOM 2991 C CA . LEU B 1 193 ? 16.672 3.981 3.905 1.00 42.56 201 LEU B CA 1
ATOM 2992 C C . LEU B 1 193 ? 17.849 3.343 3.184 1.00 43.22 201 LEU B C 1
ATOM 2993 O O . LEU B 1 193 ? 18.277 2.222 3.527 1.00 42.91 201 LEU B O 1
ATOM 2998 N N A ILE B 1 194 ? 18.398 4.097 2.231 0.50 42.69 202 ILE B N 1
ATOM 2999 N N B ILE B 1 194 ? 18.358 4.054 2.184 0.50 42.88 202 ILE B N 1
ATOM 3000 C CA A ILE B 1 194 ? 19.505 3.668 1.372 0.50 42.66 202 ILE B CA 1
ATOM 3001 C CA B ILE B 1 194 ? 19.529 3.618 1.432 0.50 43.05 202 ILE B CA 1
ATOM 3002 C C A ILE B 1 194 ? 20.705 4.571 1.641 0.50 42.68 202 ILE B C 1
ATOM 3003 C C B ILE B 1 194 ? 20.669 4.570 1.732 0.50 42.85 202 ILE B C 1
ATOM 3004 O O A ILE B 1 194 ? 20.648 5.767 1.359 0.50 42.29 202 ILE B O 1
ATOM 3005 O O B ILE B 1 194 ? 20.539 5.786 1.565 0.50 42.13 202 ILE B O 1
ATOM 3014 N N . HIS B 1 195 ? 21.780 4.015 2.204 1.00 42.16 203 HIS B N 1
ATOM 3015 C CA . HIS B 1 195 ? 22.958 4.811 2.568 1.00 41.27 203 HIS B CA 1
ATOM 3016 C C . HIS B 1 195 ? 24.107 4.408 1.634 1.00 42.12 203 HIS B C 1
ATOM 3017 O O . HIS B 1 195 ? 24.237 3.238 1.324 1.00 41.67 203 HIS B O 1
ATOM 3024 N N . PRO B 1 196 ? 24.909 5.377 1.151 1.00 42.99 204 PRO B N 1
ATOM 3025 C CA . PRO B 1 196 ? 25.936 4.958 0.157 1.00 43.75 204 PRO B CA 1
ATOM 3026 C C . PRO B 1 196 ? 27.067 4.092 0.740 1.00 43.94 204 PRO B C 1
ATOM 3027 O O . PRO B 1 196 ? 27.586 3.183 0.057 1.00 44.99 204 PRO B O 1
ATOM 3031 N N A ARG B 1 197 ? 27.469 4.392 1.967 0.50 44.53 205 ARG B N 1
ATOM 3032 N N B ARG B 1 197 ? 27.449 4.383 1.980 0.50 44.39 205 ARG B N 1
ATOM 3033 C CA A ARG B 1 197 ? 28.444 3.578 2.674 0.50 45.26 205 ARG B CA 1
ATOM 3034 C CA B ARG B 1 197 ? 28.526 3.689 2.679 0.50 45.03 205 ARG B CA 1
ATOM 3035 C C A ARG B 1 197 ? 28.290 3.799 4.178 0.50 45.11 205 ARG B C 1
ATOM 3036 C C B ARG B 1 197 ? 28.223 3.755 4.176 0.50 44.92 205 ARG B C 1
ATOM 3037 O O A ARG B 1 197 ? 27.601 4.738 4.602 0.50 45.24 205 ARG B O 1
ATOM 3038 O O B ARG B 1 197 ? 27.360 4.539 4.592 0.50 45.06 205 ARG B O 1
ATOM 3053 N N . PRO B 1 198 ? 28.925 2.943 4.997 1.00 45.33 206 PRO B N 1
ATOM 3054 C CA . PRO B 1 198 ? 28.750 3.043 6.449 1.00 44.47 206 PRO B CA 1
ATOM 3055 C C . PRO B 1 198 ? 29.037 4.448 6.980 1.00 45.00 206 PRO B C 1
ATOM 3056 O O . PRO B 1 198 ? 30.020 5.095 6.558 1.00 43.64 206 PRO B O 1
ATOM 3060 N N . GLY B 1 199 ? 28.162 4.910 7.874 1.00 44.00 207 GLY B N 1
ATOM 3061 C CA . GLY B 1 199 ? 28.383 6.183 8.550 1.00 44.71 207 GLY B CA 1
ATOM 3062 C C . GLY B 1 199 ? 27.839 7.401 7.808 1.00 44.09 207 GLY B C 1
ATOM 3063 O O . GLY B 1 199 ? 27.772 8.494 8.396 1.00 45.39 207 GLY B O 1
ATOM 3064 N N A GLU B 1 200 ? 27.445 7.224 6.549 0.50 43.56 208 GLU B N 1
ATOM 3065 N N B GLU B 1 200 ? 27.465 7.220 6.543 0.50 43.85 208 GLU B N 1
ATOM 3066 C CA A GLU B 1 200 ? 27.031 8.355 5.720 0.50 43.23 208 GLU B CA 1
ATOM 3067 C CA B GLU B 1 200 ? 27.022 8.329 5.704 0.50 43.85 208 GLU B CA 1
ATOM 3068 C C A GLU B 1 200 ? 25.514 8.480 5.680 0.50 43.04 208 GLU B C 1
ATOM 3069 C C B GLU B 1 200 ? 25.524 8.513 5.837 0.50 43.26 208 GLU B C 1
ATOM 3070 O O A GLU B 1 200 ? 24.793 7.482 5.784 0.50 42.46 208 GLU B O 1
ATOM 3071 O O B GLU B 1 200 ? 24.824 7.583 6.231 0.50 42.66 208 GLU B O 1
ATOM 3082 N N . ASP B 1 201 ? 25.036 9.709 5.505 1.00 42.98 209 ASP B N 1
ATOM 3083 C CA . ASP B 1 201 ? 23.574 9.963 5.486 1.00 42.94 209 ASP B CA 1
ATOM 3084 C C . ASP B 1 201 ? 22.868 9.219 4.356 1.00 43.13 209 ASP B C 1
ATOM 3085 O O . ASP B 1 201 ? 23.475 8.917 3.298 1.00 43.88 209 ASP B O 1
ATOM 3090 N N . ALA B 1 202 ? 21.578 8.961 4.545 1.00 41.77 210 ALA B N 1
ATOM 3091 C CA . ALA B 1 202 ? 20.755 8.316 3.498 1.00 41.26 210 ALA B CA 1
ATOM 3092 C C . ALA B 1 202 ? 20.658 9.195 2.236 1.00 41.86 210 ALA B C 1
ATOM 3093 O O . ALA B 1 202 ? 20.577 10.439 2.346 1.00 41.41 210 ALA B O 1
ATOM 3095 N N . VAL B 1 203 ? 20.697 8.556 1.071 1.00 41.65 211 VAL B N 1
ATOM 3096 C CA . VAL B 1 203 ? 20.545 9.245 -0.220 1.00 42.33 211 VAL B CA 1
ATOM 3097 C C . VAL B 1 203 ? 19.233 8.902 -0.922 1.00 43.59 211 VAL B C 1
ATOM 3098 O O . VAL B 1 203 ? 18.750 9.686 -1.746 1.00 43.07 211 VAL B O 1
ATOM 3102 N N . ARG B 1 204 ? 18.665 7.725 -0.631 1.00 43.12 212 ARG B N 1
ATOM 3103 C CA . ARG B 1 204 ? 17.387 7.313 -1.190 1.00 44.10 212 ARG B CA 1
ATOM 3104 C C . ARG B 1 204 ? 16.571 6.604 -0.117 1.00 43.98 212 ARG B C 1
ATOM 3105 O O . ARG B 1 204 ? 17.083 6.283 0.975 1.00 43.36 212 ARG B O 1
ATOM 3121 N N . LEU B 1 206 ? 13.279 3.612 0.050 1.00 43.98 214 LEU B N 1
ATOM 3122 C CA . LEU B 1 206 ? 12.286 2.692 -0.544 1.00 43.78 214 LEU B CA 1
ATOM 3123 C C . LEU B 1 206 ? 11.091 2.650 0.404 1.00 45.42 214 LEU B C 1
ATOM 3124 O O . LEU B 1 206 ? 11.269 2.604 1.653 1.00 45.07 214 LEU B O 1
ATOM 3129 N N . VAL B 1 207 ? 9.877 2.650 -0.156 1.00 45.21 215 VAL B N 1
ATOM 3130 C CA . VAL B 1 207 ? 8.694 2.512 0.662 1.00 45.47 215 VAL B CA 1
ATOM 3131 C C . VAL B 1 207 ? 7.784 1.485 0.002 1.00 46.42 215 VAL B C 1
ATOM 3132 O O . VAL B 1 207 ? 7.580 1.548 -1.236 1.00 46.61 215 VAL B O 1
ATOM 3136 N N . THR B 1 208 ? 7.288 0.528 0.786 1.00 45.35 216 THR B N 1
ATOM 3137 C CA . THR B 1 208 ? 6.231 -0.385 0.282 1.00 45.34 216 THR B CA 1
ATOM 3138 C C . THR B 1 208 ? 5.035 -0.310 1.232 1.00 45.43 216 THR B C 1
ATOM 3139 O O . THR B 1 208 ? 5.197 0.012 2.415 1.00 44.92 216 THR B O 1
ATOM 3143 N N . ALA B 1 209 ? 3.830 -0.542 0.716 1.00 44.24 217 ALA B N 1
ATOM 3144 C CA . ALA B 1 209 ? 2.627 -0.414 1.540 1.00 44.91 217 ALA B CA 1
ATOM 3145 C C . ALA B 1 209 ? 1.547 -1.282 0.902 1.00 45.19 217 ALA B C 1
ATOM 3146 O O . ALA B 1 209 ? 1.661 -1.655 -0.281 1.00 45.54 217 ALA B O 1
ATOM 3148 N N . ILE B 1 210 ? 0.544 -1.612 1.696 1.00 45.10 218 ILE B N 1
ATOM 3149 C CA . ILE B 1 210 ? -0.486 -2.555 1.300 1.00 45.10 218 ILE B CA 1
ATOM 3150 C C . ILE B 1 210 ? -1.821 -1.809 1.309 1.00 45.63 218 ILE B C 1
ATOM 3151 O O . ILE B 1 210 ? -2.185 -1.197 2.323 1.00 45.69 218 ILE B O 1
ATOM 3156 N N . LYS B 1 211 ? -2.538 -1.844 0.183 1.00 45.46 219 LYS B N 1
ATOM 3157 C CA . LYS B 1 211 ? -3.853 -1.203 0.118 1.00 46.25 219 LYS B CA 1
ATOM 3158 C C . LYS B 1 211 ? -4.791 -1.774 1.168 1.00 47.40 219 LYS B C 1
ATOM 3159 O O . LYS B 1 211 ? -4.993 -2.992 1.255 1.00 46.45 219 LYS B O 1
ATOM 3165 N N . GLY B 1 212 ? -5.343 -0.880 1.981 1.00 46.74 220 GLY B N 1
ATOM 3166 C CA . GLY B 1 212 ? -6.390 -1.251 2.946 1.00 46.84 220 GLY B CA 1
ATOM 3167 C C . GLY B 1 212 ? -5.851 -1.770 4.263 1.00 47.75 220 GLY B C 1
ATOM 3168 O O . GLY B 1 212 ? -6.615 -2.069 5.173 1.00 46.96 220 GLY B O 1
ATOM 3169 N N . SER B 1 213 ? -4.524 -1.856 4.394 1.00 47.58 221 SER B N 1
ATOM 3170 C CA . SER B 1 213 ? -3.941 -2.264 5.672 1.00 48.71 221 SER B CA 1
ATOM 3171 C C . SER B 1 213 ? -4.007 -1.125 6.683 1.00 48.82 221 SER B C 1
ATOM 3172 O O . SER 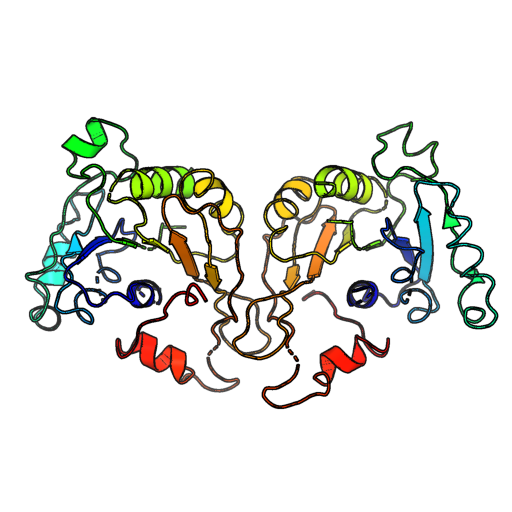B 1 213 ? -3.816 0.036 6.331 1.00 49.30 221 SER B O 1
ATOM 3175 N N A ARG B 1 214 ? -4.295 -1.455 7.936 0.50 49.43 222 ARG B N 1
ATOM 3176 N N B ARG B 1 214 ? -4.271 -1.480 7.937 0.50 49.47 222 ARG B N 1
ATOM 3177 C CA A ARG B 1 214 ? -4.299 -0.446 8.988 0.50 49.94 222 ARG B CA 1
ATOM 3178 C CA B ARG B 1 214 ? -4.342 -0.525 9.040 0.50 49.90 222 ARG B CA 1
ATOM 3179 C C A ARG B 1 214 ? -3.131 -0.645 9.979 0.50 49.65 222 ARG B C 1
ATOM 3180 C C B ARG B 1 214 ? -3.045 -0.494 9.867 0.50 49.73 222 ARG B C 1
ATOM 3181 O O A ARG B 1 214 ? -3.151 -0.128 11.103 0.50 49.26 222 ARG B O 1
ATOM 3182 O O B ARG B 1 214 ? -2.900 0.330 10.785 0.50 49.70 222 ARG B O 1
ATOM 3197 N N . ALA B 1 215 ? -2.115 -1.394 9.545 1.00 49.17 223 ALA B N 1
ATOM 3198 C CA . ALA B 1 215 ? -0.877 -1.557 10.327 1.00 48.81 223 ALA B CA 1
ATOM 3199 C C . ALA B 1 215 ? -0.042 -0.281 10.348 1.00 47.87 223 ALA B C 1
ATOM 3200 O O . ALA B 1 215 ? 0.059 0.424 9.317 1.00 47.04 223 ALA B O 1
ATOM 3202 N N A ARG B 1 216 ? 0.564 0.010 11.500 0.50 47.38 224 ARG B N 1
ATOM 3203 N N B ARG B 1 216 ? 0.546 0.014 11.510 0.50 47.49 224 ARG B N 1
ATOM 3204 C CA A ARG B 1 216 ? 1.429 1.178 11.654 0.50 46.66 224 ARG B CA 1
ATOM 3205 C CA B ARG B 1 216 ? 1.457 1.146 11.675 0.50 46.90 224 ARG B CA 1
ATOM 3206 C C A ARG B 1 216 ? 2.754 0.974 10.925 0.50 46.32 224 ARG B C 1
ATOM 3207 C C B ARG B 1 216 ? 2.674 0.993 10.771 0.50 46.51 224 ARG B C 1
ATOM 3208 O O A ARG B 1 216 ? 3.175 -0.161 10.678 0.50 46.03 224 ARG B O 1
ATOM 3209 O O B ARG B 1 216 ? 2.951 -0.097 10.266 0.50 46.39 224 ARG B O 1
ATOM 3224 N N . LEU B 1 217 ? 3.414 2.077 10.594 1.00 45.67 225 LEU B N 1
ATOM 3225 C CA . LEU B 1 217 ? 4.615 2.008 9.808 1.00 45.68 225 LEU B CA 1
ATOM 3226 C C . LEU B 1 217 ? 5.788 1.302 10.527 1.00 45.58 225 LEU B C 1
ATOM 3227 O O . LEU B 1 217 ? 5.833 1.195 11.780 1.00 45.17 225 LEU B O 1
ATOM 3232 N N . THR B 1 218 ? 6.726 0.839 9.719 1.00 45.40 226 THR B N 1
ATOM 3233 C CA . THR B 1 218 ? 7.923 0.142 10.177 1.00 46.72 226 THR B CA 1
ATOM 3234 C C . THR B 1 218 ? 9.105 0.738 9.413 1.00 45.60 226 THR B C 1
ATOM 3235 O O . THR B 1 218 ? 8.991 0.933 8.179 1.00 46.38 226 THR B O 1
ATOM 3239 N N . PHE B 1 219 ? 10.231 1.026 10.099 1.00 42.96 227 PHE B N 1
ATOM 3240 C CA . PHE B 1 219 ? 11.484 1.259 9.386 1.00 43.33 227 PHE B CA 1
ATOM 3241 C C . PHE B 1 219 ? 12.286 -0.020 9.364 1.00 43.01 227 PHE B C 1
ATOM 3242 O O . PHE B 1 219 ? 12.713 -0.540 10.420 1.00 42.93 227 PHE B O 1
ATOM 3250 N N . ARG B 1 220 ? 12.540 -0.521 8.160 1.00 44.12 228 ARG B N 1
ATOM 3251 C CA . ARG B 1 220 ? 13.368 -1.733 8.000 1.00 42.94 228 ARG B CA 1
ATOM 3252 C C . ARG B 1 220 ? 14.836 -1.416 8.248 1.00 43.11 228 ARG B C 1
ATOM 3253 O O . ARG B 1 220 ? 15.248 -0.241 8.177 1.00 42.32 228 ARG B O 1
ATOM 3261 N N . ALA B 1 221 ? 15.647 -2.438 8.523 1.00 42.92 229 ALA B N 1
ATOM 3262 C CA . ALA B 1 221 ? 17.111 -2.232 8.546 1.00 43.18 229 ALA B CA 1
ATOM 3263 C C . ALA B 1 221 ? 17.500 -1.614 7.195 1.00 43.56 229 ALA B C 1
ATOM 3264 O O . ALA B 1 221 ? 16.924 -1.965 6.161 1.00 43.67 229 ALA B O 1
ATOM 3266 N N . PRO B 1 222 ? 18.457 -0.693 7.200 1.00 44.98 230 PRO B N 1
ATOM 3267 C CA . PRO B 1 222 ? 18.747 0.035 5.953 1.00 44.75 230 PRO B CA 1
ATOM 3268 C C . PRO B 1 222 ? 19.563 -0.793 4.997 1.00 45.51 230 PRO B C 1
ATOM 3269 O O . PRO B 1 222 ? 20.149 -1.816 5.407 1.00 45.59 230 PRO B O 1
ATOM 3273 N N . LEU B 1 223 ? 19.565 -0.386 3.728 1.00 44.68 231 LEU B N 1
ATOM 3274 C CA . LEU B 1 223 ? 20.506 -0.962 2.751 1.00 46.15 231 LEU B CA 1
ATOM 3275 C C . LEU B 1 223 ? 21.716 -0.049 2.644 1.00 46.67 231 LEU B C 1
ATOM 3276 O O . LEU B 1 223 ? 21.556 1.174 2.506 1.00 46.45 231 LEU B O 1
ATOM 3281 N N . ILE B 1 224 ? 22.915 -0.634 2.731 1.00 46.16 232 ILE B N 1
ATOM 3282 C CA . ILE B 1 224 ? 24.162 0.107 2.559 1.00 47.49 232 ILE B CA 1
ATOM 3283 C C . ILE B 1 224 ? 24.705 -0.330 1.208 1.00 48.62 232 ILE B C 1
ATOM 3284 O O . ILE B 1 224 ? 24.934 -1.537 0.982 1.00 48.29 232 ILE B O 1
ATOM 3305 N N . HIS B 1 226 ? 27.626 0.314 -0.515 1.00 50.79 234 HIS B N 1
ATOM 3306 C CA . HIS B 1 226 ? 29.055 -0.021 -0.648 1.00 51.60 234 HIS B CA 1
ATOM 3307 C C . HIS B 1 226 ? 29.749 -0.236 0.697 1.00 52.12 234 HIS B C 1
ATOM 3308 O O . HIS B 1 226 ? 29.343 0.338 1.704 1.00 51.79 234 HIS B O 1
ATOM 3315 N N . GLU B 1 227 ? 30.821 -1.034 0.715 1.00 52.56 235 GLU B N 1
ATOM 3316 C CA . GLU B 1 227 ? 31.709 -1.059 1.878 1.00 54.09 235 GLU B CA 1
ATOM 3317 C C . GLU B 1 227 ? 32.596 0.176 1.777 1.00 54.41 235 GLU B C 1
ATOM 3318 O O . GLU B 1 227 ? 32.795 0.717 0.674 1.00 54.53 235 GLU B O 1
ATOM 3324 N N . THR B 1 228 ? 33.115 0.618 2.922 1.00 54.83 236 THR B N 1
ATOM 3325 C CA . THR B 1 228 ? 34.069 1.712 2.970 1.00 55.85 236 THR B CA 1
ATOM 3326 C C . THR B 1 228 ? 35.263 1.364 2.077 1.00 56.64 236 THR B C 1
ATOM 3327 O O . THR B 1 228 ? 35.876 0.301 2.236 1.00 57.11 236 THR B O 1
ATOM 3331 N N . GLY B 1 229 ? 35.566 2.241 1.121 1.00 57.07 237 GLY B N 1
ATOM 3332 C CA . GLY B 1 229 ? 36.764 2.096 0.294 1.00 57.21 237 GLY B CA 1
ATOM 3333 C C . GLY B 1 229 ? 36.605 1.270 -0.972 1.00 57.43 237 GLY B C 1
ATOM 3334 O O . GLY B 1 229 ? 37.570 1.087 -1.713 1.00 57.10 237 GLY B O 1
ATOM 3335 N N . SER B 1 230 ? 35.399 0.771 -1.234 1.00 57.35 238 SER B N 1
ATOM 3336 C CA . SER B 1 230 ? 35.181 -0.009 -2.449 1.00 57.64 238 SER B CA 1
ATOM 3337 C C . SER B 1 230 ? 34.112 0.595 -3.343 1.00 57.54 238 SER B C 1
ATOM 3338 O O . SER B 1 230 ? 33.115 1.134 -2.857 1.00 56.80 238 SER B O 1
ATOM 3341 N N . HIS B 1 231 ? 34.319 0.492 -4.652 1.00 56.98 239 HIS B N 1
ATOM 3342 C CA . HIS B 1 231 ? 33.292 0.885 -5.614 1.00 57.22 239 HIS B CA 1
ATOM 3343 C C . HIS B 1 231 ? 32.306 -0.247 -5.864 1.00 55.78 239 HIS B C 1
ATOM 3344 O O . HIS B 1 231 ? 31.240 -0.016 -6.409 1.00 55.90 239 HIS B O 1
ATOM 3351 N N . ALA B 1 232 ? 32.667 -1.469 -5.467 1.00 54.49 240 ALA B N 1
ATOM 3352 C CA . ALA B 1 232 ? 31.778 -2.635 -5.595 1.00 53.04 240 ALA B CA 1
ATOM 3353 C C . ALA B 1 232 ? 30.549 -2.465 -4.718 1.00 52.36 240 ALA B C 1
ATOM 3354 O O . ALA B 1 232 ? 30.623 -1.822 -3.685 1.00 51.82 240 ALA B O 1
ATOM 3356 N N . PHE B 1 233 ? 29.436 -3.075 -5.109 1.00 51.37 241 PHE B N 1
ATOM 3357 C CA . PHE B 1 233 ? 28.273 -3.121 -4.229 1.00 51.42 241 PHE B CA 1
ATOM 3358 C C . PHE B 1 233 ? 28.456 -4.179 -3.150 1.00 50.63 241 PHE B C 1
ATOM 3359 O O . PHE B 1 233 ? 29.206 -5.150 -3.347 1.00 49.45 241 PHE B O 1
ATOM 3367 N N . THR B 1 234 ? 27.823 -3.952 -2.000 1.00 49.46 242 THR B N 1
ATOM 3368 C CA . THR B 1 234 ? 27.651 -4.960 -0.956 1.00 50.19 242 THR B CA 1
ATOM 3369 C C . THR B 1 234 ? 26.877 -6.158 -1.529 1.00 51.01 242 THR B C 1
ATOM 3370 O O . THR B 1 234 ? 26.120 -5.999 -2.486 1.00 50.58 242 THR B O 1
ATOM 3374 N N . PRO B 1 235 ? 27.105 -7.370 -0.985 1.00 52.09 243 PRO B N 1
ATOM 3375 C CA . PRO B 1 235 ? 26.565 -8.586 -1.634 1.00 52.42 243 PRO B CA 1
ATOM 3376 C C . PRO B 1 235 ? 25.033 -8.611 -1.847 1.00 52.36 243 PRO B C 1
ATOM 3377 O O . PRO B 1 235 ? 24.589 -8.961 -2.942 1.00 52.23 243 PRO B O 1
ATOM 3381 N N . PHE B 1 236 ? 24.235 -8.218 -0.849 1.00 52.44 244 PHE B N 1
ATOM 3382 C CA . PHE B 1 236 ? 22.780 -8.217 -1.038 1.00 52.91 244 PHE B CA 1
ATOM 3383 C C . PHE B 1 236 ? 22.377 -7.231 -2.129 1.00 52.89 244 PHE B C 1
ATOM 3384 O O . PHE B 1 236 ? 21.591 -7.567 -3.010 1.00 53.09 244 PHE B O 1
ATOM 3392 N N . VAL B 1 237 ? 22.927 -6.018 -2.063 1.00 52.90 245 VAL B N 1
ATOM 3393 C CA . VAL B 1 237 ? 22.622 -4.976 -3.046 1.00 52.73 245 VAL B CA 1
ATOM 3394 C C . VAL B 1 237 ? 23.114 -5.371 -4.438 1.00 53.04 245 VAL B C 1
ATOM 3395 O O . VAL B 1 237 ? 22.451 -5.096 -5.453 1.00 52.43 245 VAL B O 1
ATOM 3399 N N . ASP B 1 238 ? 24.253 -6.040 -4.492 1.00 53.46 246 ASP B N 1
ATOM 3400 C CA . ASP B 1 238 ? 24.738 -6.511 -5.776 1.00 54.94 246 ASP B CA 1
ATOM 3401 C C . ASP B 1 238 ? 23.769 -7.505 -6.427 1.00 55.56 246 ASP B C 1
ATOM 3402 O O . ASP B 1 238 ? 23.518 -7.407 -7.631 1.00 56.69 246 ASP B O 1
ATOM 3407 N N . ASP B 1 239 ? 23.235 -8.445 -5.640 1.00 55.68 247 ASP B N 1
ATOM 3408 C CA . ASP B 1 239 ? 22.160 -9.342 -6.095 1.00 56.50 247 ASP B CA 1
ATOM 3409 C C . ASP B 1 239 ? 20.918 -8.585 -6.594 1.00 57.11 247 ASP B C 1
ATOM 3410 O O . ASP B 1 239 ? 20.335 -8.956 -7.624 1.00 57.22 247 ASP B O 1
ATOM 3415 N N . LEU B 1 240 ? 20.503 -7.547 -5.867 1.00 57.00 248 LEU B N 1
ATOM 3416 C CA . LEU B 1 240 ? 19.370 -6.729 -6.294 1.00 58.38 248 LEU B CA 1
ATOM 3417 C C . LEU B 1 240 ? 19.681 -6.091 -7.653 1.00 60.75 248 LEU B C 1
ATOM 3418 O O . LEU B 1 240 ? 18.859 -6.148 -8.581 1.00 60.94 248 LEU B O 1
ATOM 3423 N N . ASN B 1 241 ? 20.885 -5.537 -7.775 1.00 62.23 249 ASN B N 1
ATOM 3424 C CA . ASN B 1 241 ? 21.327 -4.901 -9.016 1.00 63.96 249 ASN B CA 1
ATOM 3425 C C . ASN B 1 241 ? 21.358 -5.816 -10.243 1.00 64.07 249 ASN B C 1
ATOM 3426 O O . ASN B 1 241 ? 21.000 -5.387 -11.345 1.00 65.17 249 ASN B O 1
ATOM 3431 N N . ASN B 1 242 ? 21.769 -7.067 -10.043 1.00 63.83 250 ASN B N 1
ATOM 3432 C CA . ASN B 1 242 ? 21.838 -8.059 -11.109 1.00 63.66 250 ASN B CA 1
ATOM 3433 C C . ASN B 1 242 ? 20.475 -8.651 -11.477 1.00 62.67 250 ASN B C 1
ATOM 3434 O O . ASN B 1 242 ? 20.389 -9.465 -12.392 1.00 62.60 250 ASN B O 1
ATOM 3439 N N . GLY B 1 243 ? 19.414 -8.270 -10.762 1.00 61.34 251 GLY B N 1
ATOM 3440 C CA . GLY B 1 243 ? 18.114 -8.919 -10.964 1.00 60.28 251 GLY B CA 1
ATOM 3441 C C . GLY B 1 243 ? 18.115 -10.340 -10.423 1.00 59.73 251 GLY B C 1
ATOM 3442 O O . GLY B 1 243 ? 17.253 -11.144 -10.769 1.00 59.81 251 GLY B O 1
ATOM 3443 N N . ARG B 1 244 ? 19.086 -10.639 -9.559 1.00 59.55 252 ARG B N 1
ATOM 3444 C CA . ARG B 1 244 ? 19.272 -11.966 -8.969 1.00 59.19 252 ARG B CA 1
ATOM 3445 C C . ARG B 1 244 ? 18.405 -12.231 -7.731 1.00 58.61 252 ARG B C 1
ATOM 3446 O O . ARG B 1 244 ? 18.385 -13.357 -7.205 1.00 58.66 252 ARG B O 1
ATOM 3454 N N . ALA B 1 245 ? 17.703 -11.195 -7.260 1.00 56.87 253 ALA B N 1
ATOM 3455 C CA . ALA B 1 245 ? 16.927 -11.286 -6.034 1.00 55.06 253 ALA B CA 1
ATOM 3456 C C . ALA B 1 245 ? 15.881 -10.186 -5.942 1.00 52.62 253 ALA B C 1
ATOM 3457 O O . ALA B 1 245 ? 16.014 -9.119 -6.546 1.00 52.73 253 ALA B O 1
ATOM 3459 N N . ALA B 1 246 ? 14.837 -10.465 -5.167 1.00 50.35 254 ALA B N 1
ATOM 3460 C CA . ALA B 1 246 ? 13.885 -9.452 -4.736 1.00 47.59 254 ALA B CA 1
ATOM 3461 C C . ALA B 1 246 ? 14.203 -9.017 -3.305 1.00 46.71 254 ALA B C 1
ATOM 3462 O O . ALA B 1 246 ? 14.875 -9.719 -2.560 1.00 47.28 254 ALA B O 1
ATOM 3464 N N . TYR B 1 247 ? 13.689 -7.858 -2.944 1.00 45.51 255 TYR B N 1
ATOM 3465 C CA . TYR B 1 247 ? 13.745 -7.394 -1.554 1.00 45.86 255 TYR B CA 1
ATOM 3466 C C . TYR B 1 247 ? 12.312 -7.438 -1.026 1.00 46.21 255 TYR B C 1
ATOM 3467 O O . TYR B 1 247 ? 11.506 -6.549 -1.329 1.00 46.84 255 TYR B O 1
ATOM 3476 N N . ALA B 1 248 ? 12.020 -8.481 -0.248 1.00 46.41 256 ALA B N 1
ATOM 3477 C CA . ALA B 1 248 ? 10.659 -8.789 0.173 1.00 46.98 256 ALA B CA 1
ATOM 3478 C C . ALA B 1 248 ? 10.273 -8.033 1.462 1.00 47.27 256 ALA B C 1
ATOM 3479 O O . ALA B 1 248 ? 11.145 -7.665 2.275 1.00 47.46 256 ALA B O 1
ATOM 3481 N N . ARG B 1 249 ? 8.976 -7.806 1.635 1.00 47.10 257 ARG B N 1
ATOM 3482 C CA . ARG B 1 249 ? 8.431 -7.260 2.892 1.00 46.96 257 ARG B CA 1
ATOM 3483 C C . ARG B 1 249 ? 8.610 -8.276 4.033 1.00 47.47 257 ARG B C 1
ATOM 3484 O O . ARG B 1 249 ? 8.803 -9.481 3.791 1.00 46.50 257 ARG B O 1
ATOM 3492 N N . ASN B 1 250 ? 8.552 -7.791 5.279 1.00 47.71 258 ASN B N 1
ATOM 3493 C CA . ASN B 1 250 ? 8.507 -8.690 6.442 1.00 50.54 258 ASN B CA 1
ATOM 3494 C C . ASN B 1 250 ? 7.347 -9.677 6.344 1.00 53.45 258 ASN B C 1
ATOM 3495 O O . ASN B 1 250 ? 6.266 -9.323 5.882 1.00 53.33 258 ASN B O 1
ATOM 3500 N N . VAL B 1 251 ? 7.589 -10.909 6.765 1.00 57.34 259 VAL B N 1
ATOM 3501 C CA . VAL B 1 251 ? 6.533 -11.921 6.778 1.00 62.07 259 VAL B CA 1
ATOM 3502 C C . VAL B 1 251 ? 5.525 -11.591 7.886 1.00 64.87 259 VAL B C 1
ATOM 3503 O O . VAL B 1 251 ? 5.914 -11.102 8.952 1.00 64.99 259 VAL B O 1
ATOM 3507 N N . ARG B 1 252 ? 4.237 -11.837 7.626 1.00 68.63 260 ARG B N 1
ATOM 3508 C CA . ARG B 1 252 ? 3.167 -11.447 8.571 1.00 72.07 260 ARG B CA 1
ATOM 3509 C C . ARG B 1 252 ? 3.390 -11.939 9.999 1.00 72.95 260 ARG B C 1
ATOM 3510 O O . ARG B 1 252 ? 2.938 -11.295 10.953 1.00 73.64 260 ARG B O 1
ATOM 3518 N N . ALA B 1 253 ? 4.088 -13.069 10.128 1.00 73.86 261 ALA B N 1
ATOM 3519 C CA . ALA B 1 253 ? 4.607 -13.552 11.409 1.00 74.82 261 ALA B CA 1
ATOM 3520 C C . ALA B 1 253 ? 5.114 -12.421 12.310 1.00 75.17 261 ALA B C 1
ATOM 3521 O O . ALA B 1 253 ? 4.637 -12.248 13.438 1.00 75.92 261 ALA B O 1
#

Solvent-accessible surface area: 19035 Å² total

CATH classification: 3.40.50.150

Secondary structure (DSSP, 8-state):
---TGGG----S-EEEEE--SSSSS---HHHH-TTEEEEEEESS---HHHHHHTTSGGGTTTGGGEEEEE--TT--HHHHHHTT--TT--SEE-------HHHHHHHHHH--TT-EEEE---GGGHHHHHHHHTTTEEEEEE--B-SSTTSPP---EEEEET--PPPEEPPPB---TT--SPPHHHHHHHTTS-------/---TGGG----SSEEEEE--SSSSS---HHHH-TTEEEEEEESS---HHHHHHHTSGGGTTTGGGEEEEE--TT--HHHHHHTT--TT--SEE------HHHHHHHHHHH--TT-EEEE---GGGHHHHHHHHTTTEEEEEE--B-SSTTSPP---EEEEET--PPPEEPPPB---TT-SSPPHHHHHHHTT----PPPP--

Sequence (402 aa):
DALLASLVADDDRRACRIADLGAGGAAGAAGAVAARLEEKAEVTLYERSQEEAEFARRRSLLEELPDNAAFSARIEEVLEEADVTLRAKARRVEEAGLPDEHFHHVINPPYGLFEDWIRTASAIVSSGGQLSLISSRPQQSVAEEIIAACGSRFGGLEITLIHPRPGEDAVRLVTAIKGSRRARRLTTFRAPLIHETGSHAFTPFVDDLNNNGRAAYARNVDALLASLVADDDRACRIADLGGAAGAGAAGAVAARLEKAEEVTLLYERSQEEAEEFARRSLELPDNAAFSARIEVLEADVTLRAKARVEAGLPDEHFHHVINPPYYGLFEDWIRTASAIVSSGGQLSLISSRRPQQSVAEEIIAACGGSSRFGGLEITLIIHPRRPGEEDAVRLVTAIKGSRRARRLTFRAPLIHETGSHAFTPFVDDLNNGRAAYARNVRA

InterPro domains:
  IPR002052 DNA methylase, N-6 adenine-specific, conserved site [PS00092] (97-103)
  IPR007848 Methyltransferase small domain [PF05175] (5-149)
  IPR029063 S-adenosyl-L-methionine-dependent methyltransferase superfamily [G3DSA:3.40.50.150] (2-220)
  IPR029063 S-adenosyl-L-methionine-dependent methyltransferase superfamily [SSF53335] (3-180)
  IPR050210 tRNA (adenine-N(6)-)-methyltransferase [PTHR47739] (2-208)

Nearest PDB structures (foldseek):
  2ozv-assembly1_A  TM=9.945E-01  e=1.816E-40  Agrobacterium fabrum str. C58
  3lpm-assembly1_B  TM=8.389E-01  e=5.341E-15  Listeria monocytogenes serotype 4b str. CLIP 80459
  7wm5-assembly1_A-2  TM=7.927E-01  e=1.244E-13  Mycoplasma capricolum subsp. capricolum
  7wm6-assembly1_B  TM=8.085E-01  e=5.715E-12  Mycoplasma capricolum subsp. capricolum
  7wm6-assembly2_D  TM=7.556E-01  e=5.051E-12  Mycoplasma capricolum subsp. capricolum